Protein AF-A0AB34SLG9-F1 (afdb_monomer_lite)

pLDDT: mean 85.93, std 11.75, range [40.62, 98.06]

Structure (mmCIF, N/CA/C/O backbone):
data_AF-A0AB34SLG9-F1
#
_entry.id   AF-A0AB34SLG9-F1
#
loop_
_atom_site.group_PDB
_atom_site.id
_atom_site.type_symbol
_atom_site.label_atom_id
_atom_site.label_alt_id
_atom_site.label_comp_id
_atom_site.label_asym_id
_atom_site.label_entity_id
_atom_site.label_seq_id
_atom_site.pdbx_PDB_ins_code
_atom_site.Cartn_x
_atom_site.Cartn_y
_atom_site.Cartn_z
_atom_site.occupancy
_atom_site.B_iso_or_equiv
_atom_site.auth_seq_id
_atom_site.auth_comp_id
_atom_site.auth_asym_id
_atom_site.auth_atom_id
_atom_site.pdbx_PDB_model_num
ATOM 1 N N . MET A 1 1 ? -14.484 14.221 -22.140 1.00 47.41 1 MET A N 1
ATOM 2 C CA . MET A 1 1 ? -14.020 13.488 -23.341 1.00 47.41 1 MET A CA 1
ATOM 3 C C . MET A 1 1 ? -15.010 12.382 -23.662 1.00 47.41 1 MET A C 1
ATOM 5 O O . MET A 1 1 ? -15.157 11.471 -22.847 1.00 47.41 1 MET A O 1
ATOM 9 N N . ASN A 1 2 ? -15.705 12.509 -24.797 1.00 40.62 2 ASN A N 1
ATOM 10 C CA . ASN A 1 2 ? -16.668 11.530 -25.312 1.00 40.62 2 ASN A CA 1
ATOM 11 C C . ASN A 1 2 ? -16.035 10.138 -25.451 1.00 40.62 2 ASN A C 1
ATOM 13 O O . ASN A 1 2 ? -14.846 10.011 -25.734 1.00 40.62 2 ASN A O 1
ATOM 17 N N . TYR A 1 3 ? -16.834 9.084 -25.279 1.00 47.41 3 TYR A N 1
ATOM 18 C CA . TYR A 1 3 ? -16.383 7.686 -25.315 1.00 47.41 3 TYR A CA 1
ATOM 19 C C . TYR A 1 3 ? -15.591 7.341 -26.596 1.00 47.41 3 TYR A C 1
ATOM 21 O O . TYR A 1 3 ? -14.541 6.705 -26.522 1.00 47.41 3 TYR A O 1
ATOM 29 N N . LYS A 1 4 ? -16.007 7.890 -27.749 1.00 45.34 4 LYS A N 1
ATOM 30 C CA . LYS A 1 4 ? -15.296 7.772 -29.036 1.00 45.34 4 LYS A CA 1
ATOM 31 C C . LYS A 1 4 ? -13.884 8.382 -29.025 1.00 45.34 4 LYS A C 1
ATOM 33 O O . LYS A 1 4 ? -12.968 7.787 -29.582 1.00 45.34 4 LYS A O 1
ATOM 38 N N . SER A 1 5 ? -13.671 9.514 -28.343 1.00 59.75 5 SER A N 1
ATOM 39 C CA . SER A 1 5 ? -12.344 10.153 -28.284 1.00 59.75 5 SER A CA 1
ATOM 40 C C . SER A 1 5 ? -11.362 9.358 -27.421 1.00 59.75 5 SER A C 1
ATOM 42 O O . SER A 1 5 ? -10.162 9.379 -27.669 1.00 59.75 5 SER A O 1
ATOM 44 N N . LYS A 1 6 ? -11.855 8.628 -26.410 1.00 60.84 6 LYS A N 1
ATOM 45 C CA . LYS A 1 6 ? -11.011 7.780 -25.558 1.00 60.84 6 LYS A CA 1
ATOM 46 C C . LYS A 1 6 ? -10.487 6.567 -26.320 1.00 60.84 6 LYS A C 1
ATOM 48 O O . LYS A 1 6 ? -9.301 6.283 -26.210 1.00 60.84 6 LYS A O 1
ATOM 53 N N . ILE A 1 7 ? -11.333 5.887 -27.095 1.00 67.94 7 ILE A N 1
ATOM 54 C CA . ILE A 1 7 ? -10.930 4.715 -27.894 1.00 67.94 7 ILE A CA 1
ATOM 55 C C . ILE A 1 7 ? -9.861 5.107 -28.921 1.00 67.94 7 ILE A C 1
ATOM 57 O O . ILE A 1 7 ? -8.840 4.433 -29.023 1.00 67.94 7 ILE A O 1
ATOM 61 N N . SER A 1 8 ? -10.036 6.257 -29.578 1.00 71.00 8 SER A N 1
ATOM 62 C CA . SER A 1 8 ? -9.071 6.781 -30.551 1.00 71.00 8 SER A CA 1
ATOM 63 C C . SER A 1 8 ? -7.665 6.979 -29.971 1.00 71.00 8 SER A C 1
ATOM 65 O O . SER A 1 8 ? -6.689 6.680 -30.647 1.00 71.00 8 SER A O 1
ATOM 67 N N . ILE A 1 9 ? -7.545 7.446 -28.722 1.00 75.88 9 ILE A N 1
ATOM 68 C CA . ILE A 1 9 ? -6.238 7.696 -28.087 1.00 75.88 9 ILE A CA 1
ATOM 69 C C . ILE A 1 9 ? -5.530 6.385 -27.718 1.00 75.88 9 ILE A C 1
ATOM 71 O O . ILE A 1 9 ? -4.326 6.271 -27.912 1.00 75.88 9 ILE A O 1
ATOM 75 N N . HIS A 1 10 ? -6.258 5.382 -27.213 1.00 81.25 10 HIS A N 1
ATOM 76 C CA . HIS A 1 10 ? -5.639 4.092 -26.868 1.00 81.25 10 HIS A CA 1
ATOM 77 C C . HIS A 1 10 ? -5.150 3.382 -28.132 1.00 81.25 10 HIS A C 1
ATOM 79 O O . HIS A 1 10 ? -4.055 2.831 -28.142 1.00 81.25 10 HIS A O 1
ATOM 85 N N . PHE A 1 11 ? -5.939 3.449 -29.207 1.00 85.19 11 PHE A N 1
ATOM 86 C CA . PHE A 1 11 ? -5.562 2.885 -30.496 1.00 85.19 11 PHE A CA 1
ATOM 87 C C . PHE A 1 11 ? -4.332 3.590 -31.086 1.00 85.19 11 PHE A C 1
ATOM 89 O O . PHE A 1 11 ? -3.419 2.921 -31.554 1.00 85.19 11 PHE A O 1
ATOM 96 N N . ALA A 1 12 ? -4.254 4.921 -30.972 1.00 86.06 12 ALA A N 1
ATOM 97 C CA . ALA A 1 12 ? -3.084 5.686 -31.398 1.00 86.06 12 ALA A CA 1
ATOM 98 C C . ALA A 1 12 ? -1.806 5.307 -30.626 1.00 86.06 12 ALA A C 1
ATOM 100 O O . ALA A 1 12 ? -0.769 5.124 -31.252 1.00 86.06 12 ALA A O 1
ATOM 101 N N . ILE A 1 13 ? -1.878 5.130 -29.299 1.00 88.12 13 ILE A N 1
ATOM 102 C CA . ILE A 1 13 ? -0.723 4.702 -28.482 1.00 88.12 13 ILE A CA 1
ATOM 103 C C . ILE A 1 13 ? -0.259 3.295 -28.880 1.00 88.12 13 ILE A C 1
ATOM 105 O O . ILE A 1 13 ? 0.940 3.056 -28.983 1.00 88.12 13 ILE A O 1
ATOM 109 N N . ILE A 1 14 ? -1.195 2.374 -29.135 1.00 89.88 14 ILE A N 1
ATOM 110 C CA . ILE A 1 14 ? -0.868 1.012 -29.577 1.00 89.88 14 ILE A CA 1
ATOM 111 C C . ILE A 1 14 ? -0.211 1.039 -30.959 1.00 89.88 14 ILE A C 1
ATOM 113 O O . ILE A 1 14 ? 0.812 0.390 -31.146 1.00 89.88 14 ILE A O 1
ATOM 117 N N . ILE A 1 15 ? -0.761 1.793 -31.917 1.00 90.50 15 ILE A N 1
ATOM 118 C CA . ILE A 1 15 ? -0.163 1.936 -33.254 1.00 90.50 15 ILE A CA 1
ATOM 119 C C . ILE A 1 15 ? 1.246 2.516 -33.145 1.00 90.50 15 ILE A C 1
ATOM 121 O O . ILE A 1 15 ? 2.176 1.937 -33.694 1.00 90.50 15 ILE A O 1
ATOM 125 N N . TYR A 1 16 ? 1.405 3.615 -32.405 1.00 93.88 16 TYR A N 1
ATOM 126 C CA . TYR A 1 16 ? 2.703 4.235 -32.157 1.00 93.88 16 TYR A CA 1
ATOM 127 C C . TYR A 1 16 ? 3.708 3.220 -31.595 1.00 93.88 16 TYR A C 1
ATOM 129 O O . TYR A 1 16 ? 4.793 3.065 -32.148 1.00 93.88 16 TYR A O 1
ATOM 137 N N . PHE A 1 17 ? 3.327 2.483 -30.545 1.00 92.62 17 PHE A N 1
ATOM 138 C CA . PHE A 1 17 ? 4.215 1.505 -29.923 1.00 92.62 17 PHE A CA 1
ATOM 139 C C . PHE A 1 17 ? 4.601 0.386 -30.893 1.00 92.62 17 PHE A C 1
ATOM 141 O O . PHE A 1 17 ? 5.755 -0.014 -30.911 1.00 92.62 17 PHE A O 1
ATOM 148 N N . ASN A 1 18 ? 3.675 -0.088 -31.733 1.00 92.25 18 ASN A N 1
ATOM 149 C CA . ASN A 1 18 ? 3.998 -1.093 -32.747 1.00 92.25 18 ASN A CA 1
ATOM 150 C C . ASN A 1 18 ? 4.976 -0.554 -33.800 1.00 92.25 18 ASN A C 1
ATOM 152 O O . ASN A 1 18 ? 5.885 -1.275 -34.189 1.00 92.25 18 ASN A O 1
ATOM 156 N N . ILE A 1 19 ? 4.824 0.701 -34.238 1.00 92.12 19 ILE A N 1
ATOM 157 C CA . ILE A 1 19 ? 5.767 1.330 -35.177 1.00 92.12 19 ILE A CA 1
ATOM 158 C C . ILE A 1 19 ? 7.158 1.431 -34.542 1.00 92.12 19 ILE A C 1
ATOM 160 O O . ILE A 1 19 ? 8.137 1.035 -35.169 1.00 92.12 19 ILE A O 1
ATOM 164 N N . TYR A 1 20 ? 7.240 1.893 -33.291 1.00 92.38 20 TYR A N 1
ATOM 165 C CA . TYR A 1 20 ? 8.507 1.978 -32.563 1.00 92.38 20 TYR A CA 1
ATOM 166 C C . TYR A 1 20 ? 9.140 0.599 -32.323 1.00 92.38 20 TYR A C 1
ATOM 168 O O . TYR A 1 20 ? 10.330 0.397 -32.550 1.00 92.38 20 TYR A O 1
ATOM 176 N N . PHE A 1 21 ? 8.334 -0.389 -31.938 1.00 92.56 21 PHE A N 1
ATOM 177 C CA . PHE A 1 21 ? 8.796 -1.761 -31.760 1.00 92.56 21 PHE A CA 1
ATOM 178 C C . PHE A 1 21 ? 9.373 -2.326 -33.064 1.00 92.56 21 PHE A C 1
ATOM 180 O O . PHE A 1 21 ? 10.460 -2.897 -33.070 1.00 92.56 21 PHE A O 1
ATOM 187 N N . ILE A 1 22 ? 8.697 -2.100 -34.194 1.00 92.38 22 ILE A N 1
ATOM 188 C CA . ILE A 1 22 ? 9.210 -2.488 -35.510 1.00 92.38 22 ILE A CA 1
ATOM 189 C C . ILE A 1 22 ? 10.545 -1.787 -35.798 1.00 92.38 22 ILE A C 1
ATOM 191 O O . ILE A 1 22 ? 11.476 -2.460 -36.231 1.00 92.38 22 ILE A O 1
ATOM 195 N N . SER A 1 23 ? 10.690 -0.484 -35.520 1.00 91.69 23 SER A N 1
ATOM 196 C CA . SER A 1 23 ? 11.980 0.194 -35.725 1.00 91.69 23 SER A CA 1
ATOM 197 C C . SER A 1 23 ? 13.106 -0.389 -34.873 1.00 91.69 23 SER A C 1
ATOM 199 O O . SER A 1 23 ? 14.210 -0.525 -35.390 1.00 91.69 23 SER A O 1
ATOM 201 N N . THR A 1 24 ? 12.825 -0.799 -33.630 1.00 90.12 24 THR A N 1
ATOM 202 C CA . THR A 1 24 ? 13.824 -1.450 -32.761 1.00 90.12 24 THR A CA 1
ATOM 203 C C . THR A 1 24 ? 14.174 -2.872 -33.204 1.00 90.12 24 THR A C 1
ATOM 205 O O . THR A 1 24 ? 15.300 -3.316 -33.032 1.00 90.12 24 THR A O 1
ATOM 208 N N . VAL A 1 25 ? 13.235 -3.598 -33.823 1.00 90.56 25 VAL A N 1
ATOM 209 C CA . VAL A 1 25 ? 13.499 -4.935 -34.392 1.00 90.56 25 VAL A CA 1
ATOM 210 C C . VAL A 1 25 ? 14.413 -4.850 -35.617 1.00 90.56 25 VAL A C 1
ATOM 212 O O . VAL A 1 25 ? 15.198 -5.761 -35.857 1.00 90.56 25 VAL A O 1
ATOM 215 N N . TYR A 1 26 ? 14.310 -3.768 -36.389 1.00 90.50 26 TYR A N 1
ATOM 216 C CA . TYR A 1 26 ? 15.192 -3.491 -37.524 1.00 90.50 26 TYR A CA 1
ATOM 217 C C . TYR A 1 26 ? 16.428 -2.656 -37.146 1.00 90.50 26 TYR A C 1
ATOM 219 O O . TYR A 1 26 ? 17.142 -2.236 -38.055 1.00 90.50 26 TYR A O 1
ATOM 227 N N . GLU A 1 27 ? 16.653 -2.386 -35.853 1.00 88.50 27 GLU A N 1
ATOM 228 C CA . GLU A 1 27 ? 17.782 -1.592 -35.331 1.00 88.50 27 GLU A CA 1
ATOM 229 C C . GLU A 1 27 ? 17.976 -0.257 -36.078 1.00 88.50 27 GLU A C 1
ATOM 231 O O . GLU A 1 27 ? 19.083 0.182 -36.391 1.00 88.50 27 GLU A O 1
ATOM 236 N N . SER A 1 28 ? 16.868 0.401 -36.436 1.00 90.62 28 SER A N 1
ATOM 237 C CA . SER A 1 28 ? 16.919 1.647 -37.199 1.00 90.62 28 SER A CA 1
ATOM 238 C C . SER A 1 28 ? 17.238 2.826 -36.283 1.00 90.62 28 SER A C 1
ATOM 240 O O . SER A 1 28 ? 16.343 3.300 -35.586 1.00 90.62 28 SER A O 1
ATOM 242 N N . SER A 1 29 ? 18.463 3.357 -36.352 1.00 85.38 29 SER A N 1
ATOM 243 C CA . SER A 1 29 ? 18.868 4.538 -35.569 1.00 85.38 29 SER A CA 1
ATOM 244 C C . SER A 1 29 ? 17.988 5.757 -35.843 1.00 85.38 29 SER A C 1
ATOM 246 O O . SER A 1 29 ? 17.434 6.349 -34.926 1.00 85.38 29 SER A O 1
ATOM 248 N N . PHE A 1 30 ? 17.736 6.069 -37.119 1.00 88.69 30 PHE A N 1
ATOM 249 C CA . PHE A 1 30 ? 16.898 7.211 -37.499 1.00 88.69 30 PHE A CA 1
ATOM 250 C C . PHE A 1 30 ? 15.485 7.151 -36.899 1.00 88.69 30 PHE A C 1
ATOM 252 O O . PHE A 1 30 ? 15.003 8.135 -36.341 1.00 88.6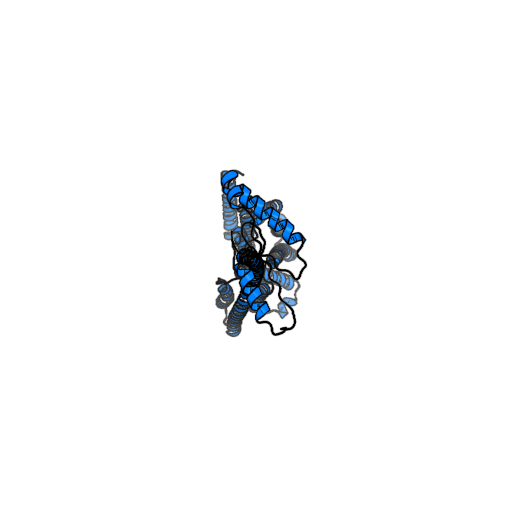9 30 PHE A O 1
ATOM 259 N N . TRP A 1 31 ? 14.795 6.012 -37.027 1.00 90.38 31 TRP A N 1
ATOM 260 C CA . TRP A 1 31 ? 13.436 5.889 -36.499 1.00 90.38 31 TRP A CA 1
ATOM 261 C C . TRP A 1 31 ? 13.422 5.702 -34.983 1.00 90.38 31 TRP A C 1
ATOM 263 O O . TRP A 1 31 ? 12.533 6.248 -34.336 1.00 90.38 31 TRP A O 1
ATOM 273 N N . GLY A 1 32 ? 14.391 4.980 -34.422 1.00 88.62 32 GLY A N 1
ATOM 274 C CA . GLY A 1 32 ? 14.518 4.759 -32.986 1.00 88.62 32 GLY A CA 1
ATOM 275 C C . GLY A 1 32 ? 14.736 6.062 -32.217 1.00 88.62 32 GLY A C 1
ATOM 276 O O . GLY A 1 32 ? 13.919 6.403 -31.358 1.00 88.62 32 GLY A O 1
ATOM 277 N N . ASP A 1 33 ? 15.717 6.864 -32.633 1.00 90.19 33 ASP A N 1
ATOM 278 C CA . ASP A 1 33 ? 16.076 8.139 -31.999 1.00 90.19 33 ASP A CA 1
ATOM 279 C C . ASP A 1 33 ? 14.958 9.189 -32.095 1.00 90.19 33 ASP A C 1
ATOM 281 O O . ASP A 1 33 ? 14.788 10.026 -31.206 1.00 90.19 33 ASP A O 1
ATOM 285 N N . ILE A 1 34 ? 14.161 9.157 -33.170 1.00 91.69 34 ILE A N 1
ATOM 286 C CA . ILE A 1 34 ? 13.018 10.064 -33.346 1.00 91.69 34 ILE A CA 1
ATOM 287 C C . ILE A 1 34 ? 11.810 9.596 -32.534 1.00 91.69 34 ILE A C 1
ATOM 289 O O . ILE A 1 34 ? 11.107 10.416 -31.940 1.00 91.69 34 ILE A O 1
ATOM 293 N N . LEU A 1 35 ? 11.516 8.295 -32.540 1.00 93.12 35 LEU A N 1
ATOM 294 C CA . LEU A 1 35 ? 10.300 7.765 -31.932 1.00 93.12 35 LEU A CA 1
ATOM 295 C C . LEU A 1 35 ? 10.439 7.617 -30.415 1.00 93.12 35 LEU A C 1
ATOM 297 O O . LEU A 1 35 ? 9.496 7.974 -29.717 1.00 93.12 35 LEU A O 1
ATOM 301 N N . SER A 1 36 ? 11.588 7.196 -29.882 1.00 93.12 36 SER A N 1
ATOM 302 C CA . SER A 1 36 ? 11.795 7.014 -28.435 1.00 93.12 36 SER A CA 1
ATOM 303 C C . SER A 1 36 ? 11.340 8.213 -27.572 1.00 93.12 36 SER A C 1
ATOM 305 O O . SER A 1 36 ? 10.458 8.036 -26.713 1.00 93.12 36 SER A O 1
ATOM 307 N N . PRO A 1 37 ? 11.785 9.465 -27.833 1.00 94.62 37 PRO A N 1
ATOM 308 C CA . PRO A 1 37 ? 11.348 10.624 -27.051 1.00 94.62 37 PRO A CA 1
ATOM 309 C C . PRO A 1 37 ? 9.851 10.942 -27.219 1.00 94.62 37 PRO A C 1
ATOM 311 O O . PRO A 1 37 ? 9.231 11.523 -26.325 1.00 94.62 37 PRO A O 1
ATOM 314 N N . VAL A 1 38 ? 9.220 10.538 -28.329 1.00 94.81 38 VAL A N 1
ATOM 315 C CA . VAL A 1 38 ? 7.766 10.690 -28.526 1.00 94.81 38 VAL A CA 1
ATOM 316 C C . VAL A 1 38 ? 6.988 9.788 -27.560 1.00 94.81 38 VAL A C 1
ATOM 318 O O . VAL A 1 38 ? 5.952 10.184 -27.022 1.00 94.81 38 VAL A O 1
ATOM 321 N N . GLY A 1 39 ? 7.477 8.585 -27.272 1.00 93.44 39 GLY A N 1
ATOM 322 C CA . GLY A 1 39 ? 6.833 7.678 -26.321 1.00 93.44 39 GLY A CA 1
ATOM 323 C C . GLY A 1 39 ? 6.881 8.204 -24.890 1.00 93.44 39 GLY A C 1
ATOM 324 O O . GLY A 1 39 ? 5.865 8.224 -24.184 1.00 93.44 39 GLY A O 1
ATOM 325 N N . THR A 1 40 ? 8.048 8.685 -24.471 1.00 95.50 40 THR A N 1
ATOM 326 C CA . THR A 1 40 ? 8.259 9.218 -23.121 1.00 95.50 40 THR A CA 1
ATOM 327 C C . THR A 1 40 ? 7.583 10.572 -22.911 1.00 95.50 40 THR A C 1
ATOM 329 O O . THR A 1 40 ? 7.005 10.786 -21.840 1.00 95.50 40 THR A O 1
ATOM 332 N N . ILE A 1 41 ? 7.487 11.433 -23.933 1.00 96.56 41 ILE A N 1
ATOM 333 C CA . ILE A 1 41 ? 6.721 12.684 -23.819 1.00 96.56 41 ILE A CA 1
ATOM 334 C C . ILE A 1 41 ? 5.212 12.427 -23.703 1.00 96.56 41 ILE A C 1
ATOM 336 O O . ILE A 1 41 ? 4.528 13.101 -22.925 1.00 96.56 41 ILE A O 1
ATOM 340 N N . ILE A 1 42 ? 4.675 11.416 -24.401 1.00 95.56 42 ILE A N 1
ATOM 341 C CA . ILE A 1 42 ? 3.279 10.978 -24.234 1.00 95.56 42 ILE A CA 1
ATOM 342 C C . ILE A 1 42 ? 3.049 10.523 -22.786 1.00 95.56 42 ILE A C 1
ATOM 344 O O . ILE A 1 42 ? 2.083 10.960 -22.147 1.00 95.56 42 ILE A O 1
ATOM 348 N N . ALA A 1 43 ? 3.950 9.699 -22.242 1.00 96.50 43 ALA A N 1
ATOM 349 C CA . ALA A 1 43 ? 3.885 9.247 -20.855 1.00 96.50 43 ALA A CA 1
ATOM 350 C C . ALA A 1 43 ? 3.958 10.421 -19.859 1.00 96.50 43 ALA A C 1
ATOM 352 O O . ALA A 1 43 ? 3.146 10.484 -18.931 1.00 96.50 43 ALA A O 1
ATOM 353 N N . PHE A 1 44 ? 4.852 11.393 -20.084 1.00 97.75 44 PHE A N 1
ATOM 354 C CA . PHE A 1 44 ? 4.955 12.617 -19.286 1.00 97.75 44 PHE A CA 1
ATOM 355 C C . PHE A 1 44 ? 3.638 13.398 -19.268 1.00 97.75 44 PHE A C 1
ATOM 357 O O . PHE A 1 44 ? 3.129 13.710 -18.191 1.00 97.75 44 PHE A O 1
ATOM 364 N N . ILE A 1 45 ? 3.042 13.672 -20.433 1.00 96.56 45 ILE A N 1
ATOM 365 C CA . ILE A 1 45 ? 1.782 14.426 -20.538 1.00 96.56 45 ILE A CA 1
ATOM 366 C C . ILE A 1 45 ? 0.661 13.709 -19.774 1.00 96.56 45 ILE A C 1
ATOM 368 O O . ILE A 1 45 ? -0.099 14.342 -19.032 1.00 96.56 45 ILE A O 1
ATOM 372 N N . MET A 1 46 ? 0.565 12.385 -19.915 1.00 94.31 46 MET A N 1
ATOM 373 C CA . MET A 1 46 ? -0.419 11.564 -19.207 1.00 94.31 46 MET A CA 1
ATOM 374 C C . MET A 1 46 ? -0.213 11.608 -17.687 1.00 94.31 46 MET A C 1
ATOM 376 O O . MET A 1 46 ? -1.171 11.840 -16.944 1.00 94.31 46 MET A O 1
ATOM 380 N N . LEU A 1 47 ? 1.022 11.437 -17.211 1.00 95.75 47 LEU A N 1
ATOM 381 C CA . LEU A 1 47 ? 1.359 11.474 -15.785 1.00 95.75 47 LEU A CA 1
ATOM 382 C C . LEU A 1 47 ? 1.157 12.866 -15.185 1.00 95.75 47 LEU A C 1
ATOM 384 O O . LEU A 1 47 ? 0.598 12.995 -14.096 1.00 95.75 47 LEU A O 1
ATOM 388 N N . PHE A 1 48 ? 1.520 13.919 -15.912 1.00 96.50 48 PHE A N 1
ATOM 389 C CA . PHE A 1 48 ? 1.332 15.300 -15.483 1.00 96.50 48 PHE A CA 1
ATOM 390 C C . PHE A 1 48 ? -0.154 15.688 -15.416 1.00 96.50 48 PHE A C 1
ATOM 392 O O . PHE A 1 48 ? -0.592 16.392 -14.499 1.00 96.50 48 PHE A O 1
ATOM 399 N N . TYR A 1 49 ? -0.971 15.173 -16.339 1.00 93.44 49 TYR A N 1
ATOM 400 C CA . TYR A 1 49 ? -2.426 15.278 -16.247 1.00 93.44 49 TYR A CA 1
ATOM 401 C C . TYR A 1 49 ? -2.962 14.582 -14.985 1.00 93.44 49 TYR A C 1
ATOM 403 O O . TYR A 1 49 ? -3.807 15.147 -14.280 1.00 93.44 49 TYR A O 1
ATOM 411 N N . VAL A 1 50 ? -2.451 13.385 -14.663 1.00 90.81 50 VAL A N 1
ATOM 412 C CA . VAL A 1 50 ? -2.817 12.661 -13.436 1.00 90.81 50 VAL A CA 1
ATOM 413 C C . VAL A 1 50 ? -2.430 13.444 -12.193 1.00 90.81 50 VAL A C 1
ATOM 415 O O . VAL A 1 50 ? -3.278 13.640 -11.320 1.00 90.81 50 VAL A O 1
ATOM 418 N N . TYR A 1 51 ? -1.205 13.963 -12.148 1.00 92.81 51 TYR A N 1
ATOM 419 C CA . TYR A 1 51 ? -0.718 14.847 -11.096 1.00 92.81 51 TYR A CA 1
ATOM 420 C C . TYR A 1 51 ? -1.716 15.977 -10.812 1.00 92.81 51 TYR A C 1
ATOM 422 O O . TYR A 1 51 ? -2.246 16.043 -9.700 1.00 92.81 51 TYR A O 1
ATOM 430 N N . LYS A 1 52 ? -2.080 16.770 -11.831 1.00 91.56 52 LYS A N 1
ATOM 431 C CA . LYS A 1 52 ? -3.012 17.907 -11.699 1.00 91.56 52 LYS A CA 1
ATOM 432 C C . LYS A 1 52 ? -4.411 17.524 -11.204 1.00 91.56 52 LYS A C 1
ATOM 434 O O . LYS A 1 52 ? -5.091 18.347 -10.598 1.00 91.56 52 LYS A O 1
ATOM 439 N N . LYS A 1 53 ? -4.883 16.308 -11.494 1.00 87.56 53 LYS A N 1
ATOM 440 C CA . LYS A 1 53 ? -6.241 15.835 -11.146 1.00 87.56 53 LYS A CA 1
ATOM 441 C C . LYS A 1 53 ? -6.292 14.957 -9.893 1.00 87.56 53 LYS A C 1
ATOM 443 O O . LYS A 1 53 ? -7.383 14.604 -9.424 1.00 87.56 53 LYS A O 1
ATOM 448 N N . SER A 1 54 ? -5.145 14.545 -9.372 1.00 82.94 54 SER A N 1
ATOM 449 C CA . SER A 1 54 ? -5.045 13.677 -8.204 1.00 82.94 54 SER A CA 1
ATOM 450 C C . SER A 1 54 ? -5.108 14.485 -6.905 1.00 82.94 54 SER A C 1
ATOM 452 O O . SER A 1 54 ? -4.514 15.550 -6.781 1.00 82.94 54 SER A O 1
ATOM 454 N N . THR A 1 55 ? -5.820 13.968 -5.903 1.00 75.88 55 THR A N 1
ATOM 455 C CA . THR A 1 55 ? -5.846 14.539 -4.551 1.00 75.88 55 THR A CA 1
ATOM 456 C C . THR A 1 55 ? -5.140 13.583 -3.591 1.00 75.88 55 THR A C 1
ATOM 458 O O . THR A 1 55 ? -5.284 12.363 -3.663 1.00 75.88 55 THR A O 1
ATOM 461 N N . GLY A 1 56 ? -4.286 14.122 -2.720 1.00 73.12 56 GLY A N 1
ATOM 462 C CA . GLY A 1 56 ? -3.549 13.365 -1.703 1.00 73.12 56 GLY A CA 1
ATOM 463 C C . GLY A 1 56 ? -2.281 12.622 -2.160 1.00 73.12 56 GLY A C 1
ATOM 464 O O . GLY A 1 56 ? -1.373 12.498 -1.344 1.00 73.12 56 GLY A O 1
ATOM 465 N N . MET A 1 57 ? -2.179 12.105 -3.390 1.00 81.75 57 MET A N 1
ATOM 466 C CA . MET A 1 57 ? -0.967 11.424 -3.918 1.00 81.75 57 MET A CA 1
ATOM 467 C C . MET A 1 57 ? -0.280 12.196 -5.057 1.00 81.75 57 MET A C 1
ATOM 469 O O . MET A 1 57 ? 0.537 11.636 -5.776 1.00 81.75 57 MET A O 1
ATOM 473 N N . HIS A 1 58 ? -0.594 13.482 -5.214 1.00 88.56 58 HIS A N 1
ATOM 474 C CA . HIS A 1 58 ? -0.098 14.306 -6.317 1.00 88.56 58 HIS A CA 1
ATOM 475 C C . HIS A 1 58 ? 1.431 14.309 -6.421 1.00 88.56 58 HIS A C 1
ATOM 477 O O . HIS A 1 58 ? 1.944 14.105 -7.512 1.00 88.56 58 HIS A O 1
ATOM 483 N N . LEU A 1 59 ? 2.167 14.409 -5.310 1.00 93.00 59 LEU A N 1
ATOM 484 C CA . LEU A 1 59 ? 3.634 14.380 -5.359 1.00 93.00 59 LEU A CA 1
ATOM 485 C C . LEU A 1 59 ? 4.207 13.073 -5.936 1.00 93.00 59 LEU A C 1
ATOM 487 O O . LEU A 1 59 ? 5.203 13.122 -6.643 1.00 93.00 59 LEU A O 1
ATOM 491 N N . ILE A 1 60 ? 3.564 11.922 -5.708 1.00 94.19 60 ILE A N 1
ATOM 492 C CA . ILE A 1 60 ? 4.012 10.636 -6.277 1.00 94.19 60 ILE A CA 1
ATOM 493 C C . ILE A 1 60 ? 3.910 10.687 -7.806 1.00 94.19 60 ILE A C 1
ATOM 495 O O . ILE A 1 60 ? 4.856 10.348 -8.512 1.00 94.19 60 ILE A O 1
ATOM 499 N N . TRP A 1 61 ? 2.780 11.180 -8.318 1.00 94.94 61 TRP A N 1
ATOM 500 C CA . TRP A 1 61 ? 2.561 11.345 -9.755 1.00 94.94 61 TRP A CA 1
ATOM 501 C C . TRP A 1 61 ? 3.441 12.438 -10.367 1.00 94.94 61 TRP A C 1
ATOM 503 O O . TRP A 1 61 ? 3.845 12.307 -11.517 1.00 94.94 61 TRP A O 1
ATOM 513 N N . LEU A 1 62 ? 3.771 13.485 -9.602 1.00 96.56 62 LEU A N 1
ATOM 514 C CA . LEU A 1 62 ? 4.724 14.512 -10.015 1.00 96.56 62 LEU A CA 1
ATOM 515 C C . LEU A 1 62 ? 6.107 13.899 -10.242 1.00 96.56 62 LEU A C 1
ATOM 517 O O . LEU A 1 62 ? 6.667 14.080 -11.316 1.00 96.56 62 LEU A O 1
ATOM 521 N N . PHE A 1 63 ? 6.632 13.137 -9.281 1.00 97.94 63 PHE A N 1
ATOM 522 C CA . PHE A 1 63 ? 7.945 12.506 -9.424 1.00 97.94 63 PHE A CA 1
ATOM 523 C C . PHE A 1 63 ? 7.983 11.479 -10.561 1.00 97.94 63 PHE A C 1
ATOM 525 O O . PHE A 1 63 ? 8.922 11.495 -11.349 1.00 97.94 63 PHE A O 1
ATOM 532 N N . LEU A 1 64 ? 6.930 10.675 -10.746 1.00 97.69 64 LEU A N 1
ATOM 533 C CA . LEU A 1 64 ? 6.824 9.803 -11.925 1.00 97.69 64 LEU A CA 1
ATOM 534 C C . LEU A 1 64 ? 6.783 10.600 -13.239 1.00 97.69 64 LEU A C 1
ATOM 536 O O . LEU A 1 64 ? 7.400 10.193 -14.218 1.00 97.69 64 LEU A O 1
ATOM 540 N N . SER A 1 65 ? 6.097 11.750 -13.274 1.00 97.88 65 SER A N 1
ATOM 541 C CA . SER A 1 65 ? 6.109 12.617 -14.460 1.00 97.88 65 SER A CA 1
ATOM 542 C C . SER A 1 65 ? 7.495 13.215 -14.719 1.00 97.88 65 SER A C 1
ATOM 544 O O . SER A 1 65 ? 7.934 13.246 -15.862 1.00 97.88 65 SER A O 1
ATOM 546 N N . LEU A 1 66 ? 8.219 13.622 -13.672 1.00 98.06 66 LEU A N 1
ATOM 547 C CA . LEU A 1 66 ? 9.586 14.127 -13.802 1.00 98.06 66 LEU A CA 1
ATOM 548 C C . LEU A 1 66 ? 10.532 13.042 -14.323 1.00 98.06 66 LEU A C 1
ATOM 550 O O . LEU A 1 66 ? 11.348 13.342 -15.182 1.00 98.06 66 LEU A O 1
ATOM 554 N N . SER A 1 67 ? 10.377 11.788 -13.891 1.00 97.44 67 SER A N 1
ATOM 555 C CA . SER A 1 67 ? 11.137 10.663 -14.450 1.00 97.44 67 SER A CA 1
ATOM 556 C C . SER A 1 67 ? 10.969 10.561 -15.974 1.00 97.44 67 SER A C 1
ATOM 558 O O . SER A 1 67 ? 11.958 10.597 -16.703 1.00 97.44 67 SER A O 1
ATOM 560 N N . ALA A 1 68 ? 9.723 10.566 -16.468 1.00 97.56 68 ALA A N 1
ATOM 561 C CA . ALA A 1 68 ? 9.443 10.528 -17.906 1.00 97.56 68 ALA A CA 1
ATOM 562 C C . ALA A 1 68 ? 9.976 11.766 -18.656 1.00 97.56 68 ALA A C 1
ATOM 564 O O . ALA A 1 68 ? 10.467 11.648 -19.778 1.00 97.56 68 ALA A O 1
ATOM 565 N N . LEU A 1 69 ? 9.912 12.954 -18.040 1.00 97.69 69 LEU A N 1
ATOM 566 C CA . LEU A 1 69 ? 10.441 14.191 -18.622 1.00 97.69 69 LEU A CA 1
ATOM 567 C C . LEU A 1 69 ? 11.965 14.138 -18.780 1.00 97.69 69 LEU A C 1
ATOM 569 O O . LEU A 1 69 ? 12.476 14.467 -19.845 1.00 97.69 69 LEU A O 1
ATOM 573 N N . PHE A 1 70 ? 12.685 13.717 -17.739 1.00 97.06 70 PHE A N 1
ATOM 574 C CA . PHE A 1 70 ? 14.144 13.623 -17.782 1.00 97.06 70 PHE A CA 1
ATOM 575 C C . PHE A 1 70 ? 14.620 12.524 -18.731 1.00 97.06 70 PHE A C 1
ATOM 577 O O . PHE A 1 70 ? 15.615 12.729 -19.421 1.00 97.06 70 PHE A O 1
ATOM 584 N N . TRP A 1 71 ? 13.879 11.418 -18.852 1.00 96.25 71 TRP A N 1
ATOM 585 C CA . TRP A 1 71 ? 14.134 10.436 -19.906 1.00 96.25 71 TRP A CA 1
ATOM 586 C C . TRP A 1 71 ? 13.972 11.066 -21.295 1.00 96.25 71 TRP A C 1
ATOM 588 O O . TRP A 1 71 ? 14.881 11.000 -22.111 1.00 96.25 71 TRP A O 1
ATOM 598 N N . THR A 1 72 ? 12.861 11.775 -21.535 1.00 96.88 72 THR A N 1
ATOM 599 C CA . THR A 1 72 ? 12.611 12.473 -22.812 1.00 96.88 72 THR A CA 1
ATOM 600 C C . THR A 1 72 ? 13.751 13.435 -23.162 1.00 96.88 72 THR A C 1
ATOM 602 O O . THR A 1 72 ? 14.206 13.483 -24.299 1.00 96.88 72 THR A O 1
ATOM 605 N N . MET A 1 73 ? 14.225 14.216 -22.186 1.00 96.69 73 MET A N 1
ATOM 606 C CA . MET A 1 73 ? 15.341 15.147 -22.383 1.00 96.69 73 MET A CA 1
ATOM 607 C C . MET A 1 73 ? 16.651 14.423 -22.712 1.00 96.69 73 MET A C 1
ATOM 609 O O . MET A 1 73 ? 17.435 14.937 -23.507 1.00 96.69 73 MET A O 1
ATOM 613 N N . SER A 1 74 ? 16.870 13.250 -22.115 1.00 95.12 74 SER A N 1
ATOM 614 C CA . SER A 1 74 ? 18.051 12.417 -22.359 1.00 95.12 74 SER A CA 1
ATOM 615 C C . SER A 1 74 ? 18.026 11.840 -23.773 1.00 95.12 74 SER A C 1
ATOM 617 O O . SER A 1 74 ? 18.995 12.017 -24.503 1.00 95.12 74 SER A O 1
ATOM 619 N N . ASP A 1 75 ? 16.889 11.295 -24.211 1.00 94.19 75 ASP A N 1
ATOM 620 C CA . ASP A 1 75 ? 16.714 10.768 -25.572 1.00 94.19 75 ASP A CA 1
ATOM 621 C C . ASP A 1 75 ? 16.812 11.864 -26.642 1.00 94.19 75 ASP A C 1
ATOM 623 O O . ASP A 1 75 ? 17.413 11.658 -27.690 1.00 94.19 75 ASP A O 1
ATOM 627 N N . ILE A 1 76 ? 16.279 13.066 -26.386 1.00 95.25 76 ILE A N 1
ATOM 628 C CA . ILE A 1 76 ? 16.450 14.201 -27.309 1.00 95.25 76 ILE A CA 1
ATOM 629 C C . ILE A 1 76 ? 17.930 14.582 -27.421 1.00 95.25 76 ILE A C 1
ATOM 631 O O . ILE A 1 76 ? 18.413 14.852 -28.519 1.00 95.25 76 ILE A O 1
ATOM 635 N N . ALA A 1 77 ? 18.657 14.617 -26.301 1.00 94.50 77 ALA A N 1
ATOM 636 C CA . ALA A 1 77 ? 20.089 14.890 -26.324 1.00 94.50 77 ALA A CA 1
ATOM 637 C C . ALA A 1 77 ? 20.857 13.790 -27.077 1.00 94.50 77 ALA A C 1
ATOM 639 O O . ALA A 1 77 ? 21.752 14.117 -27.856 1.00 94.50 77 ALA A O 1
ATOM 640 N N . TRP A 1 78 ? 20.472 12.521 -26.901 1.00 94.00 78 TRP A N 1
ATOM 641 C CA . TRP A 1 78 ? 21.031 11.377 -27.625 1.00 94.00 78 TRP A CA 1
ATOM 642 C C . TRP A 1 78 ? 20.831 11.529 -29.134 1.00 94.00 78 TRP A C 1
ATOM 644 O O . TRP A 1 78 ? 21.804 11.556 -29.885 1.00 94.00 78 TRP A O 1
ATOM 654 N N . ALA A 1 79 ? 19.589 11.770 -29.562 1.00 92.75 79 ALA A N 1
ATOM 655 C CA . ALA A 1 79 ? 19.225 11.962 -30.962 1.00 92.75 79 ALA A CA 1
ATOM 656 C C . ALA A 1 79 ? 19.955 13.152 -31.608 1.00 92.75 79 ALA A C 1
ATOM 658 O O . ALA A 1 79 ? 20.362 13.081 -32.764 1.00 92.75 79 ALA A O 1
ATOM 659 N N . ILE A 1 80 ? 20.159 14.258 -30.880 1.00 93.12 80 ILE A N 1
ATOM 660 C CA . ILE A 1 80 ? 20.942 15.400 -31.383 1.00 93.12 80 ILE A CA 1
ATOM 661 C C . ILE A 1 80 ? 22.409 15.001 -31.588 1.00 93.12 80 ILE A C 1
ATOM 663 O O . ILE A 1 80 ? 23.004 15.359 -32.607 1.00 93.12 80 ILE A O 1
ATOM 667 N N . CYS A 1 81 ? 23.001 14.273 -30.642 1.00 91.94 81 CYS A N 1
ATOM 668 C CA . CYS A 1 81 ? 24.378 13.804 -30.764 1.00 91.94 81 CYS A CA 1
ATOM 669 C C . CYS A 1 81 ? 24.559 12.873 -31.968 1.00 91.94 81 CYS A C 1
ATOM 671 O O . CYS A 1 81 ? 25.487 13.078 -32.748 1.00 91.94 81 CYS A O 1
ATOM 673 N N . GLU A 1 82 ? 23.655 11.914 -32.154 1.00 90.38 82 GLU A N 1
ATOM 674 C CA . GLU A 1 82 ? 23.754 10.911 -33.213 1.00 90.38 82 GLU A CA 1
ATOM 675 C C . GLU A 1 82 ? 23.371 11.471 -34.593 1.00 90.38 82 GLU A C 1
ATOM 677 O O . GLU A 1 82 ? 24.163 11.399 -35.533 1.00 90.38 82 GLU A O 1
ATOM 682 N N . LEU A 1 83 ? 22.200 12.105 -34.720 1.00 90.88 83 LEU A N 1
ATOM 683 C CA . LEU A 1 83 ? 21.650 12.526 -36.015 1.00 90.88 83 LEU A CA 1
ATOM 684 C C . LEU A 1 83 ? 22.202 13.863 -36.520 1.00 90.88 83 LEU A C 1
ATOM 686 O O . LEU A 1 83 ? 22.312 14.058 -37.730 1.00 90.88 83 LEU A O 1
ATOM 690 N N . ILE A 1 84 ? 22.496 14.809 -35.620 1.00 91.38 84 ILE A N 1
ATOM 691 C CA . ILE A 1 84 ? 22.915 16.169 -36.002 1.00 91.38 84 ILE A CA 1
ATOM 692 C C . ILE A 1 84 ? 24.427 16.328 -35.872 1.00 91.38 84 ILE A C 1
ATOM 694 O O . ILE A 1 84 ? 25.072 16.833 -36.790 1.00 91.38 84 ILE A O 1
ATOM 698 N N . LEU A 1 85 ? 24.994 15.935 -34.729 1.00 90.38 85 LEU A N 1
ATOM 699 C CA . LEU A 1 85 ? 26.422 16.117 -34.458 1.00 90.38 85 LEU A CA 1
ATOM 700 C C . LEU A 1 85 ? 27.283 14.967 -35.001 1.00 90.38 85 LEU A C 1
ATOM 702 O O . LEU A 1 85 ? 28.496 15.139 -35.099 1.00 90.38 85 LEU A O 1
ATOM 706 N N . VAL A 1 86 ? 26.674 13.834 -35.376 1.00 88.56 86 VAL A N 1
ATOM 707 C CA . VAL A 1 86 ? 27.356 12.629 -35.883 1.00 88.56 86 VAL A CA 1
ATOM 708 C C . VAL A 1 86 ? 28.436 12.143 -34.902 1.00 88.56 86 VAL A C 1
ATOM 710 O O . VAL A 1 86 ? 29.544 11.760 -35.277 1.00 88.56 86 VAL A O 1
ATOM 713 N N . VAL A 1 87 ? 28.122 12.200 -33.605 1.00 89.50 87 VAL A N 1
ATOM 714 C CA . VAL A 1 87 ? 28.974 11.716 -32.513 1.00 89.50 87 VAL A CA 1
ATOM 715 C C . VAL A 1 87 ? 28.294 10.527 -31.858 1.00 89.50 87 VAL A C 1
ATOM 717 O O . VAL A 1 87 ? 27.158 10.655 -31.419 1.00 89.50 87 VAL A O 1
ATOM 720 N N . ASN A 1 88 ? 29.020 9.414 -31.719 1.00 85.75 88 ASN A N 1
ATOM 721 C CA . ASN A 1 88 ? 28.533 8.209 -31.044 1.00 85.75 88 ASN A CA 1
ATOM 722 C C . ASN A 1 88 ? 28.211 8.504 -29.567 1.00 85.75 88 ASN A C 1
ATOM 724 O O . ASN A 1 88 ? 29.147 8.666 -28.770 1.00 85.75 88 ASN A O 1
ATOM 728 N N . PRO A 1 89 ? 26.925 8.533 -29.172 1.00 84.62 89 PRO A N 1
ATOM 729 C CA . PRO A 1 89 ? 26.538 8.895 -27.811 1.00 84.62 89 PRO A CA 1
ATOM 730 C C . PRO A 1 89 ? 27.062 7.956 -26.705 1.00 84.62 89 PRO A C 1
ATOM 732 O O . PRO A 1 89 ? 27.422 8.487 -25.651 1.00 84.62 89 PRO A O 1
ATOM 735 N N . PRO A 1 90 ? 27.233 6.624 -26.912 1.00 83.25 90 PRO A N 1
ATOM 736 C CA . PRO A 1 90 ? 27.808 5.731 -25.896 1.00 83.25 90 PRO A CA 1
ATOM 737 C C . PRO A 1 90 ? 29.199 6.151 -25.398 1.00 83.25 90 PRO A C 1
ATOM 739 O O . PRO A 1 90 ? 29.578 5.857 -24.268 1.00 83.25 90 PRO A O 1
ATOM 742 N N . ASN A 1 91 ? 29.963 6.887 -26.212 1.00 82.38 91 ASN A N 1
ATOM 743 C CA . ASN A 1 91 ? 31.298 7.354 -25.838 1.00 82.38 91 ASN A CA 1
ATOM 744 C C . ASN A 1 91 ? 31.268 8.600 -24.931 1.00 82.38 91 ASN A C 1
ATOM 746 O O . ASN A 1 91 ? 32.306 9.014 -24.405 1.00 82.38 91 ASN A O 1
ATOM 750 N N . ILE A 1 92 ? 30.102 9.227 -24.745 1.00 86.44 92 ILE A N 1
ATOM 751 C CA . ILE A 1 92 ? 29.948 10.461 -23.976 1.00 86.44 92 ILE A CA 1
ATOM 752 C C . ILE A 1 92 ? 29.440 10.125 -22.569 1.00 86.44 92 ILE A C 1
ATOM 754 O O . ILE A 1 92 ? 28.253 9.908 -22.339 1.00 86.44 92 ILE A O 1
ATOM 758 N N . LYS A 1 93 ? 30.342 10.201 -21.584 1.00 83.56 93 LYS A N 1
ATOM 759 C CA . LYS A 1 93 ? 30.069 9.841 -20.176 1.00 83.56 93 LYS A CA 1
ATOM 760 C C . LYS A 1 93 ? 28.874 10.552 -19.524 1.00 83.56 93 LYS A C 1
ATOM 762 O O . LYS A 1 93 ? 28.351 10.060 -18.529 1.00 83.56 93 LYS A O 1
ATOM 767 N N . ILE A 1 94 ? 28.448 11.708 -20.041 1.00 87.44 94 ILE A N 1
ATOM 768 C CA . ILE A 1 94 ? 27.315 12.459 -19.479 1.00 87.44 94 ILE A CA 1
ATOM 769 C C . ILE A 1 94 ? 26.000 11.670 -19.567 1.00 87.44 94 ILE A C 1
ATOM 771 O O . ILE A 1 94 ? 25.172 11.798 -18.667 1.00 87.44 94 ILE A O 1
ATOM 775 N N . PHE A 1 95 ? 25.821 10.820 -20.588 1.00 87.75 95 PHE A N 1
ATOM 776 C CA . PHE A 1 95 ? 24.591 10.039 -20.756 1.00 87.75 95 PHE A CA 1
ATOM 777 C C . PHE A 1 95 ? 24.380 9.048 -19.612 1.00 87.75 95 PHE A C 1
ATOM 779 O O . PHE A 1 95 ? 23.264 8.943 -19.109 1.00 87.75 95 PHE A O 1
ATOM 786 N N . ASN A 1 96 ? 25.454 8.458 -19.082 1.00 84.19 96 ASN A N 1
ATOM 787 C CA . ASN A 1 96 ? 25.379 7.578 -17.911 1.00 84.19 96 ASN A CA 1
ATOM 788 C C . ASN A 1 96 ? 24.793 8.293 -16.684 1.00 84.19 96 ASN A C 1
ATOM 790 O O . ASN A 1 96 ? 24.120 7.667 -15.870 1.00 84.19 96 ASN A O 1
ATOM 794 N N . PHE A 1 97 ? 25.021 9.604 -16.546 1.00 86.44 97 PHE A N 1
ATOM 795 C CA . PHE A 1 97 ? 24.427 10.408 -15.478 1.00 86.44 97 PHE A CA 1
ATOM 796 C C . PHE A 1 97 ? 22.993 10.845 -15.804 1.00 86.44 97 PHE A C 1
ATOM 798 O O . PHE A 1 97 ? 22.138 10.854 -14.920 1.00 86.44 97 PHE A O 1
ATOM 805 N N . LEU A 1 98 ? 22.717 11.203 -17.060 1.00 91.06 98 LEU A N 1
ATOM 806 C CA . LEU A 1 98 ? 21.390 11.643 -17.495 1.00 91.06 98 LEU A CA 1
ATOM 807 C C . LEU A 1 98 ? 20.331 10.548 -17.302 1.00 91.06 98 LEU A C 1
ATOM 809 O O . LEU A 1 98 ? 19.278 10.824 -16.724 1.00 91.06 98 LEU A O 1
ATOM 813 N N . TYR A 1 99 ? 20.650 9.304 -17.667 1.00 90.44 99 TYR A N 1
ATOM 814 C CA . TYR A 1 99 ? 19.749 8.158 -17.502 1.00 90.44 99 TYR A CA 1
ATOM 815 C C . TYR A 1 99 ? 19.595 7.686 -16.039 1.00 90.44 99 TYR A C 1
ATOM 817 O O . TYR A 1 99 ? 18.647 6.971 -15.723 1.00 90.44 99 TYR A O 1
ATOM 825 N N . LEU A 1 100 ? 20.418 8.178 -15.099 1.00 90.81 100 LEU A N 1
ATOM 826 C CA . LEU A 1 100 ? 20.297 7.849 -13.670 1.00 90.81 100 LEU A CA 1
ATOM 827 C C . LEU A 1 100 ? 19.187 8.674 -13.001 1.00 90.81 100 LEU A C 1
ATOM 829 O O . LEU A 1 100 ? 18.561 8.249 -12.026 1.00 90.81 100 LEU A O 1
ATOM 833 N N . ILE A 1 101 ? 18.931 9.879 -13.515 1.00 93.50 101 ILE A N 1
ATOM 834 C CA . ILE A 1 101 ? 17.947 10.811 -12.955 1.00 93.50 101 ILE A CA 1
ATOM 835 C C . ILE A 1 101 ? 16.521 10.214 -12.974 1.00 93.50 101 ILE A C 1
ATOM 837 O O . ILE A 1 101 ? 15.846 10.274 -11.937 1.00 93.50 101 ILE A O 1
ATOM 841 N N . PRO A 1 102 ? 16.043 9.600 -14.080 1.00 94.25 102 PRO A N 1
ATOM 842 C CA . PRO A 1 102 ? 14.782 8.861 -14.100 1.00 94.25 102 PRO A CA 1
ATOM 843 C C . PRO A 1 102 ? 14.645 7.815 -12.986 1.00 94.25 102 PRO A C 1
ATOM 845 O O . PRO A 1 102 ? 13.592 7.784 -12.335 1.00 94.25 102 PRO A O 1
ATOM 848 N N . ASN A 1 103 ? 15.695 7.029 -12.710 1.00 92.81 103 ASN A N 1
ATOM 849 C CA . ASN A 1 103 ? 15.698 5.996 -11.665 1.00 92.81 103 ASN A CA 1
ATOM 850 C C . ASN A 1 103 ? 15.518 6.604 -10.276 1.00 92.81 103 ASN A C 1
ATOM 852 O O . ASN A 1 103 ? 14.700 6.130 -9.484 1.00 92.81 103 ASN A O 1
ATOM 856 N N . VAL A 1 104 ? 16.224 7.701 -9.990 1.00 94.75 104 VAL A N 1
ATOM 857 C CA . VAL A 1 104 ? 16.104 8.425 -8.716 1.00 94.75 104 VAL A CA 1
ATOM 858 C C . VAL A 1 104 ? 14.671 8.909 -8.504 1.00 94.75 104 VAL A C 1
ATOM 860 O O . VAL A 1 104 ? 14.115 8.755 -7.414 1.00 94.75 104 VAL A O 1
ATOM 863 N N . PHE A 1 105 ? 14.027 9.451 -9.537 1.00 97.19 105 PHE A N 1
ATOM 864 C CA . PHE A 1 105 ? 12.645 9.910 -9.428 1.00 97.19 105 PHE A CA 1
ATOM 865 C C . PHE A 1 105 ? 11.634 8.770 -9.248 1.00 97.19 105 PHE A C 1
ATOM 867 O O . PHE A 1 105 ? 10.712 8.906 -8.434 1.00 97.19 105 PHE A O 1
ATOM 874 N N . ILE A 1 106 ? 11.815 7.634 -9.932 1.00 96.38 106 ILE A N 1
ATOM 875 C CA . ILE A 1 106 ? 10.994 6.433 -9.705 1.00 96.38 106 ILE A CA 1
ATOM 876 C C . ILE A 1 106 ? 11.182 5.946 -8.264 1.00 96.38 106 ILE A C 1
ATOM 878 O O . ILE A 1 106 ? 10.191 5.744 -7.556 1.00 96.38 106 ILE A O 1
ATOM 882 N N . LEU A 1 107 ? 12.421 5.853 -7.781 1.00 95.75 107 LEU A N 1
ATOM 883 C CA . LEU A 1 107 ? 12.738 5.439 -6.415 1.00 95.75 107 LEU A CA 1
ATOM 884 C C . LEU A 1 107 ? 12.085 6.355 -5.368 1.00 95.75 107 LEU A C 1
ATOM 886 O O . LEU A 1 107 ? 11.430 5.870 -4.443 1.00 95.75 107 LEU A O 1
ATOM 890 N N . ILE A 1 108 ? 12.192 7.678 -5.529 1.00 96.81 108 ILE A N 1
ATOM 891 C CA . ILE A 1 108 ? 11.530 8.652 -4.647 1.00 96.81 108 ILE A CA 1
ATOM 892 C C . ILE A 1 108 ? 10.016 8.418 -4.641 1.00 96.81 108 ILE A C 1
ATOM 894 O O . ILE A 1 108 ? 9.402 8.382 -3.572 1.00 96.81 108 ILE A O 1
ATOM 898 N N . SER A 1 109 ? 9.403 8.205 -5.809 1.00 95.56 109 SER A N 1
ATOM 899 C CA . SER A 1 109 ? 7.959 7.971 -5.916 1.00 95.56 109 SER A CA 1
ATOM 900 C C . SER A 1 109 ? 7.508 6.713 -5.154 1.00 95.56 109 SER A C 1
ATOM 902 O O . SER A 1 109 ? 6.514 6.753 -4.418 1.00 95.56 109 SER A O 1
ATOM 904 N N . VAL A 1 110 ? 8.287 5.629 -5.244 1.00 95.00 110 VAL A N 1
ATOM 905 C CA . VAL A 1 110 ? 8.068 4.362 -4.534 1.00 95.00 110 VAL A CA 1
ATOM 906 C C . VAL A 1 110 ? 8.198 4.556 -3.023 1.00 95.00 110 VAL A C 1
ATOM 908 O O . VAL A 1 110 ? 7.307 4.160 -2.265 1.00 95.00 110 VAL A O 1
ATOM 911 N N . LEU A 1 111 ? 9.262 5.219 -2.563 1.00 94.50 111 LEU A N 1
ATOM 912 C CA . LEU A 1 111 ? 9.482 5.489 -1.140 1.00 94.50 111 LEU A CA 1
ATOM 913 C C . LEU A 1 111 ? 8.351 6.341 -0.553 1.00 94.50 111 LEU A C 1
ATOM 915 O O . LEU A 1 111 ? 7.795 6.006 0.496 1.00 94.50 111 LEU A O 1
ATOM 919 N N . MET A 1 112 ? 7.944 7.403 -1.251 1.00 93.50 112 MET A N 1
ATOM 920 C CA . MET A 1 112 ? 6.828 8.255 -0.834 1.00 93.50 112 MET A CA 1
ATOM 921 C C . MET A 1 112 ? 5.514 7.479 -0.720 1.00 93.50 112 MET A C 1
ATOM 923 O O . MET A 1 112 ? 4.739 7.699 0.219 1.00 93.50 112 MET A O 1
ATOM 927 N N . PHE A 1 113 ? 5.260 6.555 -1.647 1.00 91.69 113 PHE A N 1
ATOM 928 C CA . PHE A 1 113 ? 4.092 5.685 -1.599 1.00 91.69 113 PHE A CA 1
ATOM 929 C C . PHE A 1 113 ? 4.088 4.812 -0.335 1.00 91.69 113 PHE A C 1
ATOM 931 O O . PHE A 1 113 ? 3.099 4.811 0.407 1.00 91.69 113 PHE A O 1
ATOM 938 N N . PHE A 1 114 ? 5.202 4.140 -0.027 1.00 91.25 114 PHE A N 1
ATOM 939 C CA . PHE A 1 114 ? 5.303 3.288 1.161 1.00 91.25 114 PHE A CA 1
ATOM 940 C C . PHE A 1 114 ? 5.287 4.071 2.474 1.00 91.25 114 PHE A C 1
ATOM 942 O O . PHE A 1 114 ? 4.633 3.628 3.417 1.00 91.25 114 PHE A O 1
ATOM 949 N N . VAL A 1 115 ? 5.893 5.261 2.543 1.00 90.56 115 VAL A N 1
ATOM 950 C CA . VAL A 1 115 ? 5.785 6.158 3.713 1.00 90.56 115 VAL A CA 1
ATOM 951 C C . VAL A 1 115 ? 4.330 6.537 3.985 1.00 90.56 115 VAL A C 1
ATOM 953 O O . VAL A 1 115 ? 3.900 6.635 5.137 1.00 90.56 115 VAL A O 1
ATOM 956 N N . LYS A 1 116 ? 3.535 6.748 2.934 1.00 87.50 116 LYS A N 1
ATOM 957 C CA . LYS A 1 116 ? 2.122 7.089 3.089 1.00 87.50 116 LYS A CA 1
ATOM 958 C C . LYS A 1 116 ? 1.280 5.896 3.542 1.00 87.50 116 LYS A C 1
ATOM 960 O O . LYS A 1 116 ? 0.378 6.071 4.362 1.00 87.50 116 LYS A O 1
ATOM 965 N N . ILE A 1 117 ? 1.563 4.706 3.020 1.00 84.31 117 ILE A N 1
ATOM 966 C CA . ILE A 1 117 ? 0.840 3.477 3.364 1.00 84.31 117 ILE A CA 1
ATOM 967 C C . ILE A 1 117 ? 1.206 2.960 4.760 1.00 84.31 117 ILE A C 1
ATOM 969 O O . ILE A 1 117 ? 0.315 2.547 5.504 1.00 84.31 117 ILE A O 1
ATOM 973 N N . SER A 1 118 ? 2.479 3.038 5.151 1.00 87.50 118 SER A N 1
ATOM 974 C CA . SER A 1 118 ? 2.984 2.488 6.416 1.00 87.50 118 SER A CA 1
ATOM 975 C C . SER A 1 118 ? 2.310 3.085 7.653 1.00 87.50 118 SER A C 1
ATOM 977 O O . SER A 1 118 ? 2.182 2.404 8.667 1.00 87.50 118 SER A O 1
ATOM 979 N N . LYS A 1 119 ? 1.780 4.314 7.560 1.00 85.62 119 LYS A N 1
ATOM 980 C CA . LYS A 1 119 ? 0.998 4.959 8.630 1.00 85.62 119 LYS A CA 1
ATOM 981 C C . LYS A 1 119 ? -0.248 4.171 9.048 1.00 85.62 119 LYS A C 1
ATOM 983 O O . LYS A 1 119 ? -0.729 4.367 10.158 1.00 85.62 119 LYS A O 1
ATOM 988 N N . LYS A 1 120 ? -0.786 3.317 8.173 1.00 82.31 120 LYS A N 1
ATOM 989 C CA . LYS A 1 120 ? -1.977 2.490 8.439 1.00 82.31 120 LYS A CA 1
ATOM 990 C C . LYS A 1 120 ? -1.641 1.066 8.860 1.00 82.31 120 LYS A C 1
ATOM 992 O O . LYS A 1 120 ? -2.519 0.314 9.271 1.00 82.31 120 LYS A O 1
ATOM 997 N N . PHE A 1 121 ? -0.391 0.672 8.687 1.00 90.06 121 PHE A N 1
ATOM 998 C CA . PHE A 1 121 ? 0.048 -0.689 8.907 1.00 90.06 121 PHE A CA 1
ATOM 999 C C . PHE A 1 121 ? 0.496 -0.884 10.345 1.00 90.06 121 PHE A C 1
ATOM 1001 O O . PHE A 1 121 ? 1.042 0.016 10.984 1.00 90.06 121 PHE A O 1
ATOM 1008 N N . ASN A 1 122 ? 0.311 -2.103 10.849 1.00 92.31 122 ASN A N 1
ATOM 1009 C CA . ASN A 1 122 ? 1.026 -2.520 12.039 1.00 92.31 122 ASN A CA 1
ATOM 1010 C C . ASN A 1 122 ? 2.532 -2.460 11.734 1.00 92.31 122 ASN A C 1
ATOM 1012 O O . ASN A 1 122 ? 3.005 -3.131 10.810 1.00 92.31 122 ASN A O 1
ATOM 1016 N N . ARG A 1 123 ? 3.258 -1.637 12.499 1.00 92.44 123 ARG A N 1
ATOM 1017 C CA . ARG A 1 123 ? 4.673 -1.318 12.253 1.00 92.44 123 ARG A CA 1
ATOM 1018 C C . ARG A 1 123 ? 5.566 -2.555 12.294 1.00 92.44 123 ARG A C 1
ATOM 1020 O O . ARG A 1 123 ? 6.460 -2.669 11.466 1.00 92.44 123 ARG A O 1
ATOM 1027 N N . ILE A 1 124 ? 5.292 -3.487 13.209 1.00 93.44 124 ILE A N 1
ATOM 1028 C CA . ILE A 1 124 ? 6.098 -4.700 13.389 1.00 93.44 124 ILE A CA 1
ATOM 1029 C C . ILE A 1 124 ? 5.939 -5.618 12.177 1.00 93.44 124 ILE A C 1
ATOM 1031 O O . ILE A 1 124 ? 6.934 -6.035 11.593 1.00 93.44 124 ILE A O 1
ATOM 1035 N N . GLN A 1 125 ? 4.703 -5.887 11.742 1.00 94.56 125 GLN A N 1
ATOM 1036 C CA . GLN A 1 125 ? 4.489 -6.722 10.556 1.00 94.56 125 GLN A CA 1
ATOM 1037 C C . GLN A 1 125 ? 5.097 -6.088 9.298 1.00 94.56 125 GLN A C 1
ATOM 1039 O O . GLN A 1 125 ? 5.682 -6.799 8.488 1.00 94.56 125 GLN A O 1
ATOM 1044 N N . PHE A 1 126 ? 4.975 -4.770 9.131 1.00 94.12 126 PHE A N 1
ATOM 1045 C CA . PHE A 1 126 ? 5.549 -4.090 7.970 1.00 94.12 126 PHE A CA 1
ATOM 1046 C C . PHE A 1 126 ? 7.084 -4.124 7.977 1.00 94.12 126 PHE A C 1
ATOM 1048 O O . PHE A 1 126 ? 7.689 -4.374 6.940 1.00 94.12 126 PHE A O 1
ATOM 1055 N N . LEU A 1 127 ? 7.714 -3.957 9.145 1.00 94.19 127 LEU A N 1
ATOM 1056 C CA . LEU A 1 127 ? 9.161 -4.119 9.303 1.00 94.19 127 LEU A CA 1
ATOM 1057 C C . LEU A 1 127 ? 9.609 -5.541 8.932 1.00 94.19 127 LEU A C 1
ATOM 1059 O O . LEU A 1 127 ? 10.586 -5.696 8.209 1.00 94.19 127 LEU A O 1
ATOM 1063 N N . LEU A 1 128 ? 8.880 -6.570 9.378 1.00 94.38 128 LEU A N 1
ATOM 1064 C CA . LEU A 1 128 ? 9.178 -7.964 9.027 1.00 94.38 128 LEU A CA 1
ATOM 1065 C C . LEU A 1 128 ? 9.102 -8.217 7.519 1.00 94.38 128 LEU A C 1
ATOM 1067 O O . LEU A 1 128 ? 9.952 -8.917 6.976 1.00 94.38 128 LEU A O 1
ATOM 1071 N N . ASP A 1 129 ? 8.095 -7.652 6.852 1.00 94.06 129 ASP A N 1
ATOM 1072 C CA . ASP A 1 129 ? 7.942 -7.761 5.400 1.00 94.06 129 ASP A CA 1
ATOM 1073 C C . ASP A 1 129 ? 9.126 -7.105 4.668 1.00 94.06 129 ASP A C 1
ATOM 1075 O O . ASP A 1 129 ? 9.697 -7.716 3.766 1.00 94.06 129 ASP A O 1
ATOM 1079 N N . ILE A 1 130 ? 9.538 -5.903 5.098 1.00 93.38 130 ILE A N 1
ATOM 1080 C CA . ILE A 1 130 ? 10.711 -5.202 4.553 1.00 93.38 130 ILE A CA 1
ATOM 1081 C C . ILE A 1 130 ? 11.977 -6.034 4.759 1.00 93.38 130 ILE A C 1
ATOM 1083 O O . ILE A 1 130 ? 12.704 -6.267 3.802 1.00 93.38 130 ILE A O 1
ATOM 1087 N N . VAL A 1 131 ? 12.242 -6.503 5.981 1.00 93.88 131 VAL A N 1
ATOM 1088 C CA . VAL A 1 131 ? 13.469 -7.250 6.298 1.00 93.88 131 VAL A CA 1
ATOM 1089 C C . VAL A 1 131 ? 13.560 -8.535 5.478 1.00 93.88 131 VAL A C 1
ATOM 1091 O O . VAL A 1 131 ? 14.611 -8.808 4.906 1.00 93.88 131 VAL A O 1
ATOM 1094 N N . ALA A 1 132 ? 12.471 -9.301 5.369 1.00 92.69 132 ALA A N 1
ATOM 1095 C CA . ALA A 1 132 ? 12.473 -10.551 4.612 1.00 92.69 132 ALA A CA 1
ATOM 1096 C C . ALA A 1 132 ? 12.723 -10.330 3.113 1.00 92.69 132 ALA A C 1
ATOM 1098 O O . ALA A 1 132 ? 13.491 -11.073 2.499 1.00 92.69 132 ALA A O 1
ATOM 1099 N N . ILE A 1 133 ? 12.100 -9.301 2.531 1.00 92.25 133 ILE A N 1
ATOM 1100 C CA . ILE A 1 133 ? 12.282 -8.964 1.116 1.00 92.25 133 ILE A CA 1
ATOM 1101 C C . ILE A 1 133 ? 13.690 -8.425 0.880 1.00 92.25 133 ILE A C 1
ATOM 1103 O O . ILE A 1 133 ? 14.387 -8.951 0.021 1.00 92.25 133 ILE A O 1
ATOM 1107 N N . SER A 1 134 ? 14.144 -7.447 1.666 1.00 91.12 134 SER A N 1
ATOM 1108 C CA . SER A 1 134 ? 15.484 -6.871 1.526 1.00 91.12 134 SER A CA 1
ATOM 1109 C C . SER A 1 134 ? 16.574 -7.927 1.672 1.00 91.12 134 SER A C 1
ATOM 1111 O O . SER A 1 134 ? 17.506 -7.945 0.878 1.00 91.12 134 SER A O 1
ATOM 1113 N N . TYR A 1 135 ? 16.450 -8.839 2.640 1.00 90.81 135 TYR A N 1
ATOM 1114 C CA . TYR A 1 135 ? 17.413 -9.923 2.816 1.00 90.81 135 TYR A CA 1
ATOM 1115 C C . TYR A 1 135 ? 17.461 -10.856 1.599 1.00 90.81 135 TYR A C 1
ATOM 1117 O O . TYR A 1 135 ? 18.541 -11.158 1.095 1.00 90.81 135 TYR A O 1
ATOM 1125 N N . SER A 1 136 ? 16.292 -11.245 1.079 1.00 88.88 136 SER A N 1
ATOM 1126 C CA . SER A 1 136 ? 16.197 -12.081 -0.124 1.00 88.88 136 SER A CA 1
ATOM 1127 C C . SER A 1 136 ? 16.811 -11.382 -1.341 1.00 88.88 136 SER A C 1
ATOM 1129 O O . SER A 1 136 ? 17.596 -11.984 -2.070 1.00 88.88 136 SER A O 1
ATOM 1131 N N . SER A 1 137 ? 16.516 -10.094 -1.527 1.00 86.81 137 SER A N 1
ATOM 1132 C CA . SER A 1 137 ? 17.054 -9.289 -2.625 1.00 86.81 137 SER A CA 1
ATOM 1133 C C . SER A 1 137 ? 18.564 -9.082 -2.523 1.00 86.81 137 SER A C 1
ATOM 1135 O O . SER A 1 137 ? 19.242 -9.151 -3.540 1.00 86.81 137 SER A O 1
ATOM 1137 N N . ILE A 1 138 ? 19.114 -8.888 -1.318 1.00 86.88 138 ILE A N 1
ATOM 1138 C CA . ILE A 1 138 ? 20.563 -8.745 -1.101 1.00 86.88 138 ILE A CA 1
ATOM 1139 C C . ILE A 1 138 ? 21.300 -10.039 -1.452 1.00 86.88 138 ILE A C 1
ATOM 1141 O O . ILE A 1 138 ? 22.342 -9.973 -2.097 1.00 86.88 138 ILE A O 1
ATOM 1145 N N . ILE A 1 139 ? 20.767 -11.207 -1.075 1.00 84.62 139 ILE A N 1
ATOM 1146 C CA . ILE A 1 139 ? 21.375 -12.500 -1.434 1.00 84.62 139 ILE A CA 1
ATOM 1147 C C . ILE A 1 139 ? 21.431 -12.664 -2.952 1.00 84.62 139 ILE A C 1
ATOM 1149 O O . ILE A 1 139 ? 22.467 -13.064 -3.484 1.00 84.62 139 ILE A O 1
ATOM 1153 N N . ILE A 1 140 ? 20.337 -12.343 -3.650 1.00 79.19 140 ILE A N 1
ATOM 1154 C CA . ILE A 1 140 ? 20.303 -12.410 -5.113 1.00 79.19 140 ILE A CA 1
ATOM 1155 C C . ILE A 1 140 ? 21.290 -11.414 -5.719 1.00 79.19 140 ILE A C 1
ATOM 1157 O O . ILE A 1 140 ? 22.099 -11.803 -6.553 1.00 79.19 140 ILE A O 1
ATOM 1161 N N . PHE A 1 141 ? 21.256 -10.158 -5.277 1.00 80.19 141 PHE A N 1
ATOM 1162 C CA . PHE A 1 141 ? 22.144 -9.105 -5.762 1.00 80.19 141 PHE A CA 1
ATOM 1163 C C . PHE A 1 141 ? 23.618 -9.483 -5.593 1.00 80.19 141 PHE A C 1
ATOM 1165 O O . PHE A 1 141 ? 24.393 -9.410 -6.543 1.00 80.19 141 PHE A O 1
ATOM 1172 N N . TRP A 1 142 ? 24.006 -9.932 -4.398 1.00 80.88 142 TRP A N 1
ATOM 1173 C CA . TRP A 1 142 ? 25.390 -10.281 -4.094 1.00 80.88 142 TRP A CA 1
ATOM 1174 C C . TRP A 1 142 ? 25.902 -11.411 -4.988 1.00 80.88 142 TRP A C 1
ATOM 1176 O O . TRP A 1 142 ? 26.998 -11.323 -5.541 1.00 80.88 142 TRP A O 1
ATOM 1186 N N . ASN A 1 143 ? 25.092 -12.452 -5.171 1.00 75.62 143 ASN A N 1
ATOM 1187 C CA . ASN A 1 143 ? 25.504 -13.630 -5.923 1.00 75.62 143 ASN A CA 1
ATOM 1188 C C . ASN A 1 143 ? 25.430 -13.447 -7.438 1.00 75.62 143 ASN A C 1
ATOM 1190 O O . ASN A 1 143 ? 26.334 -13.898 -8.134 1.00 75.62 143 ASN A O 1
ATOM 1194 N N . LEU A 1 144 ? 24.383 -12.794 -7.950 1.00 71.19 144 LEU A N 1
ATOM 1195 C CA . LEU A 1 144 ? 24.232 -12.582 -9.390 1.00 71.19 144 LEU A CA 1
ATOM 1196 C C . LEU A 1 144 ? 25.180 -11.504 -9.919 1.00 71.19 144 LEU A C 1
ATOM 1198 O O . LEU A 1 144 ? 25.680 -11.646 -11.030 1.00 71.19 144 LEU A O 1
ATOM 1202 N N . LEU A 1 145 ? 25.421 -10.436 -9.149 1.00 69.00 145 LEU A N 1
ATOM 1203 C CA . LEU A 1 145 ? 26.103 -9.244 -9.664 1.00 69.00 145 LEU A CA 1
ATOM 1204 C C . LEU A 1 145 ? 27.510 -9.039 -9.091 1.00 69.00 145 LEU A C 1
ATOM 1206 O O . LEU A 1 145 ? 28.364 -8.505 -9.790 1.00 69.00 145 LEU A O 1
ATOM 1210 N N . MET A 1 146 ? 27.790 -9.457 -7.848 1.00 67.94 146 MET A N 1
ATOM 1211 C CA . MET A 1 146 ? 28.997 -9.008 -7.129 1.00 67.94 146 MET A CA 1
ATOM 1212 C C . MET A 1 146 ? 30.042 -10.082 -6.814 1.00 67.94 146 MET A C 1
ATOM 1214 O O . MET A 1 146 ? 31.189 -9.723 -6.526 1.00 67.94 146 MET A O 1
ATOM 1218 N N . HIS A 1 147 ? 29.700 -11.373 -6.885 1.00 63.06 147 HIS A N 1
ATOM 1219 C CA . HIS A 1 147 ? 30.553 -12.462 -6.386 1.00 63.06 147 HIS A CA 1
ATOM 1220 C C . HIS A 1 147 ? 31.975 -12.459 -6.992 1.00 63.06 147 HIS A C 1
ATOM 1222 O O . HIS A 1 147 ? 32.936 -12.765 -6.284 1.00 63.06 147 HIS A O 1
ATOM 1228 N N . ASN A 1 148 ? 32.149 -12.067 -8.258 1.00 55.72 148 ASN A N 1
ATOM 1229 C CA . ASN A 1 148 ? 33.436 -12.216 -8.951 1.00 55.72 148 ASN A CA 1
ATOM 1230 C C . ASN A 1 148 ? 34.268 -10.930 -9.106 1.00 55.72 148 ASN A C 1
ATOM 1232 O O . ASN A 1 148 ? 35.397 -11.013 -9.587 1.00 55.72 148 ASN A O 1
ATOM 1236 N N . SER A 1 149 ? 33.780 -9.747 -8.706 1.00 59.47 149 SER A N 1
ATOM 1237 C CA . SER A 1 149 ? 34.483 -8.493 -9.045 1.00 59.47 149 SER A CA 1
ATOM 1238 C C . SER A 1 149 ? 34.215 -7.278 -8.145 1.00 59.47 149 SER A C 1
ATOM 1240 O O . SER A 1 149 ? 34.661 -6.188 -8.492 1.00 59.47 149 SER A O 1
ATOM 1242 N N . PHE A 1 150 ? 33.599 -7.419 -6.962 1.00 66.44 150 PHE A N 1
ATOM 1243 C CA . PHE A 1 150 ? 33.258 -6.283 -6.074 1.00 66.44 150 PHE A CA 1
ATOM 1244 C C . PHE A 1 150 ? 34.411 -5.283 -5.821 1.00 66.44 150 PHE A C 1
ATOM 1246 O O . PHE A 1 150 ? 34.227 -4.066 -5.862 1.00 66.44 150 PHE A O 1
ATOM 1253 N N . ILE A 1 151 ? 35.630 -5.785 -5.591 1.00 61.81 151 ILE A N 1
ATOM 1254 C CA . ILE A 1 151 ? 36.809 -4.945 -5.304 1.00 61.81 151 ILE A CA 1
ATOM 1255 C C . ILE A 1 151 ? 37.329 -4.233 -6.564 1.00 61.81 151 ILE A C 1
ATOM 1257 O O . ILE A 1 151 ? 37.808 -3.102 -6.475 1.00 61.81 151 ILE A O 1
ATOM 1261 N N . ALA A 1 152 ? 37.238 -4.870 -7.734 1.00 61.75 152 ALA A N 1
ATOM 1262 C CA . ALA A 1 152 ? 37.570 -4.238 -9.012 1.00 61.75 152 ALA A CA 1
ATOM 1263 C C . ALA A 1 152 ? 36.497 -3.213 -9.416 1.00 61.75 152 ALA A C 1
ATOM 1265 O O . ALA A 1 152 ? 36.813 -2.166 -9.978 1.00 61.75 152 ALA A O 1
ATOM 1266 N N . PHE A 1 153 ? 35.248 -3.484 -9.043 1.00 66.50 153 PHE A N 1
ATOM 1267 C CA . PHE A 1 153 ? 34.091 -2.652 -9.309 1.00 66.50 153 PHE A CA 1
ATOM 1268 C C . PHE A 1 153 ? 34.191 -1.296 -8.593 1.00 66.50 153 PHE A C 1
ATOM 1270 O O . PHE A 1 153 ? 34.172 -0.268 -9.248 1.00 66.50 153 PHE A O 1
ATOM 1277 N N . ILE A 1 154 ? 34.460 -1.231 -7.286 1.00 65.94 154 ILE A N 1
ATOM 1278 C CA . ILE A 1 154 ? 34.475 0.055 -6.543 1.00 65.94 154 ILE A CA 1
ATOM 1279 C C . ILE A 1 154 ? 35.604 1.028 -6.961 1.00 65.94 154 ILE A C 1
ATOM 1281 O O . ILE A 1 154 ? 35.571 2.209 -6.620 1.00 65.94 154 ILE A O 1
ATOM 1285 N N . ARG A 1 155 ? 36.618 0.575 -7.709 1.00 66.31 155 ARG A N 1
ATOM 1286 C CA . ARG A 1 155 ? 37.805 1.390 -8.024 1.00 66.31 155 ARG A CA 1
ATOM 1287 C C . ARG A 1 155 ? 37.617 2.427 -9.137 1.00 66.31 155 ARG A C 1
ATOM 1289 O O . ARG A 1 155 ? 38.481 3.291 -9.263 1.00 66.31 155 ARG A O 1
ATOM 1296 N N . SER A 1 156 ? 36.542 2.373 -9.925 1.00 71.00 156 SER A N 1
ATOM 1297 C CA . SER A 1 156 ? 36.293 3.338 -11.007 1.00 71.00 156 SER A CA 1
ATOM 1298 C C . SER A 1 156 ? 35.012 4.147 -10.768 1.00 71.00 156 SER A C 1
ATOM 1300 O O . SER A 1 156 ? 34.038 3.652 -10.203 1.00 71.00 156 SER A O 1
ATOM 1302 N N . LEU A 1 157 ? 35.010 5.411 -11.205 1.00 67.00 157 LEU A N 1
ATOM 1303 C CA . LEU A 1 157 ? 33.833 6.283 -11.115 1.00 67.00 157 LEU A CA 1
ATOM 1304 C C . LEU A 1 157 ? 32.670 5.760 -11.979 1.00 67.00 157 LEU A C 1
ATOM 1306 O O . LEU A 1 157 ? 31.513 5.851 -11.578 1.00 67.00 157 LEU A O 1
ATOM 1310 N N . ASP A 1 158 ? 32.987 5.179 -13.139 1.00 69.62 158 ASP A N 1
ATOM 1311 C CA . ASP A 1 158 ? 31.995 4.625 -14.067 1.00 69.62 158 ASP A CA 1
ATOM 1312 C C . ASP A 1 158 ? 31.272 3.413 -13.438 1.00 69.62 158 ASP A C 1
ATOM 1314 O O . ASP A 1 158 ? 30.052 3.281 -13.539 1.00 69.62 158 ASP A O 1
ATOM 1318 N N . ASN A 1 159 ? 31.989 2.605 -12.652 1.00 75.12 159 ASN A N 1
ATOM 1319 C CA . ASN A 1 159 ? 31.405 1.491 -11.907 1.00 75.12 159 ASN A CA 1
ATOM 1320 C C . ASN A 1 159 ? 30.542 1.952 -10.719 1.00 75.12 159 ASN A C 1
ATOM 1322 O O . ASN A 1 159 ? 29.598 1.260 -10.349 1.00 75.12 159 ASN A O 1
ATOM 1326 N N . LEU A 1 160 ? 30.824 3.116 -10.115 1.00 78.44 160 LEU A N 1
ATOM 1327 C CA . LEU A 1 160 ? 29.971 3.674 -9.057 1.00 78.44 160 LEU A CA 1
ATOM 1328 C C . LEU A 1 160 ? 28.590 4.055 -9.603 1.00 78.44 160 LEU A C 1
ATOM 1330 O O . LEU A 1 160 ? 27.583 3.828 -8.938 1.00 78.44 160 LEU A O 1
ATOM 1334 N N . ILE A 1 161 ? 28.528 4.624 -10.808 1.00 81.06 161 ILE A N 1
ATOM 1335 C CA . ILE A 1 161 ? 27.254 4.953 -11.456 1.00 81.06 161 ILE A CA 1
ATOM 1336 C C . ILE A 1 161 ? 26.473 3.665 -11.739 1.00 81.06 161 ILE A C 1
ATOM 1338 O O . ILE A 1 161 ? 25.317 3.558 -11.334 1.00 81.06 161 ILE A O 1
ATOM 1342 N N . LEU A 1 162 ? 27.125 2.656 -12.324 1.00 79.44 162 LEU A N 1
ATOM 1343 C CA . LEU A 1 162 ? 26.530 1.339 -12.567 1.00 79.44 162 LEU A CA 1
ATOM 1344 C C . LEU A 1 162 ? 26.043 0.667 -11.269 1.00 79.44 162 LEU A C 1
ATOM 1346 O O . LEU A 1 162 ? 24.971 0.069 -11.235 1.00 79.44 162 LEU A O 1
ATOM 1350 N N . PHE A 1 163 ? 26.778 0.827 -10.164 1.00 80.75 163 PHE A N 1
ATOM 1351 C CA . PHE A 1 163 ? 26.339 0.361 -8.847 1.00 80.75 163 PHE A CA 1
ATOM 1352 C C . PHE A 1 163 ? 25.012 0.993 -8.426 1.00 80.75 163 PHE A C 1
ATOM 1354 O O . PHE A 1 163 ? 24.125 0.306 -7.917 1.00 80.75 163 PHE A O 1
ATOM 1361 N N . LEU A 1 164 ? 24.886 2.310 -8.610 1.00 85.81 164 LEU A N 1
ATOM 1362 C CA . LEU A 1 164 ? 23.691 3.056 -8.233 1.00 85.81 164 LEU A CA 1
ATOM 1363 C C . LEU A 1 164 ? 22.479 2.620 -9.059 1.00 85.81 164 LEU A C 1
ATOM 1365 O O . LEU A 1 164 ? 21.407 2.480 -8.468 1.00 85.81 164 LEU A O 1
ATOM 1369 N N . TYR A 1 165 ? 22.658 2.335 -10.356 1.00 84.94 165 TYR A N 1
ATOM 1370 C CA . TYR A 1 165 ? 21.631 1.706 -11.195 1.00 84.94 165 TYR A CA 1
ATOM 1371 C C . TYR A 1 165 ? 21.155 0.399 -10.565 1.00 84.94 165 TYR A C 1
ATOM 1373 O O . TYR A 1 165 ? 20.026 0.331 -10.074 1.00 84.94 165 TYR A O 1
ATOM 1381 N N . MET A 1 166 ? 22.061 -0.570 -10.402 1.00 84.62 166 MET A N 1
ATOM 1382 C CA . MET A 1 166 ? 21.694 -1.902 -9.922 1.00 84.62 166 MET A CA 1
ATOM 1383 C C . MET A 1 166 ? 21.043 -1.881 -8.528 1.00 84.62 166 MET A C 1
ATOM 1385 O O . MET A 1 166 ? 20.093 -2.625 -8.268 1.00 84.62 166 MET A O 1
ATOM 1389 N N . VAL A 1 167 ? 21.521 -1.027 -7.613 1.00 87.25 167 VAL A N 1
ATOM 1390 C CA . VAL A 1 167 ? 20.913 -0.865 -6.282 1.00 87.25 167 VAL A CA 1
ATOM 1391 C C . VAL A 1 167 ? 19.520 -0.249 -6.386 1.00 87.25 167 VAL A C 1
ATOM 1393 O O . VAL A 1 167 ? 18.592 -0.733 -5.731 1.00 87.25 167 VAL A O 1
ATOM 1396 N N . SER A 1 168 ? 19.351 0.801 -7.194 1.00 91.25 168 SER A N 1
ATOM 1397 C CA . SER A 1 168 ? 18.050 1.446 -7.390 1.00 91.25 168 SER A CA 1
ATOM 1398 C C . SER A 1 168 ? 17.021 0.471 -7.968 1.00 91.25 168 SER A C 1
ATOM 1400 O O . SER A 1 168 ? 15.913 0.370 -7.434 1.00 91.25 168 SER A O 1
ATOM 1402 N N . ASP A 1 169 ? 17.424 -0.344 -8.942 1.00 89.81 169 ASP A N 1
ATOM 1403 C CA . ASP A 1 169 ? 16.580 -1.349 -9.579 1.00 89.81 169 ASP A CA 1
ATOM 1404 C C . ASP A 1 169 ? 16.180 -2.462 -8.629 1.00 89.81 169 ASP A C 1
ATOM 1406 O O . ASP A 1 169 ? 15.005 -2.828 -8.542 1.00 89.81 169 ASP A O 1
ATOM 1410 N N . CYS A 1 170 ? 17.125 -2.953 -7.827 1.00 88.94 170 CYS A N 1
ATOM 1411 C CA . CYS A 1 170 ? 16.822 -3.954 -6.812 1.00 88.94 170 CYS A CA 1
ATOM 1412 C C . CYS A 1 170 ? 15.798 -3.439 -5.801 1.00 88.94 170 CYS A C 1
ATOM 1414 O O . CYS A 1 170 ? 14.909 -4.193 -5.392 1.00 88.94 170 CYS A O 1
ATOM 1416 N N . ILE A 1 171 ? 15.873 -2.164 -5.411 1.00 91.94 171 ILE A N 1
ATOM 1417 C CA . ILE A 1 171 ? 14.890 -1.560 -4.506 1.00 91.94 171 ILE A CA 1
ATOM 1418 C C . ILE A 1 171 ? 13.523 -1.441 -5.192 1.00 91.94 171 ILE A C 1
ATOM 1420 O O . ILE A 1 171 ? 12.509 -1.795 -4.582 1.00 91.94 171 ILE A O 1
ATOM 1424 N N . ILE A 1 172 ? 13.467 -0.995 -6.450 1.00 93.31 172 ILE A N 1
ATOM 1425 C CA . ILE A 1 172 ? 12.213 -0.854 -7.205 1.00 93.31 172 ILE A CA 1
ATOM 1426 C C . ILE A 1 172 ? 11.547 -2.223 -7.422 1.00 93.31 172 ILE A C 1
ATOM 1428 O O . ILE A 1 172 ? 10.355 -2.367 -7.139 1.00 93.31 172 ILE A O 1
ATOM 1432 N N . ILE A 1 173 ? 12.296 -3.258 -7.804 1.00 90.88 173 ILE A N 1
ATOM 1433 C CA . ILE A 1 173 ? 11.791 -4.636 -7.948 1.00 90.88 173 ILE A CA 1
ATOM 1434 C C . ILE A 1 173 ? 11.284 -5.170 -6.601 1.00 90.88 173 ILE A C 1
ATOM 1436 O O . ILE A 1 173 ? 10.163 -5.683 -6.503 1.00 90.88 173 ILE A O 1
ATOM 1440 N N . SER A 1 174 ? 12.061 -4.982 -5.530 1.00 91.06 174 SER A N 1
ATOM 1441 C CA . SER A 1 174 ? 11.676 -5.370 -4.163 1.00 91.06 174 SER A CA 1
ATOM 1442 C C . SER A 1 174 ? 10.382 -4.691 -3.711 1.00 91.06 174 SER A C 1
ATOM 1444 O O . SER A 1 174 ? 9.581 -5.270 -2.975 1.00 91.06 174 SER A O 1
ATOM 1446 N N . SER A 1 175 ? 10.135 -3.472 -4.188 1.00 92.75 175 SER A N 1
ATOM 1447 C CA . SER A 1 175 ? 8.932 -2.708 -3.876 1.00 92.75 175 SER A CA 1
ATOM 1448 C C . SER A 1 175 ? 7.651 -3.359 -4.418 1.00 92.75 175 SER A C 1
ATOM 1450 O O . SER A 1 175 ? 6.608 -3.307 -3.759 1.00 92.75 175 SER A O 1
ATOM 1452 N N . VAL A 1 176 ? 7.726 -4.054 -5.561 1.00 91.56 176 VAL A N 1
ATOM 1453 C CA . VAL A 1 176 ? 6.603 -4.821 -6.127 1.00 91.56 176 VAL A CA 1
ATOM 1454 C C . VAL A 1 176 ? 6.258 -5.993 -5.215 1.00 91.56 176 VAL A C 1
ATOM 1456 O O . VAL A 1 176 ? 5.091 -6.185 -4.858 1.00 91.56 176 VAL A O 1
ATOM 1459 N N . ALA A 1 177 ? 7.273 -6.739 -4.768 1.00 89.81 177 ALA A N 1
ATOM 1460 C CA . ALA A 1 177 ? 7.090 -7.820 -3.804 1.00 89.81 177 ALA A CA 1
ATOM 1461 C C . ALA A 1 177 ? 6.484 -7.294 -2.492 1.00 89.81 177 ALA A C 1
ATOM 1463 O O . ALA A 1 177 ? 5.533 -7.883 -1.971 1.00 89.81 177 ALA A O 1
ATOM 1464 N N . LEU A 1 178 ? 6.961 -6.143 -2.006 1.00 92.19 178 LEU A N 1
ATOM 1465 C CA . LEU A 1 178 ? 6.488 -5.518 -0.771 1.00 92.19 178 LEU A CA 1
ATOM 1466 C C . LEU A 1 178 ? 5.017 -5.103 -0.868 1.00 92.19 178 LEU A C 1
ATOM 1468 O O . LEU A 1 178 ? 4.238 -5.382 0.044 1.00 92.19 178 LEU A O 1
ATOM 1472 N N . LEU A 1 179 ? 4.599 -4.517 -1.994 1.00 90.38 179 LEU A N 1
ATOM 1473 C CA . LEU A 1 179 ? 3.203 -4.151 -2.243 1.00 90.38 179 LEU A CA 1
ATOM 1474 C C . LEU A 1 179 ? 2.278 -5.371 -2.134 1.00 90.38 179 LEU A C 1
ATOM 1476 O O . LEU A 1 179 ? 1.225 -5.319 -1.493 1.00 90.38 179 LEU A O 1
ATOM 1480 N N . VAL A 1 180 ? 2.662 -6.474 -2.778 1.00 88.19 180 VAL A N 1
ATOM 1481 C CA . VAL A 1 180 ? 1.833 -7.680 -2.866 1.00 88.19 180 VAL A CA 1
ATOM 1482 C C . VAL A 1 180 ? 1.789 -8.431 -1.533 1.00 88.19 180 VAL A C 1
ATOM 1484 O O . VAL A 1 180 ? 0.728 -8.941 -1.157 1.00 88.19 180 VAL A O 1
ATOM 1487 N N . LEU A 1 181 ? 2.915 -8.491 -0.822 1.00 89.12 181 LEU A N 1
ATOM 1488 C CA . LEU A 1 181 ? 3.090 -9.270 0.401 1.00 89.12 181 LEU A CA 1
ATOM 1489 C C . LEU A 1 181 ? 2.535 -8.558 1.645 1.00 89.12 181 LEU A C 1
ATOM 1491 O O . LEU A 1 181 ? 1.849 -9.200 2.448 1.00 89.12 181 LEU A O 1
ATOM 1495 N N . SER A 1 182 ? 2.756 -7.246 1.781 1.00 90.19 182 SER A N 1
ATOM 1496 C CA . SER A 1 182 ? 2.299 -6.484 2.951 1.00 90.19 182 SER A CA 1
ATOM 1497 C C . SER A 1 182 ? 0.793 -6.250 2.981 1.00 90.19 182 SER A C 1
ATOM 1499 O O . SER A 1 182 ? 0.221 -6.089 4.057 1.00 90.19 182 SER A O 1
ATOM 1501 N N . ILE A 1 183 ? 0.110 -6.263 1.834 1.00 88.31 183 ILE A N 1
ATOM 1502 C CA . ILE A 1 183 ? -1.340 -6.041 1.774 1.00 88.31 183 ILE A CA 1
ATOM 1503 C C . ILE A 1 183 ? -2.085 -7.376 1.876 1.00 88.31 183 ILE A C 1
ATOM 1505 O O . ILE A 1 183 ? -2.125 -8.180 0.935 1.00 88.31 183 ILE A O 1
ATOM 1509 N N . ARG A 1 184 ? -2.693 -7.604 3.050 1.00 88.06 184 ARG A N 1
ATOM 1510 C CA . ARG A 1 184 ? -3.340 -8.875 3.433 1.00 88.06 184 ARG A CA 1
ATOM 1511 C C . ARG A 1 184 ? -4.856 -8.834 3.354 1.00 88.06 184 ARG A C 1
ATOM 1513 O O . ARG A 1 184 ? -5.480 -9.838 3.026 1.00 88.06 184 ARG A O 1
ATOM 1520 N N . LYS A 1 185 ? -5.441 -7.675 3.639 1.00 85.12 185 LYS A N 1
ATOM 1521 C CA . LYS A 1 185 ? -6.866 -7.389 3.466 1.00 85.12 185 LYS A CA 1
ATOM 1522 C C . LYS A 1 185 ? -7.026 -6.123 2.645 1.00 85.12 185 LYS A C 1
ATOM 1524 O O . LYS A 1 185 ? -6.143 -5.270 2.672 1.00 85.12 185 LYS A O 1
ATOM 1529 N N . GLY A 1 186 ? -8.153 -6.016 1.952 1.00 79.00 186 GLY A N 1
ATOM 1530 C CA . GLY A 1 186 ? -8.465 -4.890 1.078 1.00 79.00 186 GLY A CA 1
ATOM 1531 C C . GLY A 1 186 ? -8.134 -5.132 -0.385 1.00 79.00 186 GLY A C 1
ATOM 1532 O O . GLY A 1 186 ? -7.475 -6.107 -0.753 1.00 79.00 186 GLY A O 1
ATOM 1533 N N . ARG A 1 187 ? -8.604 -4.212 -1.227 1.00 75.25 187 ARG A N 1
ATOM 1534 C CA . ARG A 1 187 ? -8.354 -4.204 -2.667 1.00 75.25 187 ARG A CA 1
ATOM 1535 C C . ARG A 1 187 ? -7.565 -2.953 -3.028 1.00 75.25 187 ARG A C 1
ATOM 1537 O O . ARG A 1 187 ? -7.997 -1.844 -2.730 1.00 75.25 187 ARG A O 1
ATOM 1544 N N . ILE A 1 188 ? -6.419 -3.146 -3.670 1.00 78.06 188 ILE A N 1
ATOM 1545 C CA . ILE A 1 188 ? -5.678 -2.049 -4.292 1.00 78.06 188 ILE A CA 1
ATOM 1546 C C . ILE A 1 188 ? -6.307 -1.786 -5.671 1.00 78.06 188 ILE A C 1
ATOM 1548 O O . ILE A 1 188 ? -6.604 -2.758 -6.376 1.00 78.06 188 ILE A O 1
ATOM 1552 N N . PRO A 1 189 ? -6.501 -0.514 -6.063 1.00 79.62 189 PRO A N 1
ATOM 1553 C CA . PRO A 1 189 ? -6.783 -0.120 -7.439 1.00 79.62 189 PRO A CA 1
ATOM 1554 C C . PRO A 1 189 ? -5.927 -0.876 -8.452 1.00 79.62 189 PRO A C 1
ATOM 1556 O O . PRO A 1 189 ? -4.705 -0.972 -8.290 1.00 79.62 189 PRO A O 1
ATOM 1559 N N . GLY A 1 190 ? -6.549 -1.366 -9.527 1.00 83.44 190 GLY A N 1
ATOM 1560 C CA . GLY A 1 190 ? -5.820 -2.085 -10.577 1.00 83.44 190 GLY A CA 1
ATOM 1561 C C . GLY A 1 190 ? -4.735 -1.209 -11.209 1.00 83.44 190 GLY A C 1
ATOM 1562 O O . GLY A 1 190 ? -3.648 -1.690 -11.516 1.00 83.44 190 GLY A O 1
ATOM 1563 N N . GLY A 1 191 ? -4.995 0.100 -11.299 1.00 88.19 191 GLY A N 1
ATOM 1564 C CA . GLY A 1 191 ? -4.031 1.080 -11.792 1.00 88.19 191 GLY A CA 1
ATOM 1565 C C . GLY A 1 191 ? -2.744 1.166 -10.968 1.00 88.19 191 GLY A C 1
ATOM 1566 O O . GLY A 1 191 ? -1.672 1.252 -11.551 1.00 88.19 191 GLY A O 1
ATOM 1567 N N . ILE A 1 192 ? -2.821 1.068 -9.633 1.00 89.19 192 ILE A N 1
ATOM 1568 C CA . ILE A 1 192 ? -1.623 1.087 -8.772 1.00 89.19 192 ILE A CA 1
ATOM 1569 C C . ILE A 1 192 ? -0.815 -0.196 -8.965 1.00 89.19 192 ILE A C 1
ATOM 1571 O O . ILE A 1 192 ? 0.405 -0.121 -9.078 1.00 89.19 192 ILE A O 1
ATOM 1575 N N . TYR A 1 193 ? -1.477 -1.359 -9.039 1.00 89.69 193 TYR A N 1
ATOM 1576 C CA . TYR A 1 193 ? -0.783 -2.610 -9.357 1.00 89.69 193 TYR A CA 1
ATOM 1577 C C . TYR A 1 193 ? -0.033 -2.490 -10.680 1.00 89.69 193 TYR A C 1
ATOM 1579 O O . TYR A 1 193 ? 1.159 -2.778 -10.721 1.00 89.69 193 TYR A O 1
ATOM 1587 N N . LEU A 1 194 ? -0.704 -2.010 -11.729 1.00 93.31 194 LEU A N 1
ATOM 1588 C CA . LEU A 1 194 ? -0.081 -1.848 -13.036 1.00 93.31 194 LEU A CA 1
ATOM 1589 C C . LEU A 1 194 ? 1.124 -0.901 -12.988 1.00 93.31 194 LEU A C 1
ATOM 1591 O O . LEU A 1 194 ? 2.163 -1.237 -13.541 1.00 93.31 194 LEU A O 1
ATOM 1595 N N . THR A 1 195 ? 1.021 0.234 -12.290 1.00 94.44 195 THR A N 1
ATOM 1596 C CA . THR A 1 195 ? 2.139 1.176 -12.130 1.00 94.44 195 THR A CA 1
ATOM 1597 C C . THR A 1 195 ? 3.346 0.529 -11.443 1.00 94.44 195 THR A C 1
ATOM 1599 O O . THR A 1 195 ? 4.463 0.690 -11.921 1.00 94.44 195 THR A O 1
ATOM 1602 N N . PHE A 1 196 ? 3.141 -0.228 -10.360 1.00 94.56 196 PHE A N 1
ATOM 1603 C CA . PHE A 1 196 ? 4.237 -0.916 -9.666 1.00 94.56 196 PHE A CA 1
ATOM 1604 C C . PHE A 1 196 ? 4.850 -2.036 -10.509 1.00 94.56 196 PHE A C 1
ATOM 1606 O O . PHE A 1 196 ? 6.069 -2.114 -10.608 1.00 94.56 196 PHE A O 1
ATOM 1613 N N . PHE A 1 197 ? 4.030 -2.878 -11.144 1.00 94.62 197 PHE A N 1
ATOM 1614 C CA . PHE A 1 197 ? 4.533 -3.935 -12.026 1.00 94.62 197 PHE A CA 1
ATOM 1615 C C . PHE A 1 197 ? 5.302 -3.364 -13.221 1.00 94.62 197 PHE A C 1
ATOM 1617 O O . PHE A 1 197 ? 6.349 -3.900 -13.564 1.00 94.62 197 PHE A O 1
ATOM 1624 N N . ALA A 1 198 ? 4.835 -2.261 -13.810 1.00 96.44 198 ALA A N 1
ATOM 1625 C CA . ALA A 1 198 ? 5.539 -1.576 -14.889 1.00 96.44 198 ALA A CA 1
ATOM 1626 C C . ALA A 1 198 ? 6.861 -0.942 -14.422 1.00 96.44 198 ALA A C 1
ATOM 1628 O O . ALA A 1 198 ? 7.844 -1.014 -15.146 1.00 96.44 198 ALA A O 1
ATOM 1629 N N . GLY A 1 199 ? 6.919 -0.393 -13.202 1.00 95.81 199 GLY A N 1
ATOM 1630 C CA . GLY A 1 199 ? 8.178 0.056 -12.594 1.00 95.81 199 GLY A CA 1
ATOM 1631 C C . GLY A 1 199 ? 9.150 -1.093 -12.302 1.00 95.81 199 GLY A C 1
ATOM 1632 O O . GLY A 1 199 ? 10.344 -0.962 -12.527 1.00 95.81 199 GLY A O 1
ATOM 1633 N N . GLY A 1 200 ? 8.650 -2.252 -11.862 1.00 93.81 200 GLY A N 1
ATOM 1634 C CA . GLY A 1 200 ? 9.473 -3.456 -11.728 1.00 93.81 200 GLY A CA 1
ATOM 1635 C C . GLY A 1 200 ? 9.986 -3.971 -13.075 1.00 93.81 200 GLY A C 1
ATOM 1636 O O . GLY A 1 200 ? 11.136 -4.381 -13.165 1.00 93.81 200 GLY A O 1
ATOM 1637 N N . PHE A 1 201 ? 9.158 -3.920 -14.123 1.00 94.56 201 PHE A N 1
ATOM 1638 C CA . PHE A 1 201 ? 9.551 -4.282 -15.487 1.00 94.56 201 PHE A CA 1
ATOM 1639 C C . PHE A 1 201 ? 10.626 -3.335 -16.037 1.00 94.56 201 PHE A C 1
ATOM 1641 O O . PHE A 1 201 ? 11.631 -3.822 -16.542 1.00 94.56 201 PHE A O 1
ATOM 1648 N N . TYR A 1 202 ? 10.468 -2.021 -15.832 1.00 95.50 202 TYR A N 1
ATOM 1649 C CA . TYR A 1 202 ? 11.491 -1.011 -16.125 1.00 95.50 202 TYR A CA 1
ATOM 1650 C C . TYR A 1 202 ? 12.841 -1.390 -15.507 1.00 95.50 202 TYR A C 1
ATOM 1652 O O . TYR A 1 202 ? 13.824 -1.510 -16.221 1.00 95.50 202 TYR A O 1
ATOM 1660 N N . SER A 1 203 ? 12.871 -1.676 -14.204 1.00 93.12 203 SER A N 1
ATOM 1661 C CA . SER A 1 203 ? 14.114 -2.022 -13.507 1.00 93.12 203 SER A CA 1
ATOM 1662 C C . SER A 1 203 ? 14.716 -3.365 -13.924 1.00 93.12 203 SER A C 1
ATOM 1664 O O . SER A 1 203 ? 15.919 -3.561 -13.808 1.00 93.12 203 SER A O 1
ATOM 1666 N N . ILE A 1 204 ? 13.913 -4.312 -14.419 1.00 89.88 204 ILE A N 1
ATOM 1667 C CA . ILE A 1 204 ? 14.445 -5.553 -15.006 1.00 89.88 204 ILE A CA 1
ATOM 1668 C C . ILE A 1 204 ? 15.136 -5.254 -16.339 1.00 89.88 204 ILE A C 1
ATOM 1670 O O . ILE A 1 204 ? 16.221 -5.773 -16.579 1.00 89.88 204 ILE A O 1
ATOM 1674 N N . ILE A 1 205 ? 14.521 -4.429 -17.189 1.00 91.31 205 ILE A N 1
ATOM 1675 C CA . ILE A 1 205 ? 15.122 -3.985 -18.456 1.00 91.31 205 ILE A CA 1
ATOM 1676 C C . ILE A 1 205 ? 16.412 -3.213 -18.175 1.00 91.31 205 ILE A C 1
ATOM 1678 O O . ILE A 1 205 ? 17.417 -3.461 -18.830 1.00 91.31 205 ILE A O 1
ATOM 1682 N N . ASP A 1 206 ? 16.410 -2.362 -17.151 1.00 88.81 206 ASP A N 1
ATOM 1683 C CA . ASP A 1 206 ? 17.572 -1.564 -16.768 1.00 88.81 206 ASP A CA 1
ATOM 1684 C C . ASP A 1 206 ? 18.747 -2.403 -16.255 1.00 88.81 206 ASP A C 1
ATOM 1686 O O . ASP A 1 206 ? 19.899 -2.160 -16.618 1.00 88.81 206 ASP A O 1
ATOM 1690 N N . LEU A 1 207 ? 18.462 -3.478 -15.515 1.00 85.38 207 LEU A N 1
ATOM 1691 C CA . LEU A 1 207 ? 19.470 -4.472 -15.140 1.00 85.38 207 LEU A CA 1
ATOM 1692 C C . LEU A 1 207 ? 20.037 -5.230 -16.350 1.00 85.38 207 LEU A C 1
ATOM 1694 O O . LEU A 1 207 ? 21.228 -5.539 -16.355 1.00 85.38 207 LEU A O 1
ATOM 1698 N N . LEU A 1 208 ? 19.215 -5.538 -17.361 1.00 84.31 208 LEU A N 1
ATOM 1699 C CA . LEU A 1 208 ? 19.679 -6.178 -18.600 1.00 84.31 208 LEU A CA 1
ATOM 1700 C C . LEU A 1 208 ? 20.561 -5.225 -19.416 1.00 84.31 208 LEU A C 1
ATOM 1702 O O . LEU A 1 208 ? 21.646 -5.613 -19.830 1.00 84.31 208 LEU A O 1
ATOM 1706 N N . CYS A 1 209 ? 20.154 -3.965 -19.559 1.00 84.25 209 CYS A N 1
ATOM 1707 C CA . CYS A 1 209 ? 20.948 -2.934 -20.226 1.00 84.25 209 CYS A CA 1
ATOM 1708 C C . CYS A 1 209 ? 22.280 -2.684 -19.499 1.00 84.25 209 CYS A C 1
ATOM 1710 O O . CYS A 1 209 ? 23.342 -2.639 -20.115 1.00 84.25 209 CYS A O 1
ATOM 1712 N N . SER A 1 210 ? 22.249 -2.625 -18.164 1.00 79.88 210 SER A N 1
ATOM 1713 C CA . SER A 1 210 ? 23.444 -2.533 -17.317 1.00 79.88 210 SER A CA 1
ATOM 1714 C C . SER A 1 210 ? 24.396 -3.717 -17.513 1.00 79.88 210 SER A C 1
ATOM 1716 O O . SER A 1 210 ? 25.614 -3.543 -17.488 1.00 79.88 210 SER A O 1
ATOM 1718 N N . TYR A 1 211 ? 23.854 -4.925 -17.701 1.00 78.31 211 TYR A N 1
ATOM 1719 C CA . TYR A 1 211 ? 24.636 -6.114 -18.030 1.00 78.31 211 TYR A CA 1
ATOM 1720 C C . TYR A 1 211 ? 25.280 -5.980 -19.416 1.00 78.31 211 TYR A C 1
ATOM 1722 O O . TYR A 1 211 ? 26.493 -6.150 -19.532 1.00 78.31 211 TYR A O 1
ATOM 1730 N N . ASP A 1 212 ? 24.516 -5.603 -20.440 1.00 79.12 212 ASP A N 1
ATOM 1731 C CA . ASP A 1 212 ? 25.035 -5.440 -21.803 1.00 79.12 212 ASP A CA 1
ATOM 1732 C C . ASP A 1 212 ? 26.108 -4.348 -21.884 1.00 79.12 212 ASP A C 1
ATOM 1734 O O . ASP A 1 212 ? 27.125 -4.529 -22.553 1.00 79.12 212 ASP A O 1
ATOM 1738 N N . TYR A 1 213 ? 25.941 -3.250 -21.143 1.00 75.94 213 TYR A N 1
ATOM 1739 C CA . TYR A 1 213 ? 26.942 -2.189 -21.035 1.00 75.94 213 TYR A CA 1
ATOM 1740 C C . TYR A 1 213 ? 28.223 -2.674 -20.335 1.00 75.94 213 TYR A C 1
ATOM 1742 O O . TYR A 1 213 ? 29.321 -2.292 -20.722 1.00 75.94 213 TYR A O 1
ATOM 1750 N N . PHE A 1 214 ? 28.111 -3.534 -19.315 1.00 72.75 214 PHE A N 1
ATOM 1751 C CA . PHE A 1 214 ? 29.273 -4.066 -18.592 1.00 72.75 214 PHE A CA 1
ATOM 1752 C C . PHE A 1 214 ? 30.103 -5.056 -19.423 1.00 72.75 214 PHE A C 1
ATOM 1754 O O . PHE A 1 214 ? 31.315 -5.143 -19.236 1.00 72.75 214 PHE A O 1
ATOM 1761 N N . TYR A 1 215 ? 29.462 -5.814 -20.316 1.00 71.94 215 TYR A N 1
ATOM 1762 C CA . TYR A 1 215 ? 30.122 -6.799 -21.182 1.00 71.94 215 TYR A CA 1
ATOM 1763 C C . TYR A 1 215 ? 30.445 -6.268 -22.589 1.00 71.94 215 TYR A C 1
ATOM 1765 O O . TYR A 1 215 ? 30.826 -7.061 -23.449 1.00 71.94 215 TYR A O 1
ATOM 1773 N N . ASP A 1 216 ? 30.308 -4.957 -22.826 1.00 73.50 216 ASP A N 1
ATOM 1774 C CA . ASP A 1 216 ? 30.498 -4.311 -24.135 1.00 73.50 216 ASP A CA 1
ATOM 1775 C C . ASP A 1 216 ? 29.628 -4.932 -25.256 1.00 73.50 216 ASP A C 1
ATOM 1777 O O . ASP A 1 216 ? 30.017 -4.984 -26.423 1.00 73.50 216 ASP A O 1
ATOM 1781 N N . LEU A 1 217 ? 28.435 -5.420 -24.900 1.00 78.31 217 LEU A N 1
ATOM 1782 C CA . LEU A 1 217 ? 27.447 -6.023 -25.807 1.00 78.31 217 LEU A CA 1
ATOM 1783 C C . LEU A 1 217 ? 26.307 -5.063 -26.172 1.00 78.31 217 LEU A C 1
ATOM 1785 O O . LEU A 1 217 ? 25.418 -5.434 -26.936 1.00 78.31 217 LEU A O 1
ATOM 1789 N N . TYR A 1 218 ? 26.307 -3.851 -25.615 1.00 80.38 218 TYR A N 1
ATOM 1790 C CA . TYR A 1 218 ? 25.229 -2.889 -25.806 1.00 80.38 218 TYR A CA 1
ATOM 1791 C C . TYR A 1 218 ? 25.118 -2.426 -27.265 1.00 80.38 218 TYR A C 1
ATOM 1793 O O . TYR A 1 218 ? 26.058 -1.867 -27.835 1.00 80.38 218 TYR A O 1
ATOM 1801 N N . VAL A 1 219 ? 23.927 -2.608 -27.836 1.00 81.44 219 VAL A N 1
ATOM 1802 C CA . VAL A 1 219 ? 23.553 -2.115 -29.164 1.00 81.44 219 VAL A CA 1
ATOM 1803 C C . VAL A 1 219 ? 22.433 -1.081 -28.992 1.00 81.44 219 VAL A C 1
ATOM 1805 O O . VAL A 1 219 ? 21.367 -1.440 -28.482 1.00 81.44 219 VAL A O 1
ATOM 1808 N N . PRO A 1 220 ? 22.646 0.190 -29.392 1.00 82.12 220 PRO A N 1
ATOM 1809 C CA . PRO A 1 220 ? 21.598 1.206 -29.374 1.00 82.12 220 PRO A CA 1
ATOM 1810 C C . PRO A 1 220 ? 20.422 0.841 -30.284 1.00 82.12 220 PRO A C 1
ATOM 1812 O O . PRO A 1 220 ? 20.610 0.217 -31.328 1.00 82.12 220 PRO A O 1
ATOM 1815 N N . ASN A 1 221 ? 19.227 1.314 -29.936 1.00 83.25 221 ASN A N 1
ATOM 1816 C CA . ASN A 1 221 ? 17.990 1.105 -30.689 1.00 83.25 221 ASN A CA 1
ATOM 1817 C C . ASN A 1 221 ? 17.613 -0.380 -30.843 1.00 83.25 221 ASN A C 1
ATOM 1819 O O . ASN A 1 221 ? 17.031 -0.790 -31.850 1.00 83.25 221 ASN A O 1
ATOM 1823 N N . SER A 1 222 ? 17.919 -1.180 -29.821 1.00 87.94 222 SER A N 1
ATOM 1824 C CA . SER A 1 222 ? 17.626 -2.612 -29.778 1.00 87.94 222 SER A CA 1
ATOM 1825 C C . SER A 1 222 ? 16.234 -2.900 -29.210 1.00 87.94 222 SER A C 1
ATOM 1827 O O . SER A 1 222 ? 15.518 -2.028 -28.710 1.00 87.94 222 SER A O 1
ATOM 1829 N N . ILE A 1 223 ? 15.832 -4.173 -29.230 1.00 87.81 223 ILE A N 1
ATOM 1830 C CA . ILE A 1 223 ? 14.557 -4.626 -28.647 1.00 87.81 223 ILE A CA 1
ATOM 1831 C C . ILE A 1 223 ? 14.448 -4.256 -27.154 1.00 87.81 223 ILE A C 1
ATOM 1833 O O . ILE A 1 223 ? 13.338 -4.026 -26.665 1.00 87.81 223 ILE A O 1
ATOM 1837 N N . ILE A 1 224 ? 15.569 -4.153 -26.434 1.00 87.62 224 ILE A N 1
ATOM 1838 C CA . ILE A 1 224 ? 15.608 -3.760 -25.016 1.00 87.62 224 ILE A CA 1
ATOM 1839 C C . ILE A 1 224 ? 15.053 -2.337 -24.840 1.00 87.62 224 ILE A C 1
ATOM 1841 O O . ILE A 1 224 ? 14.247 -2.103 -23.934 1.00 87.62 224 ILE A O 1
ATOM 1845 N N . ASP A 1 225 ? 15.342 -1.434 -25.780 1.00 88.19 225 ASP A N 1
ATOM 1846 C CA . ASP A 1 225 ? 14.906 -0.033 -25.738 1.00 88.19 225 ASP A CA 1
ATOM 1847 C C . ASP A 1 225 ? 13.387 0.118 -25.881 1.00 88.19 225 ASP A C 1
ATOM 1849 O O . ASP A 1 225 ? 12.753 0.991 -25.273 1.00 88.19 225 ASP A O 1
ATOM 1853 N N . SER A 1 226 ? 12.755 -0.805 -26.614 1.00 91.56 226 SER A N 1
ATOM 1854 C CA . SER A 1 226 ? 11.292 -0.901 -26.679 1.00 91.56 226 SER A CA 1
ATOM 1855 C C . SER A 1 226 ? 10.662 -1.180 -25.310 1.00 91.56 226 SER A C 1
ATOM 1857 O O . SER A 1 226 ? 9.561 -0.702 -25.007 1.00 91.56 226 SER A O 1
ATOM 1859 N N . GLY A 1 227 ? 11.387 -1.893 -24.446 1.00 93.12 227 GLY A N 1
ATOM 1860 C CA . GLY A 1 227 ? 10.984 -2.217 -23.089 1.00 93.12 227 GLY A CA 1
ATOM 1861 C C . GLY A 1 227 ? 10.849 -0.984 -22.196 1.00 93.12 227 GLY A C 1
ATOM 1862 O O . GLY A 1 227 ? 9.869 -0.876 -21.449 1.00 93.12 227 GLY A O 1
ATOM 1863 N N . TYR A 1 228 ? 11.782 -0.031 -22.278 1.00 93.75 228 TYR A N 1
ATOM 1864 C CA . TYR A 1 228 ? 11.721 1.203 -21.486 1.00 93.75 228 TYR A CA 1
ATOM 1865 C C . TYR A 1 228 ? 10.490 2.034 -21.847 1.00 93.75 228 TYR A C 1
ATOM 1867 O O . TYR A 1 228 ? 9.707 2.414 -20.968 1.00 93.75 228 TYR A O 1
ATOM 1875 N N . ILE A 1 229 ? 10.247 2.241 -23.144 1.00 94.81 229 ILE A N 1
ATOM 1876 C CA . ILE A 1 229 ? 9.072 2.981 -23.623 1.00 94.81 229 ILE A CA 1
ATOM 1877 C C . ILE A 1 229 ? 7.776 2.277 -23.225 1.00 94.81 229 ILE A C 1
ATOM 1879 O O . ILE A 1 229 ? 6.844 2.930 -22.742 1.00 94.81 229 ILE A O 1
ATOM 1883 N N . LEU A 1 230 ? 7.715 0.947 -23.349 1.00 95.56 230 LEU A N 1
ATOM 1884 C CA . LEU A 1 230 ? 6.569 0.172 -22.875 1.00 95.56 230 LEU A CA 1
ATOM 1885 C C . LEU A 1 230 ? 6.333 0.391 -21.376 1.00 95.56 230 LEU A C 1
ATOM 1887 O O . LEU A 1 230 ? 5.197 0.616 -20.955 1.00 95.56 230 LEU A O 1
ATOM 1891 N N . SER A 1 231 ? 7.397 0.382 -20.573 1.00 96.38 231 SER A N 1
ATOM 1892 C CA . SER A 1 231 ? 7.320 0.588 -19.127 1.00 96.38 231 SER A CA 1
ATOM 1893 C C . SER A 1 231 ? 6.759 1.964 -18.774 1.00 96.38 231 SER A C 1
ATOM 1895 O O . SER A 1 231 ? 5.796 2.049 -18.007 1.00 96.38 231 SER A O 1
ATOM 1897 N N . PHE A 1 232 ? 7.268 3.043 -19.379 1.00 97.25 232 PHE A N 1
ATOM 1898 C CA . PHE A 1 232 ? 6.746 4.397 -19.159 1.00 97.25 232 PHE A CA 1
ATOM 1899 C C . PHE A 1 232 ? 5.278 4.534 -19.577 1.00 97.25 232 PHE A C 1
ATOM 1901 O O . PHE A 1 232 ? 4.475 5.120 -18.842 1.00 97.25 232 PHE A O 1
ATOM 1908 N N . LEU A 1 233 ? 4.894 3.953 -20.718 1.00 96.38 233 LEU A N 1
ATOM 1909 C CA . LEU A 1 233 ? 3.506 3.958 -21.181 1.00 96.38 233 LEU A CA 1
ATOM 1910 C C . LEU A 1 233 ? 2.585 3.178 -20.233 1.00 96.38 233 LEU A C 1
ATOM 1912 O O . LEU A 1 233 ? 1.484 3.645 -19.936 1.00 96.38 233 LEU A O 1
ATOM 1916 N N . LEU A 1 234 ? 3.022 2.031 -19.704 1.00 96.31 234 LEU A N 1
ATOM 1917 C CA . LEU A 1 234 ? 2.257 1.246 -18.730 1.00 96.31 234 LEU A CA 1
ATOM 1918 C C . LEU A 1 234 ? 2.155 1.948 -17.367 1.00 96.31 234 LEU A C 1
ATOM 1920 O O . LEU A 1 234 ? 1.073 1.950 -16.773 1.00 96.31 234 LEU A O 1
ATOM 1924 N N . ILE A 1 235 ? 3.222 2.604 -16.895 1.00 96.81 235 ILE A N 1
ATOM 1925 C CA . ILE A 1 235 ? 3.213 3.462 -15.695 1.00 96.81 235 ILE A CA 1
ATOM 1926 C C . ILE A 1 235 ? 2.163 4.568 -15.858 1.00 96.81 235 ILE A C 1
ATOM 1928 O O . ILE A 1 235 ? 1.291 4.734 -14.995 1.00 96.81 235 ILE A O 1
ATOM 1932 N N . ALA A 1 236 ? 2.199 5.283 -16.986 1.00 95.62 236 ALA A N 1
ATOM 1933 C CA . ALA A 1 236 ? 1.260 6.350 -17.317 1.00 95.62 236 ALA A CA 1
ATOM 1934 C C . ALA A 1 236 ? -0.183 5.842 -17.470 1.00 95.62 236 ALA A C 1
ATOM 1936 O O . ALA A 1 236 ? -1.135 6.483 -17.011 1.00 95.62 236 ALA A O 1
ATOM 1937 N N . TYR A 1 237 ? -0.365 4.666 -18.070 1.00 93.94 237 TYR A N 1
ATOM 1938 C CA . TYR A 1 237 ? -1.672 4.035 -18.205 1.00 93.94 237 TYR A CA 1
ATOM 1939 C C . TYR A 1 237 ? -2.252 3.616 -16.850 1.00 93.94 237 TYR A C 1
ATOM 1941 O O . TYR A 1 237 ? -3.418 3.906 -16.563 1.00 93.94 237 TYR A O 1
ATOM 1949 N N . GLY A 1 238 ? -1.432 3.013 -15.984 1.00 91.50 238 GLY A N 1
ATOM 1950 C CA . GLY A 1 238 ? -1.787 2.687 -14.604 1.00 91.50 238 GLY A CA 1
ATOM 1951 C C . GLY A 1 238 ? -2.258 3.923 -13.841 1.00 91.50 238 GLY A C 1
ATOM 1952 O O . GLY A 1 238 ? -3.343 3.912 -13.257 1.00 91.50 238 GLY A O 1
ATOM 1953 N N . ALA A 1 239 ? -1.536 5.038 -13.967 1.00 90.81 239 ALA A N 1
ATOM 1954 C CA . ALA A 1 239 ? -1.904 6.320 -13.369 1.00 90.81 239 ALA A CA 1
ATOM 1955 C C . ALA A 1 239 ? -3.281 6.834 -13.844 1.00 90.81 239 ALA A C 1
ATOM 1957 O O . ALA A 1 239 ? -4.093 7.317 -13.047 1.00 90.81 239 ALA A O 1
ATOM 1958 N N . LEU A 1 240 ? -3.603 6.686 -15.134 1.00 89.75 240 LEU A N 1
ATOM 1959 C CA . LEU A 1 240 ? -4.925 7.041 -15.662 1.00 89.75 240 LEU A CA 1
ATOM 1960 C C . LEU A 1 240 ? -6.038 6.116 -15.161 1.00 89.75 240 LEU A C 1
ATOM 1962 O O . LEU A 1 240 ? -7.153 6.592 -14.933 1.00 89.75 240 LEU A O 1
ATOM 1966 N N . LEU A 1 241 ? -5.774 4.818 -14.991 1.00 87.38 241 LEU A N 1
ATOM 1967 C CA . LEU A 1 241 ? -6.743 3.887 -14.402 1.00 87.38 241 LEU A CA 1
ATOM 1968 C C . LEU A 1 241 ? -7.090 4.296 -12.968 1.00 87.38 241 LEU A C 1
ATOM 1970 O O . LEU A 1 241 ? -8.269 4.316 -12.616 1.00 87.38 241 LEU A O 1
ATOM 1974 N N . VAL A 1 242 ? -6.096 4.740 -12.189 1.00 84.25 242 VAL A N 1
ATOM 1975 C CA . VAL A 1 242 ? -6.318 5.293 -10.843 1.00 84.25 242 VAL A CA 1
ATOM 1976 C C . VAL A 1 242 ? -7.264 6.500 -10.881 1.00 84.25 242 VAL A C 1
ATOM 1978 O O . VAL A 1 242 ? -8.139 6.633 -10.030 1.00 84.25 242 VAL A O 1
ATOM 1981 N N . LEU A 1 243 ? -7.159 7.379 -11.882 1.00 81.12 243 LEU A N 1
ATOM 1982 C CA . LEU A 1 243 ? -8.121 8.477 -12.032 1.00 81.12 243 LEU A CA 1
ATOM 1983 C C . LEU A 1 243 ? -9.521 8.025 -12.469 1.00 81.12 243 LEU A C 1
ATOM 1985 O O . LEU A 1 243 ? -10.497 8.676 -12.096 1.00 81.12 243 LEU A O 1
ATOM 1989 N N . LYS A 1 244 ? -9.626 6.981 -13.301 1.00 75.75 244 LYS A N 1
ATOM 1990 C CA . LYS A 1 244 ? -10.899 6.504 -13.871 1.00 75.75 244 LYS A CA 1
ATOM 1991 C C . LYS A 1 244 ? -11.772 5.775 -12.853 1.00 75.75 244 LYS A C 1
ATOM 1993 O O . LYS A 1 244 ? -12.987 5.842 -12.977 1.00 75.75 244 LYS A O 1
ATOM 1998 N N . GLU A 1 245 ? -11.187 5.131 -11.848 1.00 69.31 245 GLU A N 1
ATOM 1999 C CA . GLU A 1 245 ? -11.924 4.438 -10.778 1.00 69.31 245 GLU A CA 1
ATOM 2000 C C . GLU A 1 245 ? -12.692 5.404 -9.826 1.00 69.31 245 GLU A C 1
ATOM 2002 O O . GLU A 1 245 ? -13.282 4.974 -8.837 1.00 69.31 245 GLU A O 1
ATOM 2007 N N . LYS A 1 246 ? -12.739 6.718 -10.110 1.00 59.47 246 LYS A N 1
ATOM 2008 C CA . LYS A 1 246 ? -13.486 7.722 -9.330 1.00 59.47 246 LYS A CA 1
ATOM 2009 C C . LYS A 1 246 ? -15.000 7.711 -9.633 1.00 59.47 246 LYS A C 1
ATOM 2011 O O . LYS A 1 246 ? -15.436 8.351 -10.585 1.00 59.47 246 LYS A O 1
ATOM 2016 N N . ASN A 1 247 ? -15.802 7.118 -8.744 1.00 51.38 247 ASN A N 1
ATOM 2017 C CA . ASN A 1 247 ? -17.158 7.607 -8.430 1.00 51.38 247 ASN A CA 1
ATOM 2018 C C . ASN A 1 247 ? -17.067 8.642 -7.287 1.00 51.38 247 ASN A C 1
ATOM 2020 O O . ASN A 1 247 ? -16.324 8.429 -6.326 1.00 51.38 247 ASN A O 1
ATOM 2024 N N . GLU A 1 248 ? -17.806 9.756 -7.359 1.00 42.47 248 GLU A N 1
ATOM 2025 C CA . GLU A 1 248 ? -17.681 10.912 -6.440 1.00 42.47 248 GLU A CA 1
ATOM 2026 C C . GLU A 1 248 ? -17.908 10.582 -4.949 1.00 42.47 248 GLU A C 1
ATOM 2028 O O . GLU A 1 248 ? -17.284 11.199 -4.087 1.00 42.47 248 GLU A O 1
ATOM 2033 N N . SER A 1 249 ? -18.682 9.543 -4.615 1.00 44.91 249 SER A N 1
ATOM 2034 C CA . SER A 1 249 ? -18.854 9.065 -3.230 1.00 44.91 249 SER A CA 1
ATOM 2035 C C . SER A 1 249 ? -17.712 8.159 -2.732 1.00 44.91 249 SER A C 1
ATOM 2037 O O . SER A 1 249 ? -17.540 7.963 -1.528 1.00 44.91 249 SER A O 1
ATOM 2039 N N . GLN A 1 250 ? -16.886 7.630 -3.640 1.00 48.34 250 GLN A N 1
ATOM 2040 C CA . GLN A 1 250 ? -15.797 6.697 -3.346 1.00 48.34 250 GLN A CA 1
ATOM 2041 C C . GLN A 1 250 ? -14.426 7.364 -3.225 1.00 48.34 250 GLN A C 1
ATOM 2043 O O . GLN A 1 250 ? -13.521 6.733 -2.699 1.00 48.34 250 GLN A O 1
ATOM 2048 N N . VAL A 1 251 ? -14.237 8.635 -3.599 1.00 44.53 251 VAL A N 1
ATOM 2049 C CA . VAL A 1 251 ? -12.917 9.305 -3.512 1.00 44.53 251 VAL A CA 1
ATOM 2050 C C . VAL A 1 251 ? -12.404 9.416 -2.061 1.00 44.53 251 VAL A C 1
ATOM 2052 O O . VAL A 1 251 ? -11.199 9.332 -1.830 1.00 44.53 251 VAL A O 1
ATOM 2055 N N . LYS A 1 252 ? -13.302 9.487 -1.062 1.00 44.56 252 LYS A N 1
ATOM 2056 C CA . LYS A 1 252 ? -12.954 9.340 0.372 1.00 44.56 252 LYS A CA 1
ATOM 2057 C C . LYS A 1 252 ? -12.666 7.882 0.792 1.00 44.56 252 LYS A C 1
ATOM 2059 O O . LYS A 1 252 ? -11.898 7.668 1.727 1.00 44.56 252 LYS A O 1
ATOM 2064 N N . LYS A 1 253 ? -13.233 6.886 0.094 1.00 48.66 253 LYS A N 1
ATOM 2065 C CA . LYS A 1 253 ? -13.010 5.432 0.291 1.00 48.66 253 LYS A CA 1
ATOM 2066 C C . LYS A 1 253 ? -11.829 4.858 -0.512 1.00 48.66 253 LYS A C 1
ATOM 2068 O O . LYS A 1 253 ? -11.327 3.793 -0.172 1.00 48.66 253 LYS A O 1
ATOM 2073 N N . PHE A 1 254 ? -11.347 5.582 -1.520 1.00 51.31 254 PHE A N 1
ATOM 2074 C CA . PHE A 1 254 ? -10.413 5.137 -2.563 1.00 51.31 254 PHE A CA 1
ATOM 2075 C C . PHE A 1 254 ? -9.060 4.626 -2.036 1.00 51.31 254 PHE A C 1
ATOM 2077 O O . PHE A 1 254 ? -8.386 3.833 -2.683 1.00 51.31 254 PHE A O 1
ATOM 2084 N N . TYR A 1 255 ? -8.674 5.052 -0.831 1.00 54.59 255 TYR A N 1
ATOM 2085 C CA . TYR A 1 255 ? -7.403 4.700 -0.196 1.00 54.59 255 TYR A CA 1
ATOM 2086 C C . TYR A 1 255 ? -7.577 4.090 1.210 1.00 54.59 255 TYR A C 1
ATOM 2088 O O . TYR A 1 255 ? -6.638 4.143 2.009 1.00 54.59 255 TYR A O 1
ATOM 2096 N N . CYS A 1 256 ? -8.766 3.582 1.571 1.00 52.22 256 CYS A N 1
ATOM 2097 C CA . CYS A 1 256 ? -9.161 3.418 2.981 1.00 52.22 256 CYS A CA 1
ATOM 2098 C C . CYS A 1 256 ? -9.489 2.010 3.501 1.00 52.22 256 CYS A C 1
ATOM 2100 O O . CYS A 1 256 ? -9.834 1.921 4.670 1.00 52.22 256 CYS A O 1
ATOM 2102 N N . GLU A 1 257 ? -9.305 0.919 2.755 1.00 64.62 257 GLU A N 1
ATOM 2103 C CA . GLU A 1 257 ? -9.659 -0.419 3.283 1.00 64.62 257 GLU A CA 1
ATOM 2104 C C . GLU A 1 257 ? -8.582 -1.494 3.085 1.00 64.62 257 GLU A C 1
ATOM 2106 O O . GLU A 1 257 ? -8.911 -2.675 3.031 1.00 64.62 257 GLU A O 1
ATOM 2111 N N . PHE A 1 258 ? -7.296 -1.132 2.976 1.00 77.44 258 PHE A N 1
ATOM 2112 C CA . PHE A 1 258 ? -6.225 -2.133 3.014 1.00 77.44 258 PHE A CA 1
ATOM 2113 C C . PHE A 1 258 ? -5.462 -2.143 4.337 1.00 77.44 258 PHE A C 1
ATOM 2115 O O . PHE A 1 258 ? -5.011 -1.112 4.833 1.00 77.44 258 PHE A O 1
ATOM 2122 N N . GLU A 1 259 ? -5.309 -3.346 4.886 1.00 83.38 259 GLU A N 1
ATOM 2123 C CA . GLU A 1 259 ? -4.607 -3.625 6.134 1.00 83.38 259 GLU A CA 1
ATOM 2124 C C . GLU A 1 259 ? -3.539 -4.695 5.904 1.00 83.38 259 GLU A C 1
ATOM 2126 O O . GLU A 1 259 ? -3.716 -5.631 5.113 1.00 83.38 259 GLU A O 1
ATOM 2131 N N . ASN A 1 260 ? -2.462 -4.618 6.682 1.00 88.12 260 ASN A N 1
ATOM 2132 C CA . ASN A 1 260 ? -1.469 -5.684 6.785 1.00 88.12 260 ASN A CA 1
ATOM 2133 C C . ASN A 1 260 ? -1.811 -6.711 7.883 1.00 88.12 260 ASN A C 1
ATOM 2135 O O . ASN A 1 260 ? -0.944 -7.470 8.318 1.00 88.12 260 ASN A O 1
ATOM 2139 N N . SER A 1 261 ? -3.073 -6.741 8.333 1.00 83.69 261 SER A N 1
ATOM 2140 C CA . SER A 1 261 ? -3.574 -7.697 9.321 1.00 83.69 261 SER A CA 1
ATOM 2141 C C . SER A 1 261 ? -4.414 -8.800 8.667 1.00 83.69 261 SER A C 1
ATOM 2143 O O . SER A 1 261 ? -5.239 -8.542 7.791 1.00 83.69 261 SER A O 1
ATOM 2145 N N . GLY A 1 262 ? -4.218 -10.048 9.086 1.00 84.06 262 GLY A N 1
ATOM 2146 C CA . GLY A 1 262 ? -4.872 -11.238 8.549 1.00 84.06 262 GLY A CA 1
ATOM 2147 C C . GLY A 1 262 ? -3.908 -12.291 7.999 1.00 84.06 262 GLY A C 1
ATOM 2148 O O . GLY A 1 262 ? -2.680 -12.162 8.032 1.00 84.06 262 GLY A O 1
ATOM 2149 N N . THR A 1 263 ? -4.494 -13.367 7.479 1.00 76.56 263 THR A N 1
ATOM 2150 C CA . THR A 1 263 ? -3.758 -14.435 6.807 1.00 76.56 263 THR A CA 1
ATOM 2151 C C . THR A 1 263 ? -3.425 -14.015 5.378 1.00 76.56 263 THR A C 1
ATOM 2153 O O . THR A 1 263 ? -4.266 -13.499 4.650 1.00 76.56 263 THR A O 1
ATOM 2156 N N . SER A 1 264 ? -2.180 -14.245 4.964 1.00 77.56 264 SER A N 1
ATOM 2157 C CA . SER A 1 264 ? -1.754 -14.057 3.578 1.00 77.56 264 SER A CA 1
ATOM 2158 C C . SER A 1 264 ? -1.250 -15.381 3.026 1.00 77.56 264 SER A C 1
ATOM 2160 O O . SER A 1 264 ? -0.327 -15.985 3.584 1.00 77.56 264 SER A O 1
ATOM 2162 N N . LYS A 1 265 ? -1.861 -15.833 1.924 1.00 80.31 265 LYS A N 1
ATOM 2163 C CA . LYS A 1 265 ? -1.317 -16.928 1.110 1.00 80.31 265 LYS A CA 1
ATOM 2164 C C . LYS A 1 265 ? -0.135 -16.447 0.267 1.00 80.31 265 LYS A C 1
ATOM 2166 O O . LYS A 1 265 ? 0.757 -17.231 0.002 1.00 80.31 265 LYS A O 1
ATOM 2171 N N . LYS A 1 266 ? -0.064 -15.151 -0.054 1.00 83.44 266 LYS A N 1
ATOM 2172 C CA . LYS A 1 266 ? 0.919 -14.545 -0.969 1.00 83.44 266 LYS A CA 1
ATOM 2173 C C . LYS A 1 266 ? 2.368 -14.592 -0.472 1.00 83.44 266 LYS A C 1
ATOM 2175 O O . LYS A 1 266 ? 3.265 -14.253 -1.228 1.00 83.44 266 LYS A O 1
ATOM 2180 N N . SER A 1 267 ? 2.624 -15.036 0.764 1.00 80.12 267 SER A N 1
ATOM 2181 C CA . SER A 1 267 ? 3.992 -15.231 1.263 1.00 80.12 267 SER A CA 1
ATOM 2182 C C . SER A 1 267 ? 4.794 -16.235 0.434 1.00 80.12 267 SER A C 1
ATOM 2184 O O . SER A 1 267 ? 6.014 -16.169 0.466 1.00 80.12 267 SER A O 1
ATOM 2186 N N . PHE A 1 268 ? 4.136 -17.135 -0.316 1.00 80.25 268 PHE A N 1
ATOM 2187 C CA . PHE A 1 268 ? 4.831 -18.019 -1.261 1.00 80.25 268 PHE A CA 1
ATOM 2188 C C . PHE A 1 268 ? 5.607 -17.238 -2.330 1.00 80.25 268 PHE A C 1
ATOM 2190 O O . PHE A 1 268 ? 6.511 -17.799 -2.925 1.00 80.25 268 PHE A O 1
ATOM 2197 N N . LEU A 1 269 ? 5.299 -15.956 -2.567 1.00 79.75 269 LEU A N 1
ATOM 2198 C CA . LEU A 1 269 ? 6.081 -15.119 -3.478 1.00 79.75 269 LEU A CA 1
ATOM 2199 C C . LEU A 1 269 ? 7.528 -14.956 -3.012 1.00 79.75 269 LEU A C 1
ATOM 2201 O O . LEU A 1 269 ? 8.405 -14.797 -3.840 1.00 79.75 269 LEU A O 1
ATOM 2205 N N . LEU A 1 270 ? 7.827 -15.085 -1.716 1.00 80.12 270 LEU A N 1
ATOM 2206 C CA . LEU A 1 270 ? 9.223 -15.131 -1.273 1.00 80.12 270 LEU A CA 1
ATOM 2207 C C . LEU A 1 270 ? 9.967 -16.369 -1.806 1.00 80.12 270 LEU A C 1
ATOM 2209 O O . LEU A 1 270 ? 11.188 -16.352 -1.882 1.00 80.12 270 LEU A O 1
ATOM 2213 N N . LEU A 1 271 ? 9.250 -17.417 -2.232 1.00 78.94 271 LEU A N 1
ATOM 2214 C CA . LEU A 1 271 ? 9.836 -18.586 -2.891 1.00 78.94 271 LEU A CA 1
ATOM 2215 C C . LEU A 1 271 ? 10.153 -18.344 -4.373 1.00 78.94 271 LEU A C 1
ATOM 2217 O O . LEU A 1 271 ? 10.865 -19.153 -4.962 1.00 78.94 271 LEU A O 1
ATOM 2221 N N . THR A 1 272 ? 9.702 -17.239 -4.984 1.00 78.06 272 THR A N 1
ATOM 2222 C CA . THR A 1 272 ? 10.129 -16.905 -6.353 1.00 78.06 272 THR A CA 1
ATOM 2223 C C . THR A 1 272 ? 11.602 -16.514 -6.395 1.00 78.06 272 THR A C 1
ATOM 2225 O O . THR A 1 272 ? 12.257 -16.799 -7.389 1.00 78.06 272 THR A O 1
ATOM 2228 N N . PHE A 1 273 ? 12.146 -15.937 -5.315 1.00 71.81 273 PHE A N 1
ATOM 2229 C CA . PHE A 1 273 ? 13.573 -15.612 -5.193 1.00 71.81 273 PHE A CA 1
ATOM 2230 C C . PHE A 1 273 ? 14.467 -16.869 -5.340 1.00 71.81 273 PHE A C 1
ATOM 2232 O O . PHE A 1 273 ? 15.312 -16.883 -6.234 1.00 71.81 273 PHE A O 1
ATOM 2239 N N . PRO A 1 274 ? 14.239 -17.967 -4.583 1.00 68.81 274 PRO A N 1
ATOM 2240 C CA . PRO A 1 274 ? 14.858 -19.271 -4.830 1.00 68.81 274 PRO A CA 1
ATOM 2241 C C . PRO A 1 274 ? 14.750 -19.776 -6.272 1.00 68.81 274 PRO A C 1
ATOM 2243 O O . PRO A 1 274 ? 15.725 -20.275 -6.821 1.00 68.81 274 PRO A O 1
ATOM 2246 N N . ILE A 1 275 ? 13.571 -19.661 -6.891 1.00 72.06 275 ILE A N 1
ATOM 2247 C CA . ILE A 1 275 ? 13.327 -20.180 -8.246 1.00 72.06 275 ILE A CA 1
ATOM 2248 C C . ILE A 1 275 ? 14.142 -19.400 -9.282 1.00 72.06 275 ILE A C 1
ATOM 2250 O O . ILE A 1 275 ? 14.755 -20.007 -10.154 1.00 72.06 275 ILE A O 1
ATOM 2254 N N . ILE A 1 276 ? 14.191 -18.070 -9.166 1.00 70.19 276 ILE A N 1
ATOM 2255 C CA . ILE A 1 276 ? 15.019 -17.216 -10.028 1.00 70.19 276 ILE A CA 1
ATOM 2256 C C . ILE A 1 276 ? 16.496 -17.607 -9.886 1.00 70.19 276 ILE A C 1
ATOM 2258 O O . ILE A 1 276 ? 17.183 -17.775 -10.890 1.00 70.19 276 ILE A O 1
ATOM 2262 N N . PHE A 1 277 ? 16.963 -17.834 -8.656 1.00 67.19 277 PHE A N 1
ATOM 2263 C CA . PHE A 1 277 ? 18.345 -18.236 -8.387 1.00 67.19 277 PHE A CA 1
ATOM 2264 C C . PHE A 1 277 ? 18.717 -19.587 -9.022 1.00 67.19 277 PHE A C 1
ATOM 2266 O O . PHE A 1 277 ? 19.818 -19.754 -9.540 1.00 67.19 277 PHE A O 1
ATOM 2273 N N . ILE A 1 278 ? 17.779 -20.539 -9.046 1.00 69.19 278 ILE A N 1
ATOM 2274 C CA . ILE A 1 278 ? 17.956 -21.848 -9.694 1.00 69.19 278 ILE A CA 1
ATOM 2275 C C . ILE A 1 278 ? 18.148 -21.714 -11.217 1.00 69.19 278 ILE A C 1
ATOM 2277 O O . ILE A 1 278 ? 18.892 -22.498 -11.807 1.00 69.19 278 ILE A O 1
ATOM 2281 N N . ILE A 1 279 ? 17.499 -20.736 -11.859 1.00 71.62 279 ILE A N 1
ATOM 2282 C CA . ILE A 1 279 ? 17.464 -20.592 -13.325 1.00 71.62 279 ILE A CA 1
ATOM 2283 C C . ILE A 1 279 ? 18.763 -19.991 -13.897 1.00 71.62 279 ILE A C 1
ATOM 2285 O O . ILE A 1 279 ? 19.212 -20.431 -14.953 1.00 71.62 279 ILE A O 1
ATOM 2289 N N . PHE A 1 280 ? 19.397 -19.026 -13.222 1.00 65.31 280 PHE A N 1
ATOM 2290 C CA . PHE A 1 280 ? 20.489 -18.220 -13.805 1.00 65.31 280 PHE A CA 1
ATOM 2291 C C . PHE A 1 280 ? 21.920 -18.824 -13.717 1.00 65.31 280 PHE A C 1
ATOM 2293 O O . PHE A 1 280 ? 22.858 -18.184 -14.179 1.00 65.31 280 PHE A O 1
ATOM 2300 N N . LYS A 1 281 ? 22.086 -20.082 -13.254 1.00 56.62 281 LYS A N 1
ATOM 2301 C CA . LYS A 1 281 ? 23.364 -20.789 -12.928 1.00 56.62 281 LYS A CA 1
ATOM 2302 C C . LYS A 1 281 ? 24.140 -20.159 -11.747 1.00 56.62 281 LYS A C 1
ATOM 2304 O O . LYS A 1 281 ? 24.223 -18.951 -11.634 1.00 56.62 281 LYS A O 1
ATOM 2309 N N . GLY A 1 282 ? 24.803 -20.893 -10.848 1.00 54.91 282 GLY A N 1
ATOM 2310 C CA . GLY A 1 282 ? 24.905 -22.334 -10.608 1.00 54.91 282 GLY A CA 1
ATOM 2311 C C . GLY A 1 282 ? 24.720 -22.620 -9.113 1.00 54.91 282 GLY A C 1
ATOM 2312 O O . GLY A 1 282 ? 25.090 -21.808 -8.270 1.00 54.91 282 GLY A O 1
ATOM 2313 N N . PHE A 1 283 ? 24.097 -23.759 -8.802 1.00 60.41 283 PHE A N 1
ATOM 2314 C CA . PHE A 1 283 ? 23.705 -24.154 -7.449 1.00 60.41 283 PHE A CA 1
ATOM 2315 C C . PHE A 1 283 ? 24.859 -24.054 -6.447 1.00 60.41 283 PHE A C 1
ATOM 2317 O O . PHE A 1 283 ? 25.720 -24.931 -6.383 1.00 60.41 283 PHE A O 1
ATOM 2324 N N . GLN A 1 284 ? 24.796 -23.046 -5.588 1.00 70.44 284 GLN A N 1
ATOM 2325 C CA . GLN A 1 284 ? 25.370 -23.142 -4.262 1.00 70.44 284 GLN A CA 1
ATOM 2326 C C . GLN A 1 284 ? 24.212 -23.464 -3.305 1.00 70.44 284 GLN A C 1
ATOM 2328 O O . GLN A 1 284 ? 23.248 -22.710 -3.152 1.00 70.44 284 GLN A O 1
ATOM 2333 N N . TYR A 1 285 ? 24.236 -24.677 -2.741 1.00 79.19 285 TYR A N 1
ATOM 2334 C CA . TYR A 1 285 ? 23.163 -25.175 -1.870 1.00 79.19 285 TYR A CA 1
ATOM 2335 C C . TYR A 1 285 ? 22.961 -24.280 -0.639 1.00 79.19 285 TYR A C 1
ATOM 2337 O O . TYR A 1 285 ? 21.862 -24.213 -0.095 1.00 79.19 285 TYR A O 1
ATOM 2345 N N . THR A 1 286 ? 24.009 -23.568 -0.232 1.00 83.69 286 THR A N 1
ATOM 2346 C CA . THR A 1 286 ? 24.046 -22.625 0.885 1.00 83.69 286 THR A CA 1
ATOM 2347 C C . THR A 1 286 ? 23.011 -21.508 0.759 1.00 83.69 286 THR A C 1
ATOM 2349 O O . THR A 1 286 ? 22.224 -21.305 1.680 1.00 83.69 286 THR A O 1
ATOM 2352 N N . GLU A 1 287 ? 22.933 -20.835 -0.384 1.00 82.69 287 GLU A N 1
ATOM 2353 C CA . GLU A 1 287 ? 22.056 -19.692 -0.661 1.00 82.69 287 GLU A CA 1
ATOM 2354 C C . GLU A 1 287 ? 20.607 -20.144 -0.750 1.00 82.69 287 GLU A C 1
ATOM 2356 O O . GLU A 1 287 ? 19.708 -19.501 -0.209 1.00 82.69 287 GLU A O 1
ATOM 2361 N N . LEU A 1 288 ? 20.378 -21.285 -1.401 1.00 83.31 288 LEU A N 1
ATOM 2362 C CA . LEU A 1 288 ? 19.050 -21.872 -1.499 1.00 83.31 288 LEU A CA 1
ATOM 2363 C C . LEU A 1 288 ? 18.516 -22.236 -0.109 1.00 83.31 288 LEU A C 1
ATOM 2365 O O . LEU A 1 288 ? 17.382 -21.888 0.226 1.00 83.31 288 LEU A O 1
ATOM 2369 N N . ILE A 1 289 ? 19.342 -22.886 0.717 1.00 86.69 289 ILE A N 1
ATOM 2370 C CA . ILE A 1 289 ? 19.006 -23.200 2.109 1.00 86.69 289 ILE A CA 1
ATOM 2371 C C . ILE A 1 289 ? 18.731 -21.908 2.881 1.00 86.69 289 ILE A C 1
ATOM 2373 O O . ILE A 1 289 ? 17.729 -21.826 3.587 1.00 86.69 289 ILE A O 1
ATOM 2377 N N . LEU A 1 290 ? 19.556 -20.876 2.708 1.00 88.19 290 LEU A N 1
ATOM 2378 C CA . LEU A 1 290 ? 19.403 -19.592 3.386 1.00 88.19 290 LEU A CA 1
ATOM 2379 C C . LEU A 1 290 ? 18.093 -18.883 3.014 1.00 88.19 290 LEU A C 1
ATOM 2381 O O . LEU A 1 290 ? 17.389 -18.393 3.899 1.00 88.19 290 LEU A O 1
ATOM 2385 N N . LEU A 1 291 ? 17.706 -18.882 1.736 1.00 87.81 291 LEU A N 1
ATOM 2386 C CA . LEU A 1 291 ? 16.438 -18.309 1.273 1.00 87.81 291 LEU A CA 1
ATOM 2387 C C . LEU A 1 291 ? 15.228 -19.110 1.782 1.00 87.81 291 LEU A C 1
ATOM 2389 O O . LEU A 1 291 ? 14.227 -18.520 2.197 1.00 87.81 291 LEU A O 1
ATOM 2393 N N . ILE A 1 292 ? 15.318 -20.444 1.821 1.00 88.25 292 ILE A N 1
ATOM 2394 C CA . ILE A 1 292 ? 14.268 -21.304 2.391 1.00 88.25 292 ILE A CA 1
ATOM 2395 C C . ILE A 1 292 ? 14.125 -21.054 3.897 1.00 88.25 292 ILE A C 1
ATOM 2397 O O . ILE A 1 292 ? 13.008 -20.858 4.383 1.00 88.25 292 ILE A O 1
ATOM 2401 N N . LEU A 1 293 ? 15.236 -21.001 4.636 1.00 90.69 293 LEU A N 1
ATOM 2402 C CA . LEU A 1 293 ? 15.244 -20.681 6.064 1.00 90.69 293 LEU A CA 1
ATOM 2403 C C . LEU A 1 293 ? 14.681 -19.281 6.324 1.00 90.69 293 LEU A C 1
ATOM 2405 O O . LEU A 1 293 ? 13.874 -19.111 7.236 1.00 90.69 293 LEU A O 1
ATOM 2409 N N . THR A 1 294 ? 15.022 -18.301 5.484 1.00 90.56 294 THR A N 1
ATOM 2410 C CA . THR A 1 294 ? 14.447 -16.947 5.538 1.00 90.56 294 THR A CA 1
ATOM 2411 C C . THR A 1 294 ? 12.935 -16.989 5.387 1.00 90.56 294 THR A C 1
ATOM 2413 O O . THR A 1 294 ? 12.218 -16.395 6.194 1.00 90.56 294 THR A O 1
ATOM 2416 N N . TYR A 1 295 ? 12.427 -17.722 4.392 1.00 91.69 295 TYR A N 1
ATOM 2417 C CA . TYR A 1 295 ? 10.992 -17.893 4.193 1.00 91.69 295 TYR A CA 1
ATOM 2418 C C . TYR A 1 295 ? 10.319 -18.548 5.407 1.00 91.69 295 TYR A C 1
ATOM 2420 O O . TYR A 1 295 ? 9.286 -18.060 5.875 1.00 91.69 295 TYR A O 1
ATOM 2428 N N . MET A 1 296 ? 10.902 -19.625 5.943 1.00 92.00 296 MET A N 1
ATOM 2429 C CA . MET A 1 296 ? 10.379 -20.321 7.121 1.00 92.00 296 MET A CA 1
ATOM 2430 C C . MET A 1 296 ? 10.340 -19.399 8.341 1.00 92.00 296 MET A C 1
ATOM 2432 O O . MET A 1 296 ? 9.298 -19.279 8.988 1.00 92.00 296 MET A O 1
ATOM 2436 N N . PHE A 1 297 ? 11.438 -18.698 8.618 1.00 93.81 297 PHE A N 1
ATOM 2437 C CA . PHE A 1 297 ? 11.553 -17.769 9.736 1.00 93.81 297 PHE A CA 1
ATOM 2438 C C . PHE A 1 297 ? 10.570 -16.602 9.606 1.00 93.81 297 PHE A C 1
ATOM 2440 O O . PHE A 1 297 ? 9.814 -16.320 10.539 1.00 93.81 297 PHE A O 1
ATOM 2447 N N . TYR A 1 298 ? 10.485 -15.993 8.418 1.00 93.81 298 TYR A N 1
ATOM 2448 C CA . TYR A 1 298 ? 9.480 -14.980 8.100 1.00 93.81 298 TYR A CA 1
ATOM 2449 C C . TYR A 1 298 ? 8.063 -15.503 8.353 1.00 93.81 298 TYR A C 1
ATOM 2451 O O . TYR A 1 298 ? 7.239 -14.808 8.952 1.00 93.81 298 TYR A O 1
ATOM 2459 N N . LYS A 1 299 ? 7.758 -16.733 7.922 1.00 92.75 299 LYS A N 1
ATOM 2460 C CA . LYS A 1 299 ? 6.417 -17.302 8.066 1.00 92.75 299 LYS A CA 1
ATOM 2461 C C . LYS A 1 299 ? 6.057 -17.530 9.530 1.00 92.75 299 LYS A C 1
ATOM 2463 O O . LYS A 1 299 ? 4.949 -17.165 9.923 1.00 92.75 299 LYS A O 1
ATOM 2468 N N . ILE A 1 300 ? 6.983 -18.069 10.322 1.00 94.12 300 ILE A N 1
ATOM 2469 C CA . ILE A 1 300 ? 6.815 -18.289 11.765 1.00 94.12 300 ILE A CA 1
ATOM 2470 C C . ILE A 1 300 ? 6.575 -16.954 12.476 1.00 94.12 300 ILE A C 1
ATOM 2472 O O . ILE A 1 300 ? 5.547 -16.787 13.137 1.00 94.12 300 ILE A O 1
ATOM 2476 N N . LEU A 1 301 ? 7.463 -15.974 12.278 1.00 95.12 301 LEU A N 1
ATOM 2477 C CA . LEU A 1 301 ? 7.334 -14.654 12.896 1.00 95.12 301 LEU A CA 1
ATOM 2478 C C . LEU A 1 301 ? 6.064 -13.933 12.456 1.00 95.12 301 LEU A C 1
ATOM 2480 O O . LEU A 1 301 ? 5.373 -13.335 13.278 1.00 95.12 301 LEU A O 1
ATOM 2484 N N . SER A 1 302 ? 5.713 -14.012 11.174 1.00 93.75 302 SER A N 1
ATOM 2485 C CA . SER A 1 302 ? 4.489 -13.394 10.689 1.00 93.75 302 SER A CA 1
ATOM 2486 C C . SER A 1 302 ? 3.251 -14.035 11.311 1.00 93.75 302 SER A C 1
ATOM 2488 O O . SER A 1 302 ? 2.361 -13.304 11.729 1.00 93.75 302 SER A O 1
ATOM 2490 N N . ILE A 1 303 ? 3.170 -15.365 11.420 1.00 93.06 303 ILE A N 1
ATOM 2491 C CA . ILE A 1 303 ? 2.039 -16.031 12.091 1.00 93.06 303 ILE A CA 1
ATOM 2492 C C . ILE A 1 303 ? 1.927 -15.552 13.541 1.00 93.06 303 ILE A C 1
ATOM 2494 O O . ILE A 1 303 ? 0.834 -15.187 13.978 1.00 93.06 303 ILE A O 1
ATOM 2498 N N . TYR A 1 304 ? 3.050 -15.490 14.257 1.00 94.69 304 TYR A N 1
ATOM 2499 C CA . TYR A 1 304 ? 3.092 -14.990 15.626 1.00 94.69 304 TYR A CA 1
ATOM 2500 C C . TYR A 1 304 ? 2.575 -13.547 15.728 1.00 94.69 304 TYR A C 1
ATOM 2502 O O . TYR A 1 304 ? 1.620 -13.287 16.460 1.00 94.69 304 TYR A O 1
ATOM 2510 N N . VAL A 1 305 ? 3.121 -12.621 14.933 1.00 94.94 305 VAL A N 1
ATOM 2511 C CA . VAL A 1 305 ? 2.706 -11.207 14.938 1.00 94.94 305 VAL A CA 1
ATOM 2512 C C . VAL A 1 305 ? 1.230 -11.051 14.572 1.00 94.94 305 VAL A C 1
ATOM 2514 O O . VAL A 1 305 ? 0.519 -10.267 15.196 1.00 94.94 305 VAL A O 1
ATOM 2517 N N . GLN A 1 306 ? 0.723 -11.822 13.610 1.00 93.50 306 GLN A N 1
ATOM 2518 C CA . GLN A 1 306 ? -0.696 -11.783 13.252 1.00 93.50 306 GLN A CA 1
ATOM 2519 C C . GLN A 1 306 ? -1.607 -12.279 14.377 1.00 93.50 306 GLN A C 1
ATOM 2521 O O . GLN A 1 306 ? -2.680 -11.707 14.583 1.00 93.50 306 GLN A O 1
ATOM 2526 N N . ASN A 1 307 ? -1.188 -13.304 15.120 1.00 93.31 307 ASN A N 1
ATOM 2527 C CA . ASN A 1 307 ? -1.921 -13.778 16.291 1.00 93.31 307 ASN A CA 1
ATOM 2528 C C . ASN A 1 307 ? -1.939 -12.721 17.399 1.00 93.31 307 ASN A C 1
ATOM 2530 O O . ASN A 1 307 ? -2.994 -12.480 17.977 1.00 93.31 307 ASN A O 1
ATOM 2534 N N . VAL A 1 308 ? -0.820 -12.028 17.631 1.00 94.62 308 VAL A N 1
ATOM 2535 C CA . VAL A 1 308 ? -0.754 -10.910 18.585 1.00 94.62 308 VAL A CA 1
ATOM 2536 C C . VAL A 1 308 ? -1.716 -9.788 18.181 1.00 94.62 308 VAL A C 1
ATOM 2538 O O . VAL A 1 308 ? -2.546 -9.386 18.993 1.00 94.62 308 VAL A O 1
ATOM 2541 N N . ILE A 1 309 ? -1.699 -9.354 16.914 1.00 92.56 309 ILE A N 1
ATOM 2542 C CA . ILE A 1 309 ? -2.625 -8.324 16.402 1.00 92.56 309 ILE A CA 1
ATOM 2543 C C . ILE A 1 309 ? -4.089 -8.761 16.573 1.00 92.56 309 ILE A C 1
ATOM 2545 O O . ILE A 1 309 ? -4.955 -7.955 16.920 1.00 92.56 309 ILE A O 1
ATOM 2549 N N . LYS A 1 310 ? -4.395 -10.039 16.317 1.00 92.31 310 LYS A N 1
ATOM 2550 C CA . LYS A 1 310 ? -5.744 -10.591 16.497 1.00 92.31 310 LYS A CA 1
ATOM 2551 C C . LYS A 1 310 ? -6.162 -10.572 17.970 1.00 92.31 310 LYS A C 1
ATOM 2553 O O . LYS A 1 310 ? -7.286 -10.169 18.260 1.00 92.31 310 LYS A O 1
ATOM 2558 N N . ASN A 1 311 ? -5.278 -10.984 18.874 1.00 93.56 311 ASN A N 1
ATOM 2559 C CA . ASN A 1 311 ? -5.547 -11.033 20.309 1.00 93.56 311 ASN A CA 1
ATOM 2560 C C . ASN A 1 311 ? -5.745 -9.632 20.897 1.00 93.56 311 ASN A C 1
ATOM 2562 O O . ASN A 1 311 ? -6.673 -9.431 21.671 1.00 93.56 311 ASN A O 1
ATOM 2566 N N . GLU A 1 312 ? -4.959 -8.646 20.465 1.00 93.06 312 GLU A N 1
ATOM 2567 C CA . GLU A 1 312 ? -5.128 -7.247 20.873 1.00 93.06 312 GLU A CA 1
ATOM 2568 C C . GLU A 1 312 ? -6.502 -6.697 20.449 1.00 93.06 312 GLU A C 1
ATOM 2570 O O . GLU A 1 312 ? -7.227 -6.121 21.262 1.00 93.06 312 GLU A O 1
ATOM 2575 N N . LYS A 1 313 ? -6.922 -6.956 19.199 1.00 91.31 313 LYS A N 1
ATOM 2576 C CA . LYS A 1 313 ? -8.260 -6.575 18.710 1.00 91.31 313 LYS A CA 1
ATOM 2577 C C . LYS A 1 313 ? -9.385 -7.249 19.510 1.00 91.31 313 LYS A C 1
ATOM 2579 O O . LYS A 1 313 ? -10.407 -6.613 19.768 1.00 91.31 313 LYS A O 1
ATOM 2584 N N . LEU A 1 314 ? -9.220 -8.519 19.888 1.00 94.69 314 LEU A N 1
ATOM 2585 C CA . LEU A 1 314 ? -10.194 -9.244 20.713 1.00 94.69 314 LEU A CA 1
ATOM 2586 C C . LEU A 1 314 ? -10.270 -8.675 22.133 1.00 94.69 314 LEU A C 1
ATOM 2588 O O . LEU A 1 314 ? -11.373 -8.431 22.611 1.00 94.69 314 LEU A O 1
ATOM 2592 N N . LEU A 1 315 ? -9.126 -8.378 22.751 1.00 96.44 315 LEU A N 1
ATOM 2593 C CA . LEU A 1 315 ? -9.053 -7.813 24.097 1.00 96.44 315 LEU A CA 1
ATOM 2594 C C . LEU A 1 315 ? -9.734 -6.440 24.184 1.00 96.44 315 LEU A C 1
ATOM 2596 O O . LEU A 1 315 ? -10.467 -6.164 25.129 1.00 96.44 315 LEU A O 1
ATOM 2600 N N . ILE A 1 316 ? -9.533 -5.573 23.187 1.00 95.38 316 ILE A N 1
ATOM 2601 C CA . ILE A 1 316 ? -10.211 -4.266 23.127 1.00 95.38 316 ILE A CA 1
ATOM 2602 C C . ILE A 1 316 ? -11.730 -4.452 23.011 1.00 95.38 316 ILE A C 1
ATOM 2604 O O . ILE A 1 316 ? -12.497 -3.761 23.681 1.00 95.38 316 ILE A O 1
ATOM 2608 N N . LYS A 1 317 ? -12.178 -5.402 22.183 1.00 95.88 317 LYS A N 1
ATOM 2609 C CA . LYS A 1 317 ? -13.604 -5.706 22.022 1.00 95.88 317 LYS A CA 1
ATOM 2610 C C . LYS A 1 317 ? -14.220 -6.243 23.316 1.00 95.88 317 LYS A C 1
ATOM 2612 O O . LYS A 1 317 ? -15.332 -5.850 23.653 1.00 95.88 317 LYS A O 1
ATOM 2617 N N . GLU A 1 318 ? -13.505 -7.111 24.023 1.00 96.44 318 GLU A N 1
ATOM 2618 C CA . GLU A 1 318 ? -13.913 -7.649 25.321 1.00 96.44 318 GLU A CA 1
ATOM 2619 C C . GLU A 1 318 ? -14.049 -6.539 26.367 1.00 96.44 318 GLU A C 1
ATOM 2621 O O . GLU A 1 318 ? -15.105 -6.413 26.978 1.00 96.44 318 GLU A O 1
ATOM 2626 N N . LYS A 1 319 ? -13.049 -5.655 26.495 1.00 96.94 319 LYS A N 1
ATOM 2627 C CA . LYS A 1 319 ? -13.111 -4.500 27.408 1.00 96.94 319 LYS A CA 1
ATOM 2628 C C . LYS A 1 319 ? -14.313 -3.598 27.131 1.00 96.94 319 LYS A C 1
ATOM 2630 O O . LYS A 1 319 ? -15.028 -3.238 28.058 1.00 96.94 319 LYS A O 1
ATOM 2635 N N . ASN A 1 320 ? -14.568 -3.272 25.863 1.00 96.44 320 ASN A N 1
ATOM 2636 C CA . ASN A 1 320 ? -15.726 -2.456 25.490 1.00 96.44 320 ASN A CA 1
ATOM 2637 C C . ASN A 1 320 ? -17.052 -3.156 25.816 1.00 96.44 320 ASN A C 1
ATOM 2639 O O . ASN A 1 320 ? -17.993 -2.508 26.263 1.00 96.44 320 ASN A O 1
ATOM 2643 N N . MET A 1 321 ? -17.132 -4.473 25.605 1.00 95.88 321 MET A N 1
ATOM 2644 C CA . MET A 1 321 ? -18.320 -5.249 25.959 1.00 95.88 321 MET A CA 1
ATOM 2645 C C . MET A 1 321 ? -18.539 -5.281 27.475 1.00 95.88 321 MET A C 1
ATOM 2647 O O . MET A 1 321 ? -19.673 -5.119 27.916 1.00 95.88 321 MET A O 1
ATOM 2651 N N . ASN A 1 322 ? -17.472 -5.438 28.261 1.00 96.62 322 ASN A N 1
ATOM 2652 C CA . ASN A 1 322 ? -17.544 -5.432 29.720 1.00 96.62 322 ASN A CA 1
ATOM 2653 C C . ASN A 1 322 ? -18.019 -4.076 30.253 1.00 96.62 322 ASN A C 1
ATOM 2655 O O . ASN A 1 322 ? -18.907 -4.054 31.094 1.00 96.62 322 ASN A O 1
ATOM 2659 N N . LEU A 1 323 ? -17.533 -2.960 29.699 1.00 97.06 323 LEU A N 1
ATOM 2660 C CA . LEU A 1 323 ? -18.015 -1.621 30.063 1.00 97.06 323 LEU A CA 1
ATOM 2661 C C . LEU A 1 323 ? -19.519 -1.453 29.793 1.00 97.06 323 LEU A C 1
ATOM 2663 O O . LEU A 1 323 ? -20.261 -0.992 30.657 1.00 97.06 323 LEU A O 1
ATOM 2667 N N . ILE A 1 324 ? -19.988 -1.885 28.617 1.00 96.81 324 ILE A N 1
ATOM 2668 C CA . ILE A 1 324 ? -21.419 -1.849 28.267 1.00 96.81 324 ILE A CA 1
ATOM 2669 C C . ILE A 1 324 ? -22.236 -2.753 29.203 1.00 96.81 324 ILE A C 1
ATOM 2671 O O . ILE A 1 324 ? -23.381 -2.445 29.540 1.00 96.81 324 ILE A O 1
ATOM 2675 N N . LEU A 1 325 ? -21.679 -3.898 29.600 1.00 97.00 325 LEU A N 1
ATOM 2676 C CA . LEU A 1 325 ? -22.334 -4.825 30.513 1.00 97.00 325 LEU A CA 1
ATOM 2677 C C . LEU A 1 325 ? -22.438 -4.241 31.927 1.00 97.00 325 LEU A C 1
ATOM 2679 O O . LEU A 1 325 ? -23.507 -4.326 32.525 1.00 97.00 325 LEU A O 1
ATOM 2683 N N . GLU A 1 326 ? -21.375 -3.621 32.439 1.00 96.94 326 GLU A N 1
ATOM 2684 C CA . GLU A 1 326 ? -21.360 -2.941 33.739 1.00 96.94 326 GLU A CA 1
ATOM 2685 C C . GLU A 1 326 ? -22.391 -1.807 33.797 1.00 96.94 326 GLU A C 1
ATOM 2687 O O . GLU A 1 326 ? -23.133 -1.693 34.775 1.00 96.94 326 GLU A O 1
ATOM 2692 N N . GLU A 1 327 ? -22.504 -1.011 32.732 1.00 96.94 327 GLU A N 1
ATOM 2693 C CA . GLU A 1 327 ? -23.516 0.044 32.619 1.00 96.94 327 GLU A CA 1
ATOM 2694 C C . GLU A 1 327 ? -24.937 -0.534 32.708 1.00 96.94 327 GLU A C 1
ATOM 2696 O O . GLU A 1 327 ? -25.734 -0.110 33.549 1.00 96.94 327 GLU A O 1
ATOM 2701 N N . LYS A 1 328 ? -25.224 -1.593 31.941 1.00 96.62 328 LYS A N 1
ATOM 2702 C CA . LYS A 1 328 ? -26.521 -2.288 31.984 1.00 96.62 328 LYS A CA 1
ATOM 2703 C C . LYS A 1 328 ? -26.818 -2.920 33.340 1.00 96.62 328 LYS A C 1
ATOM 2705 O O . LYS A 1 328 ? -27.966 -2.889 33.785 1.00 96.62 328 LYS A O 1
ATOM 2710 N N . ILE A 1 329 ? -25.820 -3.514 33.996 1.00 97.44 329 ILE A N 1
ATOM 2711 C CA . ILE A 1 329 ? -25.979 -4.088 35.340 1.00 97.44 329 ILE A CA 1
ATOM 2712 C C . ILE A 1 329 ? -26.359 -2.984 36.327 1.00 97.44 329 ILE A C 1
ATOM 2714 O O . ILE A 1 329 ? -27.293 -3.168 37.109 1.00 97.44 329 ILE A O 1
ATOM 2718 N N . ASN A 1 330 ? -25.701 -1.827 36.267 1.00 96.88 330 ASN A N 1
ATOM 2719 C CA . ASN A 1 330 ? -26.005 -0.696 37.140 1.00 96.88 330 ASN A CA 1
ATOM 2720 C C . ASN A 1 330 ? -27.419 -0.147 36.910 1.00 96.88 330 ASN A C 1
ATOM 2722 O O . ASN A 1 330 ? -28.135 0.118 37.878 1.00 96.88 330 ASN A O 1
ATOM 2726 N N . GLU A 1 331 ? -27.854 -0.014 35.657 1.00 96.75 331 GLU A N 1
ATOM 2727 C CA . GLU A 1 331 ? -29.226 0.389 35.323 1.00 96.75 331 GLU A CA 1
ATOM 2728 C C . GLU A 1 331 ? -30.261 -0.593 35.878 1.00 96.75 331 GLU A C 1
ATOM 2730 O O . GLU A 1 331 ? -31.185 -0.189 36.587 1.00 96.75 331 GLU A O 1
ATOM 2735 N N . ARG A 1 332 ? -30.076 -1.897 35.633 1.00 95.50 332 ARG A N 1
ATOM 2736 C CA . ARG A 1 332 ? -30.980 -2.940 36.138 1.00 95.50 332 ARG A CA 1
ATOM 2737 C C . ARG A 1 332 ? -30.996 -3.004 37.656 1.00 95.50 332 ARG A C 1
ATOM 2739 O O . ARG A 1 332 ? -32.058 -3.182 38.240 1.00 95.50 332 ARG A O 1
ATOM 2746 N N . THR A 1 333 ? -29.848 -2.820 38.300 1.00 97.06 333 THR A N 1
ATOM 2747 C CA . THR A 1 333 ? -29.757 -2.791 39.764 1.00 97.06 333 THR A CA 1
ATOM 2748 C C . THR A 1 333 ? -30.547 -1.612 40.332 1.00 97.06 333 THR A C 1
ATOM 2750 O O . THR A 1 333 ? -31.301 -1.790 41.285 1.00 97.06 333 THR A O 1
ATOM 2753 N N . LYS A 1 334 ? -30.459 -0.423 39.721 1.00 96.56 334 LYS A N 1
ATOM 2754 C CA . LYS A 1 334 ? -31.270 0.740 40.122 1.00 96.56 334 LYS A CA 1
ATOM 2755 C C . LYS A 1 334 ? -32.766 0.489 39.933 1.00 96.56 334 LYS A C 1
ATOM 2757 O O . LYS A 1 334 ? -33.539 0.774 40.844 1.00 96.56 334 LYS A O 1
ATOM 2762 N N . GLU A 1 335 ? -33.169 -0.062 38.788 1.00 96.31 335 GLU A N 1
ATOM 2763 C CA . GLU A 1 335 ? -34.570 -0.403 38.510 1.00 96.31 335 GLU A CA 1
ATOM 2764 C C . GLU A 1 335 ? -35.112 -1.418 39.528 1.00 96.31 335 GLU A C 1
ATOM 2766 O O . GLU A 1 335 ? -36.199 -1.231 40.072 1.00 96.31 335 GLU A O 1
ATOM 2771 N N . LEU A 1 336 ? -34.333 -2.460 39.837 1.00 97.00 336 LEU A N 1
ATOM 2772 C CA . LEU A 1 336 ? -34.684 -3.470 40.835 1.00 97.00 336 LEU A CA 1
ATOM 2773 C C . LEU A 1 336 ? -34.825 -2.869 42.234 1.00 97.00 336 LEU A C 1
ATOM 2775 O O . LEU A 1 336 ? -35.789 -3.180 42.924 1.00 97.00 336 LEU A O 1
ATOM 2779 N N . ILE A 1 337 ? -33.908 -1.989 42.650 1.00 96.50 337 ILE A N 1
ATOM 2780 C CA . ILE A 1 337 ? -33.999 -1.306 43.948 1.00 96.50 337 ILE A CA 1
ATOM 2781 C C . ILE A 1 337 ? -35.273 -0.457 44.024 1.00 96.50 337 ILE A C 1
ATOM 2783 O O . ILE A 1 337 ? -35.958 -0.485 45.044 1.00 96.50 337 ILE A O 1
ATOM 2787 N N . LEU A 1 338 ? -35.610 0.283 42.963 1.00 96.06 338 LEU A N 1
ATOM 2788 C CA . LEU A 1 338 ? -36.829 1.097 42.918 1.00 96.06 338 LEU A CA 1
ATOM 2789 C C . LEU A 1 338 ? -38.091 0.231 42.994 1.00 96.06 338 LEU A C 1
ATOM 2791 O O . LEU A 1 338 ? -38.953 0.499 43.827 1.00 96.06 338 LEU A O 1
ATOM 2795 N N . LYS A 1 339 ? -38.162 -0.842 42.200 1.00 95.12 339 LYS A N 1
ATOM 2796 C CA . LYS A 1 339 ? -39.287 -1.788 42.227 1.00 95.12 339 LYS A CA 1
ATOM 2797 C C . LYS A 1 339 ? -39.420 -2.502 43.568 1.00 95.12 339 LYS A C 1
ATOM 2799 O O . LYS A 1 339 ? -40.531 -2.644 44.062 1.00 95.12 339 LYS A O 1
ATOM 2804 N N . ASN A 1 340 ? -38.313 -2.912 44.188 1.00 95.88 340 ASN A N 1
ATOM 2805 C CA . ASN A 1 340 ? -38.347 -3.519 45.520 1.00 95.88 340 ASN A CA 1
ATOM 2806 C C . ASN A 1 340 ? -38.884 -2.542 46.571 1.00 95.88 340 ASN A C 1
ATOM 2808 O O . ASN A 1 340 ? -39.724 -2.939 47.371 1.00 95.88 340 ASN A O 1
ATOM 2812 N N . LYS A 1 341 ? -38.468 -1.268 46.538 1.00 94.69 341 LYS A N 1
ATOM 2813 C CA . LYS A 1 341 ? -39.017 -0.232 47.430 1.00 94.69 341 LYS A CA 1
ATOM 2814 C C . LYS A 1 341 ? -40.512 -0.007 47.211 1.00 94.69 341 LYS A C 1
ATOM 2816 O O . LYS A 1 341 ? -41.252 0.166 48.172 1.00 94.69 341 LYS A O 1
ATOM 2821 N N . GLU A 1 342 ? -40.960 -0.006 45.959 1.00 94.12 342 GLU A N 1
ATOM 2822 C CA . GLU A 1 342 ? -42.377 0.131 45.615 1.00 94.12 342 GLU A CA 1
ATOM 2823 C C . GLU A 1 342 ? -43.200 -1.067 46.115 1.00 94.12 342 GLU A C 1
ATOM 2825 O O . GLU A 1 342 ? -44.239 -0.883 46.747 1.00 94.12 342 GLU A O 1
ATOM 2830 N N . LEU A 1 343 ? -42.705 -2.291 45.908 1.00 94.81 343 LEU A N 1
ATOM 2831 C CA . LEU A 1 343 ? -43.331 -3.514 46.414 1.00 94.81 343 LEU A CA 1
ATOM 2832 C C . LEU A 1 343 ? -43.395 -3.535 47.942 1.00 94.81 343 LEU A C 1
ATOM 2834 O O . LEU A 1 343 ? -44.433 -3.880 48.503 1.00 94.81 343 LEU A O 1
ATOM 2838 N N . GLU A 1 344 ? -42.314 -3.145 48.618 1.00 91.88 344 GLU A N 1
ATOM 2839 C CA . GLU A 1 344 ? -42.274 -3.031 50.077 1.00 91.88 344 GLU A CA 1
ATOM 2840 C C . GLU A 1 344 ? -43.297 -2.002 50.576 1.00 91.88 344 GLU A C 1
ATOM 2842 O O . GLU A 1 344 ? -44.061 -2.280 51.502 1.00 91.88 344 GLU A O 1
ATOM 2847 N N . TYR A 1 345 ? -43.384 -0.845 49.913 1.00 92.12 345 TYR A N 1
ATOM 2848 C CA . TYR A 1 345 ? -44.364 0.185 50.236 1.00 92.12 345 TYR A CA 1
ATOM 2849 C C . TYR A 1 345 ? -45.800 -0.336 50.099 1.00 92.12 345 TYR A C 1
ATOM 2851 O O . TYR A 1 345 ? -46.567 -0.243 51.056 1.00 92.12 345 TYR A O 1
ATOM 2859 N N . ILE A 1 346 ? -46.151 -0.945 48.961 1.00 90.81 346 ILE A N 1
ATOM 2860 C CA . ILE A 1 346 ? -47.494 -1.493 48.696 1.00 90.81 346 ILE A CA 1
ATOM 2861 C C . ILE A 1 346 ? -47.824 -2.654 49.646 1.00 90.81 346 ILE A C 1
ATOM 2863 O O . ILE A 1 346 ? -48.959 -2.779 50.097 1.00 90.81 346 ILE A O 1
ATOM 2867 N N . SER A 1 347 ? -46.842 -3.492 49.989 1.00 92.62 347 SER A N 1
ATOM 2868 C CA . SER A 1 347 ? -47.029 -4.613 50.918 1.00 92.62 347 SER A CA 1
ATOM 2869 C C . SER A 1 347 ? -47.287 -4.158 52.355 1.00 92.62 347 SER A C 1
ATOM 2871 O O . SER A 1 347 ? -47.948 -4.884 53.101 1.00 92.62 347 SER A O 1
ATOM 2873 N N . ASN A 1 348 ? -46.773 -2.992 52.758 1.00 93.19 348 ASN A N 1
ATOM 2874 C CA . ASN A 1 348 ? -46.840 -2.508 54.141 1.00 93.19 348 ASN A CA 1
ATOM 2875 C C . ASN A 1 348 ? -47.877 -1.401 54.368 1.00 93.19 348 ASN A C 1
ATOM 2877 O O . ASN A 1 348 ? -48.263 -1.184 55.515 1.00 93.19 348 ASN A O 1
ATOM 2881 N N . HIS A 1 349 ? -48.359 -0.730 53.320 1.00 92.94 349 HIS A N 1
ATOM 2882 C CA . HIS A 1 349 ? -49.301 0.388 53.433 1.00 92.94 349 HIS A CA 1
ATOM 2883 C C . HIS A 1 349 ? -50.693 0.044 52.895 1.00 92.94 349 HIS A C 1
ATOM 2885 O O . HIS A 1 349 ? -50.865 -0.853 52.070 1.00 92.94 349 HIS A O 1
ATOM 2891 N N . ASP A 1 350 ? -51.709 0.746 53.395 1.00 93.50 350 ASP A N 1
ATOM 2892 C CA . ASP A 1 350 ? -53.074 0.684 52.888 1.00 93.50 350 ASP A CA 1
ATOM 2893 C C . ASP A 1 350 ? -53.186 1.425 51.551 1.00 93.50 350 ASP A C 1
ATOM 2895 O O . ASP A 1 350 ? -52.660 2.527 51.371 1.00 93.50 350 ASP A O 1
ATOM 2899 N N . SER A 1 351 ? -53.903 0.820 50.606 1.00 90.19 351 SER A N 1
ATOM 2900 C CA . SER A 1 351 ? -54.017 1.344 49.243 1.00 90.19 351 SER A CA 1
ATOM 2901 C C . SER A 1 351 ? -54.758 2.685 49.163 1.00 90.19 351 SER A C 1
ATOM 2903 O O . SER A 1 351 ? -54.405 3.499 48.304 1.00 90.19 351 SER A O 1
ATOM 2905 N N . ILE A 1 352 ? -55.7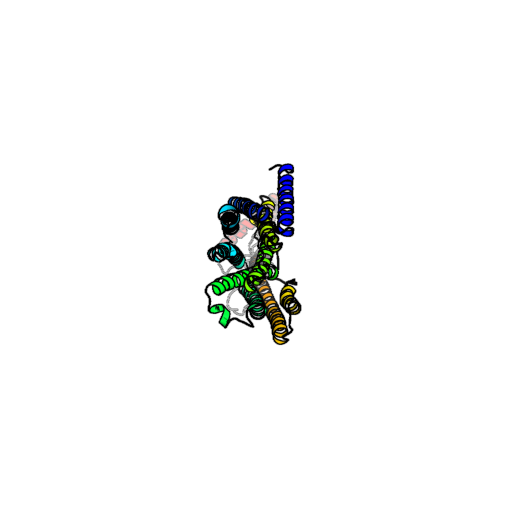00 2.940 50.079 1.00 90.81 352 ILE A N 1
ATOM 2906 C CA . ILE A 1 352 ? -56.553 4.135 50.106 1.00 90.81 352 ILE A CA 1
ATOM 2907 C C . ILE A 1 352 ? -55.917 5.211 50.989 1.00 90.81 352 ILE A C 1
ATOM 2909 O O . ILE A 1 352 ? -55.599 6.298 50.514 1.00 90.81 352 ILE A O 1
ATOM 2913 N N . THR A 1 353 ? -55.657 4.906 52.261 1.00 91.38 353 THR A N 1
ATOM 2914 C CA . THR A 1 353 ? -55.250 5.920 53.250 1.00 91.38 353 THR A CA 1
ATOM 2915 C C . THR A 1 353 ? -53.746 6.175 53.313 1.00 91.38 353 THR A C 1
ATOM 2917 O O . THR A 1 353 ? -53.326 7.155 53.927 1.00 91.38 353 THR A O 1
ATOM 2920 N N . LYS A 1 354 ? -52.926 5.317 52.686 1.00 91.19 354 LYS A N 1
ATOM 2921 C CA . LYS A 1 354 ? -51.450 5.384 52.666 1.00 91.19 354 LYS A CA 1
ATOM 2922 C C . LYS A 1 354 ? -50.762 5.288 54.034 1.00 91.19 354 LYS A C 1
ATOM 2924 O O . LYS A 1 354 ? -49.543 5.426 54.085 1.00 91.19 354 LYS A O 1
ATOM 2929 N N . VAL A 1 355 ? -51.496 5.033 55.121 1.00 91.56 355 VAL A N 1
ATOM 2930 C CA . VAL A 1 355 ? -50.917 4.621 56.417 1.00 91.56 355 VAL A CA 1
ATOM 2931 C C . VAL A 1 355 ? -50.551 3.135 56.374 1.00 91.56 355 VAL A C 1
ATOM 2933 O O . VAL A 1 355 ? -50.820 2.476 55.372 1.00 91.56 355 VAL A O 1
ATOM 2936 N N . TYR A 1 356 ? -49.942 2.573 57.421 1.00 93.56 356 TYR A N 1
ATOM 2937 C CA . TYR A 1 356 ? -49.634 1.140 57.431 1.00 93.56 356 TYR A CA 1
ATOM 2938 C C . TYR A 1 356 ? -50.908 0.290 57.300 1.00 93.56 356 TYR A C 1
ATOM 2940 O O . TYR A 1 356 ? -51.990 0.686 57.731 1.00 93.56 356 TYR A O 1
ATOM 2948 N N . ASN A 1 357 ? -50.810 -0.893 56.705 1.00 94.00 357 ASN A N 1
ATOM 2949 C CA . ASN A 1 357 ? -51.934 -1.822 56.637 1.00 94.00 357 ASN A CA 1
ATOM 2950 C C . ASN A 1 357 ? -51.990 -2.733 57.871 1.00 94.00 357 ASN A C 1
ATOM 2952 O O . ASN A 1 357 ? -51.052 -2.831 58.669 1.00 94.00 357 ASN A O 1
ATOM 2956 N N . GLY A 1 358 ? -53.105 -3.447 58.019 1.00 91.81 358 GLY A N 1
ATOM 2957 C CA . GLY A 1 358 ? -53.320 -4.306 59.178 1.00 91.81 358 GLY A CA 1
ATOM 2958 C C . GLY A 1 358 ? -52.346 -5.481 59.296 1.00 91.81 358 GLY A C 1
ATOM 2959 O O . GLY A 1 358 ? -52.123 -5.966 60.404 1.00 91.81 358 GLY A O 1
ATOM 2960 N N . ARG A 1 359 ? -51.731 -5.936 58.194 1.00 91.62 359 ARG A N 1
ATOM 2961 C CA . ARG A 1 359 ? -50.684 -6.968 58.248 1.00 91.62 359 ARG A CA 1
ATOM 2962 C C . ARG A 1 359 ? -49.422 -6.410 58.900 1.00 91.62 359 ARG A C 1
ATOM 2964 O O . ARG A 1 359 ? -48.906 -7.045 59.815 1.00 91.62 359 ARG A O 1
ATOM 2971 N N . TYR A 1 360 ? -48.958 -5.242 58.454 1.00 93.06 360 TYR A N 1
ATOM 2972 C CA . TYR A 1 360 ? -47.780 -4.588 59.021 1.00 93.06 360 TYR A CA 1
ATOM 2973 C C . TYR A 1 360 ? -47.953 -4.358 60.526 1.00 93.06 360 TYR A C 1
ATOM 2975 O O . TYR A 1 360 ? -47.119 -4.796 61.309 1.00 93.06 360 TYR A O 1
ATOM 2983 N N . PHE A 1 361 ? -49.097 -3.800 60.939 1.00 93.06 361 PHE A N 1
ATOM 2984 C CA . PHE A 1 361 ? -49.418 -3.601 62.355 1.00 93.06 361 PHE A CA 1
ATOM 2985 C C . PHE A 1 361 ? -49.300 -4.880 63.191 1.00 93.06 361 PHE A C 1
ATOM 2987 O O . PHE A 1 361 ? -48.657 -4.871 64.237 1.00 93.06 361 PHE A O 1
ATOM 2994 N N . LYS A 1 362 ? -49.910 -5.985 62.737 1.00 91.56 362 LYS A N 1
ATOM 2995 C CA . LYS A 1 362 ? -49.900 -7.257 63.477 1.00 91.56 362 LYS A CA 1
ATOM 2996 C C . LYS A 1 362 ? -48.488 -7.807 63.641 1.00 91.56 362 LYS A C 1
ATOM 2998 O O . LYS A 1 362 ? -48.149 -8.260 64.730 1.00 91.56 362 LYS A O 1
ATOM 3003 N N . ASN A 1 363 ? -47.689 -7.751 62.577 1.00 91.38 363 ASN A N 1
ATOM 3004 C CA . ASN A 1 363 ? -46.307 -8.219 62.607 1.00 91.38 363 ASN A CA 1
ATOM 3005 C C . ASN A 1 363 ? -45.471 -7.372 63.572 1.00 91.38 363 ASN A C 1
ATOM 3007 O O . ASN A 1 363 ? -44.852 -7.919 64.477 1.00 91.38 363 ASN A O 1
ATOM 3011 N N . THR A 1 364 ? -45.531 -6.042 63.459 1.00 89.88 364 THR A N 1
ATOM 3012 C CA . THR A 1 364 ? -44.752 -5.160 64.335 1.00 89.88 364 THR A CA 1
ATOM 3013 C C . THR A 1 364 ? -45.182 -5.258 65.797 1.00 89.88 364 THR A C 1
ATOM 3015 O O . THR A 1 364 ? -44.335 -5.226 66.684 1.00 89.88 364 THR A O 1
ATOM 3018 N N . LEU A 1 365 ? -46.479 -5.425 66.073 1.00 88.94 365 LEU A N 1
ATOM 3019 C CA . LEU A 1 365 ? -46.969 -5.646 67.432 1.00 88.94 365 LEU A CA 1
ATOM 3020 C C . LEU A 1 365 ? -46.427 -6.959 68.020 1.00 88.94 365 LEU A C 1
ATOM 3022 O O . LEU A 1 365 ? -45.990 -6.970 69.167 1.00 88.94 365 LEU A O 1
ATOM 3026 N N . ALA A 1 366 ? -46.420 -8.046 67.241 1.00 89.44 366 ALA A N 1
ATOM 3027 C CA . ALA A 1 366 ? -45.819 -9.315 67.653 1.00 89.44 366 ALA A CA 1
ATOM 3028 C C . ALA A 1 366 ? -44.313 -9.177 67.931 1.00 89.44 366 ALA A C 1
ATOM 3030 O O . ALA A 1 366 ? -43.844 -9.664 68.959 1.00 89.44 366 ALA A O 1
ATOM 3031 N N . ASP A 1 367 ? -43.570 -8.476 67.073 1.00 88.38 367 ASP A N 1
ATOM 3032 C CA . ASP A 1 367 ? -42.135 -8.237 67.266 1.00 88.38 367 ASP A CA 1
ATOM 3033 C C . ASP A 1 367 ? -41.860 -7.408 68.531 1.00 88.38 367 ASP A C 1
ATOM 3035 O O . ASP A 1 367 ? -40.969 -7.742 69.312 1.00 88.38 367 ASP A O 1
ATOM 3039 N N . MET A 1 368 ? -42.659 -6.363 68.783 1.00 85.81 368 MET A N 1
ATOM 3040 C CA . MET A 1 368 ? -42.561 -5.551 70.001 1.00 85.81 368 MET A CA 1
ATOM 3041 C C . MET A 1 368 ? -42.818 -6.381 71.265 1.00 85.81 368 MET A C 1
ATOM 3043 O O . MET A 1 368 ? -42.079 -6.245 72.239 1.00 85.81 368 MET A O 1
ATOM 3047 N N . ILE A 1 369 ? -43.823 -7.264 71.240 1.00 85.38 369 ILE A N 1
ATOM 3048 C CA . ILE A 1 369 ? -44.159 -8.164 72.356 1.00 85.38 369 ILE A CA 1
ATOM 3049 C C . ILE A 1 369 ? -43.033 -9.172 72.625 1.00 85.38 369 ILE A C 1
ATOM 3051 O O . ILE A 1 369 ? -42.754 -9.477 73.782 1.00 85.38 369 ILE A O 1
ATOM 3055 N N . ASN A 1 370 ? -42.391 -9.681 71.573 1.00 83.69 370 ASN A N 1
ATOM 3056 C CA . ASN A 1 370 ? -41.360 -10.718 71.670 1.00 83.69 370 ASN A CA 1
ATOM 3057 C C . ASN A 1 370 ? -39.944 -10.168 71.928 1.00 83.69 370 ASN A C 1
ATOM 3059 O O . ASN A 1 370 ? -39.011 -10.952 72.094 1.00 83.69 370 ASN A O 1
ATOM 3063 N N . SER A 1 371 ? -39.752 -8.846 71.932 1.00 81.56 371 SER A N 1
ATOM 3064 C CA . SER A 1 371 ? -38.435 -8.232 72.132 1.00 81.56 371 SER A CA 1
ATOM 3065 C C . SER A 1 371 ? -37.942 -8.340 73.587 1.00 81.56 371 SER A C 1
ATOM 3067 O O . SER A 1 371 ? -38.701 -8.140 74.533 1.00 81.56 371 SER A O 1
ATOM 3069 N N . GLU A 1 372 ? -36.646 -8.621 73.785 1.00 63.03 372 GLU A N 1
ATOM 3070 C CA . GLU A 1 372 ? -36.033 -8.842 75.115 1.00 63.03 372 GLU A CA 1
ATOM 3071 C C . GLU A 1 372 ? -35.984 -7.580 76.011 1.00 63.03 372 GLU A C 1
ATOM 3073 O O . GLU A 1 372 ? -35.709 -7.671 77.207 1.00 63.03 372 GLU A O 1
ATOM 3078 N N . ASN A 1 373 ? -36.317 -6.399 75.474 1.00 60.19 373 ASN A N 1
ATOM 3079 C CA . ASN A 1 373 ? -36.453 -5.143 76.225 1.00 60.19 373 ASN A CA 1
ATOM 3080 C C . ASN A 1 373 ? -37.843 -5.024 76.882 1.00 60.19 373 ASN A C 1
ATOM 3082 O O . ASN A 1 373 ? -38.595 -4.077 76.647 1.00 60.19 373 ASN A O 1
ATOM 3086 N N . SER A 1 374 ? -38.185 -5.989 77.735 1.00 56.66 374 SER A N 1
ATOM 3087 C CA . SER A 1 374 ? -39.517 -6.179 78.330 1.00 56.66 374 SER A CA 1
ATOM 3088 C C . SER A 1 374 ? -39.951 -5.123 79.366 1.00 56.66 374 SER A C 1
ATOM 3090 O O . SER A 1 374 ? -40.929 -5.333 80.083 1.00 56.66 374 SER A O 1
ATOM 3092 N N . SER A 1 375 ? -39.229 -4.008 79.513 1.00 59.38 375 SER A N 1
ATOM 3093 C CA . SER A 1 375 ? -39.538 -2.945 80.484 1.00 59.38 375 SER A CA 1
ATOM 3094 C C . SER A 1 375 ? -40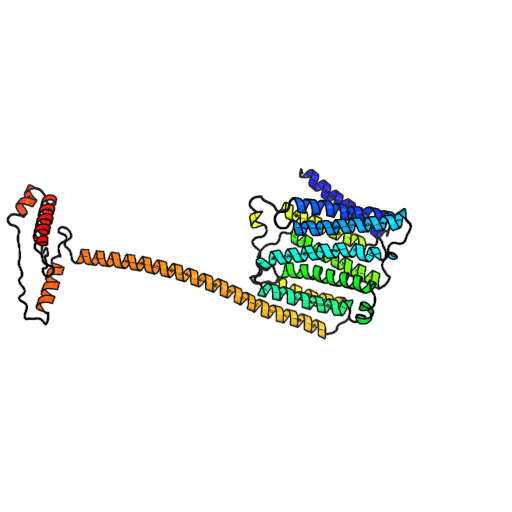.382 -1.798 79.912 1.00 59.38 375 SER A C 1
ATOM 3096 O O . SER A 1 375 ? -40.898 -0.984 80.682 1.00 59.38 375 SER A O 1
ATOM 3098 N N . ASN A 1 376 ? -40.584 -1.740 78.591 1.00 71.81 376 ASN A N 1
ATOM 3099 C CA . ASN A 1 376 ? -41.396 -0.703 77.951 1.00 71.81 376 ASN A CA 1
ATOM 3100 C C . ASN A 1 376 ? -42.876 -1.107 77.869 1.00 71.81 376 ASN A C 1
ATOM 3102 O O . ASN A 1 376 ? -43.225 -2.181 77.383 1.00 71.81 376 ASN A O 1
ATOM 3106 N N . LYS A 1 377 ? -43.772 -0.221 78.322 1.00 80.38 377 LYS A N 1
ATOM 3107 C CA . LYS A 1 377 ? -45.225 -0.419 78.211 1.00 80.38 377 LYS A CA 1
ATOM 3108 C C . LYS A 1 377 ? -45.677 -0.160 76.773 1.00 80.38 377 LYS A C 1
ATOM 3110 O O . LYS A 1 377 ? -45.530 0.954 76.277 1.00 80.38 377 LYS A O 1
ATOM 3115 N N . ILE A 1 378 ? -46.282 -1.160 76.136 1.00 85.12 378 ILE A N 1
ATOM 3116 C CA . ILE A 1 378 ? -46.932 -1.016 74.827 1.00 85.12 378 ILE A CA 1
ATOM 3117 C C . ILE A 1 378 ? -48.373 -0.542 75.055 1.00 85.12 378 ILE A C 1
ATOM 3119 O O . ILE A 1 378 ? -49.109 -1.148 75.832 1.00 85.12 378 ILE A O 1
ATOM 3123 N N . THR A 1 379 ? -48.784 0.533 74.381 1.00 87.12 379 THR A N 1
ATOM 3124 C CA . THR A 1 379 ? -50.177 1.010 74.381 1.00 87.12 379 THR A CA 1
ATOM 3125 C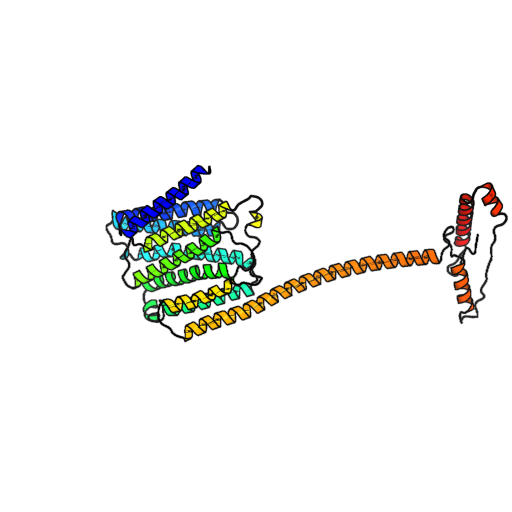 C . THR A 1 379 ? -50.762 0.832 72.988 1.00 87.12 379 THR A C 1
ATOM 3127 O O . THR A 1 379 ? -50.181 1.303 72.015 1.00 87.12 379 THR A O 1
ATOM 3130 N N . VAL A 1 380 ? -51.913 0.168 72.890 1.00 89.38 380 VAL A N 1
ATOM 3131 C CA . VAL A 1 380 ? -52.638 -0.021 71.628 1.00 89.38 380 VAL A CA 1
ATOM 3132 C C . VAL A 1 380 ? -53.950 0.750 71.698 1.00 89.38 380 VAL A C 1
ATOM 3134 O O . VAL A 1 380 ? -54.749 0.528 72.606 1.00 89.38 380 VAL A O 1
ATOM 3137 N N . LEU A 1 381 ? -54.172 1.642 70.733 1.00 89.06 381 LEU A N 1
ATOM 3138 C CA . LEU A 1 381 ? -55.423 2.375 70.562 1.00 89.06 381 LEU A CA 1
ATOM 3139 C C . LEU A 1 381 ? -56.153 1.838 69.327 1.00 89.06 381 LEU A C 1
ATOM 3141 O O . LEU A 1 381 ? -55.601 1.848 68.229 1.00 89.06 381 LEU A O 1
ATOM 3145 N N . TYR A 1 382 ? -57.388 1.378 69.514 1.00 90.00 382 TYR A N 1
ATOM 3146 C CA . TYR A 1 382 ? -58.272 0.952 68.431 1.00 90.00 382 TYR A CA 1
ATOM 3147 C C . TYR A 1 382 ? -59.361 2.008 68.237 1.00 90.00 382 TYR A C 1
ATOM 3149 O O . TYR A 1 382 ? -60.039 2.368 69.199 1.00 90.00 382 TYR A O 1
ATOM 3157 N N . ILE A 1 383 ? -59.489 2.531 67.017 1.00 88.81 383 ILE A N 1
ATOM 3158 C CA . ILE A 1 383 ? -60.394 3.633 66.671 1.00 88.81 383 ILE A CA 1
ATOM 3159 C C . ILE A 1 383 ? -61.365 3.128 65.606 1.00 88.81 383 ILE A C 1
ATOM 3161 O O . ILE A 1 383 ? -60.921 2.619 64.578 1.00 88.81 383 ILE A O 1
ATOM 3165 N N . ASP A 1 384 ? -62.660 3.298 65.853 1.00 88.88 384 ASP A N 1
ATOM 3166 C CA . ASP A 1 384 ? -63.733 3.052 64.888 1.00 88.88 384 ASP A CA 1
ATOM 3167 C C . ASP A 1 384 ? -64.489 4.361 64.609 1.00 88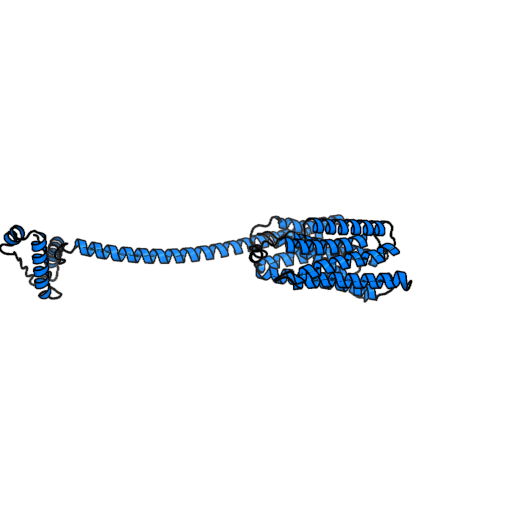.88 384 ASP A C 1
ATOM 3169 O O . ASP A 1 384 ? -64.541 5.247 65.468 1.00 88.88 384 ASP A O 1
ATOM 3173 N N . PHE A 1 385 ? -65.032 4.514 63.401 1.00 86.69 385 PHE A N 1
ATOM 3174 C CA . PHE A 1 385 ? -65.707 5.743 62.980 1.00 86.69 385 PHE A CA 1
ATOM 3175 C C . PHE A 1 385 ? -67.226 5.600 63.049 1.00 86.69 385 PHE A C 1
ATOM 3177 O O . PHE A 1 385 ? -67.853 4.901 62.248 1.00 86.69 385 PHE A O 1
ATOM 3184 N N . ASP A 1 386 ? -67.836 6.352 63.965 1.00 87.12 386 ASP A N 1
ATOM 3185 C CA . ASP A 1 386 ? -69.282 6.354 64.157 1.00 87.12 386 ASP A CA 1
ATOM 3186 C C . ASP A 1 386 ? -70.041 6.711 62.872 1.00 87.12 386 ASP A C 1
ATOM 3188 O O . ASP A 1 386 ? -69.784 7.723 62.217 1.00 87.12 386 ASP A O 1
ATOM 3192 N N . ARG A 1 387 ? -71.046 5.892 62.539 1.00 88.25 387 ARG A N 1
ATOM 3193 C CA . ARG A 1 387 ? -71.968 6.096 61.404 1.00 88.25 387 ARG A CA 1
ATOM 3194 C C . ARG A 1 387 ? -71.287 6.224 60.034 1.00 88.25 387 ARG A C 1
ATOM 3196 O O . ARG A 1 387 ? -71.933 6.687 59.094 1.00 88.25 387 ARG A O 1
ATOM 3203 N N . PHE A 1 388 ? -70.053 5.745 59.867 1.00 89.88 388 PHE A N 1
ATOM 3204 C CA . PHE A 1 388 ? -69.335 5.820 58.588 1.00 89.88 388 PHE A CA 1
ATOM 3205 C C . PHE A 1 388 ? -70.113 5.183 57.419 1.00 89.88 388 PHE A C 1
ATOM 3207 O O . PHE A 1 388 ? -70.173 5.743 56.327 1.00 89.88 388 PHE A O 1
ATOM 3214 N N . LYS A 1 389 ? -70.843 4.084 57.666 1.00 88.00 389 LYS A N 1
ATOM 3215 C CA . LYS A 1 389 ? -71.736 3.466 56.669 1.00 88.00 389 LYS A CA 1
ATOM 3216 C C . LYS A 1 389 ? -72.799 4.430 56.118 1.00 88.00 389 LYS A C 1
ATOM 3218 O O . LYS A 1 389 ? -73.079 4.400 54.929 1.00 88.00 389 LYS A O 1
ATOM 3223 N N . SER A 1 390 ? -73.338 5.325 56.950 1.00 91.69 390 SER A N 1
ATOM 3224 C CA . SER A 1 390 ? -74.330 6.315 56.496 1.00 91.69 390 SER A CA 1
ATOM 3225 C C . SER A 1 390 ? -73.727 7.307 55.498 1.00 91.69 390 SER A C 1
ATOM 3227 O O . SER A 1 390 ? -74.431 7.783 54.613 1.00 91.69 390 SER A O 1
ATOM 3229 N N . ILE A 1 391 ? -72.429 7.609 55.623 1.00 90.38 391 ILE A N 1
ATOM 3230 C CA . ILE A 1 391 ? -71.703 8.471 54.682 1.00 90.38 391 ILE A CA 1
ATOM 3231 C C . ILE A 1 391 ? -71.580 7.761 53.331 1.00 90.38 391 ILE A C 1
ATOM 3233 O O . ILE A 1 391 ? -71.965 8.343 52.320 1.00 90.38 391 ILE A O 1
ATOM 3237 N N . ASN A 1 392 ? -71.148 6.495 53.326 1.00 91.50 392 ASN A N 1
ATOM 3238 C CA . ASN A 1 392 ? -71.068 5.686 52.104 1.00 91.50 392 ASN A CA 1
ATOM 3239 C C . ASN A 1 392 ? -72.432 5.547 51.414 1.00 91.50 392 ASN A C 1
ATOM 3241 O O . ASN A 1 392 ? -72.528 5.738 50.205 1.00 91.50 392 ASN A O 1
ATOM 3245 N N . ASP A 1 393 ? -73.485 5.261 52.183 1.00 92.88 393 ASP A N 1
ATOM 3246 C CA . ASP A 1 393 ? -74.834 5.038 51.652 1.00 92.88 393 ASP A CA 1
ATOM 3247 C C . ASP A 1 393 ? -75.466 6.333 51.094 1.00 92.88 393 ASP A C 1
ATOM 3249 O O . ASP A 1 393 ? -76.283 6.273 50.178 1.00 92.88 393 ASP A O 1
ATOM 3253 N N . THR A 1 394 ? -75.091 7.507 51.624 1.00 94.50 394 THR A N 1
ATOM 3254 C CA . THR A 1 394 ? -75.659 8.809 51.214 1.00 94.50 394 THR A CA 1
ATOM 3255 C C . THR A 1 394 ? -74.865 9.480 50.093 1.00 94.50 394 THR A C 1
ATOM 3257 O O . THR A 1 394 ? -75.455 10.083 49.199 1.00 94.50 394 THR A O 1
ATOM 3260 N N . TYR A 1 395 ? -73.533 9.408 50.145 1.00 92.00 395 TYR A N 1
ATOM 3261 C CA . TYR A 1 395 ? -72.636 10.186 49.282 1.00 92.00 395 TYR A CA 1
ATOM 3262 C C . TYR A 1 395 ? -71.780 9.321 48.343 1.00 92.00 395 TYR A C 1
ATOM 3264 O O . TYR A 1 395 ? -71.067 9.862 47.502 1.00 92.00 395 TYR A O 1
ATOM 3272 N N . GLY A 1 396 ? -71.882 7.994 48.442 1.00 92.88 396 GLY A N 1
ATOM 3273 C CA . GLY A 1 396 ? -71.111 7.047 47.641 1.00 92.88 396 GLY A CA 1
ATOM 3274 C C . GLY A 1 396 ? -69.749 6.700 48.249 1.00 92.88 396 GLY A C 1
ATOM 3275 O O . GLY A 1 396 ? -69.228 7.391 49.126 1.00 92.88 396 GLY A O 1
ATOM 3276 N N . HIS A 1 397 ? -69.168 5.599 47.767 1.00 90.94 397 HIS A N 1
ATOM 3277 C CA . HIS A 1 397 ? -67.898 5.068 48.273 1.00 90.94 397 HIS A CA 1
ATOM 3278 C C . HIS A 1 397 ? -66.703 5.993 48.021 1.00 90.94 397 HIS A C 1
ATOM 3280 O O . HIS A 1 397 ? -65.839 6.086 48.886 1.00 90.94 397 HIS A O 1
ATOM 3286 N N . ASP A 1 398 ? -66.685 6.726 46.905 1.00 91.62 398 ASP A N 1
ATOM 3287 C CA . ASP A 1 398 ? -65.597 7.660 46.588 1.00 91.62 398 ASP A CA 1
ATOM 3288 C C . ASP A 1 398 ? -65.477 8.765 47.655 1.00 91.62 398 ASP A C 1
ATOM 3290 O O . ASP A 1 398 ? -64.385 9.070 48.134 1.00 91.62 398 ASP A O 1
ATOM 3294 N N . VAL A 1 399 ? -66.617 9.310 48.103 1.00 92.06 399 VAL A N 1
ATOM 3295 C CA . VAL A 1 399 ? -66.667 10.311 49.184 1.00 92.06 399 VAL A CA 1
ATOM 3296 C C . VAL A 1 399 ? -66.278 9.686 50.528 1.00 92.06 399 VAL A C 1
ATOM 3298 O O . VAL A 1 399 ? -65.606 10.322 51.340 1.00 92.06 399 VAL A O 1
ATOM 3301 N N . GLY A 1 400 ? -66.652 8.427 50.763 1.00 91.69 400 GLY A N 1
ATOM 3302 C CA . GLY A 1 400 ? -66.186 7.659 51.917 1.00 91.69 400 GLY A CA 1
ATOM 3303 C C . GLY A 1 400 ? -64.663 7.531 51.975 1.00 91.69 400 GLY A C 1
ATOM 3304 O O . GLY A 1 400 ? -64.059 7.775 53.023 1.00 91.69 400 GLY A O 1
ATOM 3305 N N . ASP A 1 401 ? -64.029 7.205 50.850 1.00 92.88 401 ASP A N 1
ATOM 3306 C CA . ASP A 1 401 ? -62.574 7.090 50.741 1.00 92.88 401 ASP A CA 1
ATOM 3307 C C . ASP A 1 401 ? -61.874 8.436 50.986 1.00 92.88 401 ASP A C 1
ATOM 3309 O O . ASP A 1 401 ? -60.877 8.483 51.712 1.00 92.88 401 ASP A O 1
ATOM 3313 N N . GLU A 1 402 ? -62.416 9.549 50.477 1.00 92.81 402 GLU A N 1
ATOM 3314 C CA . GLU A 1 402 ? -61.902 10.895 50.771 1.00 92.81 402 GLU A CA 1
ATOM 3315 C C . GLU A 1 402 ? -61.946 11.220 52.271 1.00 92.81 402 GLU A C 1
ATOM 3317 O O . GLU A 1 402 ? -60.969 11.733 52.831 1.00 92.81 402 GLU A O 1
ATOM 3322 N N . VAL A 1 403 ? -63.045 10.868 52.944 1.00 91.69 403 VAL A N 1
ATOM 3323 C CA . VAL A 1 403 ? -63.187 11.033 54.397 1.00 91.69 403 VAL A CA 1
ATOM 3324 C C . VAL A 1 403 ? -62.137 10.202 55.142 1.00 91.69 403 VAL A C 1
ATOM 3326 O O . VAL A 1 403 ? -61.475 10.721 56.044 1.00 91.69 403 VAL A O 1
ATOM 3329 N N . LEU A 1 404 ? -61.915 8.943 54.748 1.00 92.06 404 LEU A N 1
ATOM 3330 C CA . LEU A 1 404 ? -60.891 8.083 55.356 1.00 92.06 404 LEU A CA 1
ATOM 3331 C C . LEU A 1 404 ? -59.474 8.629 55.161 1.00 92.06 404 LEU A C 1
ATOM 3333 O O . LEU A 1 404 ? -58.666 8.589 56.096 1.00 92.06 404 LEU A O 1
ATOM 3337 N N . ILE A 1 405 ? -59.160 9.141 53.969 1.00 92.44 405 ILE A N 1
ATOM 3338 C CA . ILE A 1 405 ? -57.867 9.767 53.663 1.00 92.44 405 ILE A CA 1
ATOM 3339 C C . ILE A 1 405 ? -57.642 10.979 54.568 1.00 92.44 405 ILE A C 1
ATOM 3341 O O . ILE A 1 405 ? -56.574 11.113 55.169 1.00 92.44 405 ILE A O 1
ATOM 3345 N N . GLU A 1 406 ? -58.635 11.858 54.686 1.00 92.00 406 GLU A N 1
ATOM 3346 C CA . GLU A 1 406 ? -58.529 13.084 55.475 1.00 92.00 406 GLU A CA 1
ATOM 3347 C C . GLU A 1 406 ? -58.384 12.792 56.974 1.00 92.00 406 GLU A C 1
ATOM 3349 O O . GLU A 1 406 ? -57.530 13.381 57.642 1.00 92.00 406 GLU A O 1
ATOM 3354 N N . ILE A 1 407 ? -59.138 11.828 57.508 1.00 90.12 407 ILE A N 1
ATOM 3355 C CA . ILE A 1 407 ? -58.984 11.409 58.906 1.00 90.12 407 ILE A CA 1
ATOM 3356 C C . ILE A 1 407 ? -57.594 10.808 59.141 1.00 90.12 407 ILE A C 1
ATOM 3358 O O . ILE A 1 407 ? -56.919 11.167 60.107 1.00 90.12 407 ILE A O 1
ATOM 3362 N N . SER A 1 408 ? -57.129 9.942 58.238 1.00 90.75 408 SER A N 1
ATOM 3363 C CA . SER A 1 408 ? -55.810 9.311 58.352 1.00 90.75 408 SER A CA 1
ATOM 3364 C C . SER A 1 408 ? -54.680 10.343 58.347 1.00 90.75 408 SER A C 1
ATOM 3366 O O . SER A 1 408 ? -53.750 10.229 59.143 1.00 90.75 408 SER A O 1
ATOM 3368 N N . LYS A 1 409 ? -54.783 11.402 57.529 1.00 89.19 409 LYS A N 1
ATOM 3369 C CA . LYS A 1 409 ? -53.842 12.536 57.545 1.00 89.19 409 LYS A CA 1
ATOM 3370 C C . LYS A 1 409 ? -53.840 13.263 58.889 1.00 89.19 409 LYS A C 1
ATOM 3372 O O . LYS A 1 409 ? -52.770 13.542 59.423 1.00 89.19 409 LYS A O 1
ATOM 3377 N N . ARG A 1 410 ? -55.016 13.551 59.457 1.00 90.12 410 ARG A N 1
ATOM 3378 C CA . ARG A 1 410 ? -55.136 14.235 60.759 1.00 90.12 410 ARG A CA 1
ATOM 3379 C C . ARG A 1 410 ? -54.537 13.412 61.893 1.00 90.12 410 ARG A C 1
ATOM 3381 O O . ARG A 1 410 ? -53.822 13.962 62.725 1.00 90.12 410 ARG A O 1
ATOM 3388 N N . LEU A 1 411 ? -54.774 12.101 61.891 1.00 87.50 411 LEU A N 1
ATOM 3389 C CA . LEU A 1 411 ? -54.175 11.181 62.857 1.00 87.50 411 LEU A CA 1
ATOM 3390 C C . LEU A 1 411 ? -52.652 11.083 62.672 1.00 87.50 411 LEU A C 1
ATOM 3392 O O . LEU A 1 411 ? -51.914 11.115 63.655 1.00 87.50 411 LEU A O 1
ATOM 3396 N N . ALA A 1 412 ? -52.160 11.053 61.430 1.00 84.19 412 ALA A N 1
ATOM 3397 C CA . ALA A 1 412 ? -50.727 10.994 61.138 1.00 84.19 412 ALA A CA 1
ATOM 3398 C C . ALA A 1 412 ? -49.951 12.230 61.634 1.00 84.19 412 ALA A C 1
ATOM 3400 O O . ALA A 1 412 ? -48.809 12.093 62.060 1.00 84.19 412 ALA A O 1
ATOM 3401 N N . ILE A 1 413 ? -50.561 13.423 61.640 1.00 76.94 413 ILE A N 1
ATOM 3402 C CA . ILE A 1 413 ? -49.932 14.660 62.153 1.00 76.94 413 ILE A CA 1
ATOM 3403 C C . ILE A 1 413 ? -49.641 14.572 63.660 1.00 76.94 413 ILE A C 1
ATOM 3405 O O . ILE A 1 413 ? -48.683 15.170 64.143 1.00 76.94 413 ILE A O 1
ATOM 3409 N N . THR A 1 414 ? -50.434 13.801 64.406 1.00 70.12 414 THR A N 1
ATOM 3410 C CA . THR A 1 414 ? -50.238 13.592 65.853 1.00 70.12 414 THR A CA 1
ATOM 3411 C C . THR A 1 414 ? -49.221 12.493 66.182 1.00 70.12 414 THR A C 1
ATOM 3413 O O . THR A 1 414 ? -48.959 12.205 67.350 1.00 70.12 414 THR A O 1
ATOM 3416 N N . ASN A 1 415 ? -48.639 11.872 65.155 1.00 69.00 415 ASN A N 1
ATOM 3417 C CA . ASN A 1 415 ? -47.808 10.689 65.275 1.00 69.00 415 ASN A CA 1
ATOM 3418 C C . ASN A 1 415 ? -46.318 11.080 65.377 1.00 69.00 415 ASN A C 1
ATOM 3420 O O . ASN A 1 415 ? -45.711 11.516 64.401 1.00 69.00 415 ASN A O 1
ATOM 3424 N N . ASN A 1 416 ? -45.713 10.924 66.560 1.00 65.94 416 ASN A N 1
ATOM 3425 C CA . ASN A 1 416 ? -44.257 11.045 66.735 1.00 65.94 416 ASN A CA 1
ATOM 3426 C C . ASN A 1 416 ? -43.519 9.859 66.077 1.00 65.94 416 ASN A C 1
ATOM 3428 O O . ASN A 1 416 ? -44.137 8.847 65.752 1.00 65.94 416 ASN A O 1
ATOM 3432 N N . LYS A 1 417 ? -42.187 9.964 65.913 1.00 64.06 417 LYS A N 1
ATOM 3433 C CA . LYS A 1 417 ? -41.331 8.959 65.235 1.00 64.06 417 LYS A CA 1
ATOM 3434 C C . LYS A 1 417 ? -41.459 7.517 65.758 1.00 64.06 417 LYS A C 1
ATOM 3436 O O . LYS A 1 417 ? -41.139 6.602 65.008 1.00 64.06 417 LYS A O 1
ATOM 3441 N N . ASP A 1 418 ? -41.944 7.330 66.983 1.00 70.50 418 ASP A N 1
ATOM 3442 C CA . ASP A 1 418 ? -42.032 6.020 67.642 1.00 70.50 418 ASP A CA 1
ATOM 3443 C C . ASP A 1 418 ? -43.438 5.391 67.596 1.00 70.50 418 ASP A C 1
ATOM 3445 O O . ASP A 1 418 ? -43.630 4.261 68.041 1.00 70.50 418 ASP A O 1
ATOM 3449 N N . ASN A 1 419 ? -44.433 6.097 67.050 1.00 82.94 419 ASN A N 1
ATOM 3450 C CA . ASN A 1 419 ? -45.813 5.623 67.010 1.00 82.94 419 ASN A CA 1
ATOM 3451 C C . ASN A 1 419 ? -46.150 5.007 65.641 1.00 82.94 419 ASN A C 1
ATOM 3453 O O . ASN A 1 419 ? -45.727 5.498 64.593 1.00 82.94 419 ASN A O 1
ATOM 3457 N N . ILE A 1 420 ? -46.976 3.958 65.629 1.00 88.19 420 ILE A N 1
ATOM 3458 C CA . ILE A 1 420 ? -47.419 3.275 64.405 1.00 88.19 420 ILE A CA 1
ATOM 3459 C C . ILE A 1 420 ? -48.913 3.526 64.210 1.00 88.19 420 ILE A C 1
ATOM 3461 O O . ILE A 1 420 ? -49.724 3.128 65.042 1.00 88.19 420 ILE A O 1
ATOM 3465 N N . LEU A 1 421 ? -49.275 4.138 63.082 1.00 91.81 421 LEU A N 1
ATOM 3466 C CA . LEU A 1 421 ? -50.662 4.292 62.646 1.00 91.81 421 LEU A CA 1
ATOM 3467 C C . LEU A 1 421 ? -50.947 3.314 61.508 1.00 91.81 421 LEU A C 1
ATOM 3469 O O . LEU A 1 421 ? -50.258 3.340 60.486 1.00 91.81 421 LEU A O 1
ATOM 3473 N N . ALA A 1 422 ? -51.969 2.475 61.672 1.00 92.56 422 ALA A N 1
ATOM 3474 C CA . ALA A 1 422 ? -52.354 1.497 60.667 1.00 92.56 422 ALA A CA 1
ATOM 3475 C C . ALA A 1 422 ? -53.871 1.400 60.489 1.00 92.56 422 ALA A C 1
ATOM 3477 O O . ALA A 1 422 ? -54.625 1.492 61.457 1.00 92.56 422 ALA A O 1
ATOM 3478 N N . ARG A 1 423 ? -54.317 1.141 59.256 1.00 92.38 423 ARG A N 1
ATOM 3479 C CA . ARG A 1 423 ? -55.705 0.787 58.950 1.00 92.38 423 ARG A CA 1
ATOM 3480 C C . ARG A 1 423 ? -55.879 -0.725 59.078 1.00 92.38 423 ARG A C 1
ATOM 3482 O O . ARG A 1 423 ? -55.312 -1.494 58.301 1.00 92.38 423 ARG A O 1
ATOM 3489 N N . LEU A 1 424 ? -56.662 -1.151 60.066 1.00 88.44 424 LEU A N 1
ATOM 3490 C CA . LEU A 1 424 ? -56.892 -2.572 60.361 1.00 88.44 424 LEU A CA 1
ATOM 3491 C C . LEU A 1 424 ? -58.002 -3.198 59.513 1.00 88.44 424 LEU A C 1
ATOM 3493 O O . LEU A 1 424 ? -57.989 -4.408 59.296 1.00 88.44 424 LEU A O 1
ATOM 3497 N N . GLY A 1 425 ? -58.920 -2.377 59.018 1.00 77.31 425 GLY A N 1
ATOM 3498 C CA . GLY A 1 425 ? -60.037 -2.769 58.173 1.00 77.31 425 GLY A CA 1
ATOM 3499 C C . GLY A 1 425 ? -60.841 -1.539 57.770 1.00 77.31 425 GLY A C 1
ATOM 3500 O O . GLY A 1 425 ? -60.643 -0.454 58.321 1.00 77.31 425 GLY A O 1
ATOM 3501 N N . GLY A 1 426 ? -61.677 -1.703 56.751 1.00 61.06 426 GLY A N 1
ATOM 3502 C CA . GLY A 1 426 ? -62.857 -0.874 56.531 1.00 61.06 426 GLY A CA 1
ATOM 3503 C C . GLY A 1 426 ? -64.054 -1.695 56.956 1.00 61.06 426 GLY A C 1
ATOM 3504 O O . GLY A 1 426 ? -64.181 -2.801 56.384 1.00 61.06 426 GLY A O 1
#

Radius of gyration: 43.62 Å; chains: 1; bounding box: 114×43×118 Å

Sequence (426 aa):
MNYKSKISIHFAIIIYFNIYFISTVYESSFWGDILSPVGTIIAFIMLFYVYKKSTGMHLIWLFLSLSALFWTMSDIAWAICELILVVNPPNIKIFNFLYLIPNVFILISVLMFFVKISKKFNRIQFLLDIVAISYSSIIIFWNLLMHNSFIAFIRSLDNLILFLYMVSDCIIISSVALLVLSIRKGRIPGGIYLTFFAGGFYSIIDLLCSYDYFYDLYVPNSIIDSGYILSFLLIAYGALLVLKEKNESQVKKFYCEFENSGTSKKSFLLLTFPIIFIIFKGFQYTELILLILTYMFYKILSIYVQNVIKNEKLLIKEKNMNLILEEKINERTKELILKNKELEYISNHDSITKVYNGRYFKNTLADMINSENSSNKITVLYIDFDRFKSINDTYGHDVGDEVLIEISKRLAITNNKDNILARLGG

Secondary structure (DSSP, 8-state):
--HHHHHHHHHHHHHHHHHHHHHHHTT-HHHHHHHHHHHHHHHHHHHHHHHHH-SS-HHHHHHHHHHHHHHHHHHHHHHIIIIIS---GGG-THHHHHTHHHHHHHHHHHHHHHHHHHTTS-HHHHHHHHHHHHHHHHHHHIIIIITTTHHHHTTSHHHHHHHHHHHHHHHHHHHHHHHHHH--BS---HHHHHHHHHHHHHHHHHHHHHHHHHTT---TT-HHHHHHHHHHHHHHHHHHHHHHT--TTTTTTTT-S-BS-S--SGGGGGGHHHHHHHHSS---HHHHHHHHHHHHHHHHHHHHHHHHHHHHHHHHHHHHHHHHHHHHHHHHHHHHHHHHHHHHHHHHB-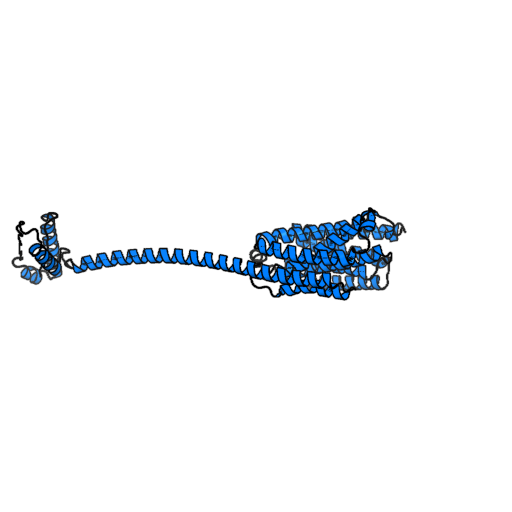TTT-SEEHHHHHHHHHHHHHSS-TTSPP-------TTHHHHHHHH-HHHHHHHHHHHHHHHHHT--TT---EE---

Foldseek 3Di:
DDPVVVVVVVVVLVVLLVQLLVQQAVLPLVSVLVSLLVLLVVLLVLLVVLLVLDDPLNLLSVLLSVLSVLSSVLSPVCSCCCVPVVHHCLVPCVSLVSNLSSLVSNLVSLVVVCVVVCVQEDVVLLVLLCVLLVVLLVLCCCVVPPVPDVPVQVPDPSSVSLVSLLVSLSSLLSSLLSVQQQWAKDDAQPLVNQLSVLSNQLSVLSVVQSVCSVVVNDRPSHSSSSSNSVSSNSNSVSSVSLVVPDDPVCSVVNSPITYSADDDPSLCVLVVSLVVVVPPDDDPVVSSVVSVVSSVVSVVVSVVVNVVVVVVVVVVVVVVVVVVVVVVVVVVVVVVVVVVVVVVQPVQADPLQSAGEQVNVVVVVVVVCPDPPPPDDDDDDDDDDPPLVVCCVPPNVVSSSVVSNVVSVVVVVVDDPPDGDYDHDD